Protein AF-0000000069091932 (afdb_homodimer)

Secondary structure (DSSP, 8-state):
--PPP-S-S--S---EEE----TTTS-TT--EEEEEEEEE-SSEEEEEEEEEETTSPPPEEESS-HHHHHHHHHHS--SSSS-SEEEEEE-SS----HHHHHHHHHIIIII--SEEEEEESS---SHHHHHHHHH---EEEEE-PPPSEETTEE--SHHHHHHHHHHHHHHHH-EEEE-TTEEESS--GGGGSSSEEEEEEETTEEEEEEEEE-TT-HHHHHHHHHGGG--GGGHHHHHHHHHHHHHHH-GGG-EEE-HHHHT-S-HHHHHHS----TT-SEEE---TT-HHHHTT-STTGGGT--SHHHHHHHHHHHS--SEEE-/--PPP-S-S--S---EEE----TTTS-TT--EEEEEEEEE-SSEEEEEEEEEETTSPPPEEESS-HHHHHHHHHHS--SSSS-SEEEEEE-SS----HHHHHHHHHIIIII--SEEEEEESS---SHHHHHHHHH---EEEEE-PPPSEETTEE---HHHHHHHHHHHHHHHH-EEEE-TTEEESS--GGGGSSSEEEEEEETTEEEEEEEEE-TT-HHHHHHHHHGGG--GGGHHHHHHHHHHHHHHH-GGG-EEE-HHHHT-S-HHHHHHS----TT-SEEE---TT-HHHHTT--TTGGGT--SHHHHHHHHHHHS--SEEE-

Sequence (652 aa):
ANAVPIGGYDWTFTKTVPCVLNSSLFNFTRRERYQTLISCSNSTISVKKSLVNEKSVDQIFAFPDVCLGEVISSFCGDGKPVPNVIHYIWFGNMTFDFIYFVSIFSAHKYQKPCLIFLYYELLPSGTWWNLLRKIVDNIVLVKMRPPMMISGKRIKFVQHKSDIVRLKILKEYGGIYVDTDQYFLRSEDEFRTTNCTMGMAHDMAMGSALIFAKKDASFINKWIDSYSFYDPTQWGLNSVLMATKLSQMYPAMLRVISHHCVFFPHGLVLFNQNYKWSHSYGLHIFKTGRIQELRHYNFHTIRKINNTIGAMFRYILFDNKELCFNANAVPIGGYDWTFTKTVPCVLNSSLFNFTRRERYQTLISCSNSTISVKKSLVNEKSVDQIFAFPDVCLGEVISSFCGDGKPVPNVIHYIWFGNMTFDFIYFVSIFSAHKYQKPCLIFLYYELLPSGTWWNLLRKIVDNIVLVKMRPPMMISGKRIKFVQHKSDIVRLKILKEYGGIYVDTDQYFLRSEDEFRTTNCTMGMAHDMAMGSALIFAKKDASFINKWIDSYSFYDPTQWGLNSVLMATKLSQMYPAMLRVISHHCVFFPHGLVLFNQNYKWSHSYGLHIFKTGRIQELRHYNFHTIRKINNTIGAMFRYILFDNKELCFN

Nearest PDB structures (foldseek):
  4mix-assembly1_A  TM=7.337E-01  e=1.470E-08  Photorhabdus asymbiotica subsp. asymbiotica ATCC 43949
  1h7q-assembly1_A  TM=5.337E-01  e=5.762E-04  Bacillus subtilis
  1h7l-assembly1_A  TM=5.458E-01  e=1.287E-03  Bacillus subtilis
  1qgs-assembly1_A  TM=5.262E-01  e=1.457E-03  Bacillus subtilis
  2vg8-assembly1_A  TM=4.531E-01  e=1.025E+00  Arabidopsis thaliana

Foldseek 3Di:
DPDFFAQDDDQPLPDAAAFFFPCVQQPLPDQKAWAWDWDDDPVDTDIDIDIDGLPDDHDEAAPPDVNLLVCQVPPQDDPFLFGQEEEEEAEDDDACFPLLLLAVLQCCVAQVGQAYEYEYQDDHDDSSVSSSRRNRHRYYYYYDDQDQDQLRHGQDDPVLSVLLVVLVVCQARFHKYAYSQKGFLHHPVVQRRAQKEWECQDPQWTDPRIIGHGHNQPLSVVLSVVSNVDDSVCSVCSRTVVSRVSCVVCVVRYHYDYNLATADDDQVQQQPAADRNRRHRIYGNPCVPVVVVRRPDDPPVLLARRGHNSLSSSCSRRVHSHRYDD/DPDFFAQDDDQPLPDAAAFFFPCVQQPLPDQKAWAWDWDDDPVDTDIDIDIDGLPDDHDEAAPPDVNLLVCQVPPQDDPFLFGQEEEEEAEDDDACFPLLLLAVLQCCVAQVGQAYEYEYQDDHDDSSVSSSRRNRHRYYYYYDDQDQDQLRHGADDPVLSVLLVVLVVCQARFHKYAYSQKGFLHHPVVQRRAQKEWECQDPQWTDPRIIGHGHNQPLSVVLNVCSNVDDSVCSVVCRGVVSRVSCVVCVVRYHYDYNLATADDDQVQQQPAADRNRRHRIHGNPCVPPVVVRNPDDPPVLLARRGHNSLSSSCSRRVHSHRYDD

pLDDT: mean 90.08, std 9.66, range [45.0, 98.81]

InterPro domains:
  IPR007577 Glycosyltransferase, DXD sugar-binding motif [PF04488] (140-192)
  IPR029044 Nucleotide-diphospho-sugar transferases [SSF53448] (79-293)

Organism: Magallana gigas (NCBI:txid29159)

Solvent-accessible surface area (backbone atoms only — not comparable to full-atom values): 34763 Å² total; per-residue (Å²): 129,93,56,77,72,42,84,72,86,74,82,79,79,76,58,70,43,75,60,54,70,58,55,83,66,68,45,82,77,61,60,52,22,42,41,48,45,75,49,62,58,100,46,35,42,36,45,32,42,31,61,39,54,65,82,55,82,76,76,73,45,47,70,86,47,70,54,59,44,49,46,44,68,72,68,30,57,64,82,43,59,19,34,46,31,38,39,34,72,43,73,66,94,65,80,47,42,46,61,43,38,50,17,56,48,21,38,48,70,37,49,32,46,63,36,36,38,40,34,21,63,50,81,76,48,58,71,41,43,55,49,41,44,50,62,47,42,41,57,42,44,27,43,41,77,74,58,55,55,54,82,88,36,71,52,86,50,68,71,58,34,50,55,55,48,53,47,51,49,28,41,71,58,20,13,31,42,39,37,58,56,33,35,41,71,34,60,60,66,80,50,23,69,42,52,22,27,36,31,23,54,45,99,84,31,39,30,80,48,41,37,30,22,12,55,60,26,67,51,56,51,52,55,58,57,48,52,66,73,53,63,74,91,46,44,79,54,39,59,28,48,45,52,34,53,47,43,69,76,39,52,89,50,41,45,77,42,59,28,65,32,45,29,42,59,57,58,68,44,35,73,69,29,74,65,90,58,36,62,31,38,19,33,37,57,65,55,79,92,42,52,76,67,48,65,66,47,44,88,70,53,37,29,70,42,86,20,27,52,24,22,49,50,28,31,69,67,39,73,37,42,54,35,31,44,133,130,93,55,77,71,42,84,71,86,75,82,79,79,76,56,72,44,76,60,54,70,58,54,83,66,69,45,82,76,62,60,52,22,43,40,49,45,76,51,63,58,99,46,36,41,34,44,31,43,32,62,38,53,64,82,54,82,76,74,72,45,49,72,85,46,70,54,60,43,49,47,44,68,71,67,29,57,63,83,44,58,18,34,46,30,37,38,34,73,42,71,66,96,67,80,46,42,48,61,43,40,50,16,56,48,21,37,50,70,37,51,32,46,64,36,34,35,39,35,22,64,49,81,75,48,57,71,37,43,54,47,44,44,48,62,48,41,40,56,43,44,28,44,40,76,76,58,56,54,54,82,86,39,72,54,86,50,71,72,55,34,50,56,55,47,54,48,51,47,28,39,69,60,19,11,31,40,40,37,59,56,31,34,42,70,35,60,60,64,81,49,23,68,43,51,22,26,35,31,22,54,44,100,84,31,40,30,81,49,41,37,30,23,12,55,60,25,66,49,55,52,52,54,59,57,50,50,68,72,54,61,72,92,44,44,76,60,38,56,32,47,46,53,34,52,49,43,68,76,39,53,88,49,41,48,76,41,60,29,65,31,47,28,44,59,57,59,70,44,33,73,70,27,73,65,91,60,35,65,31,38,19,33,35,57,67,55,80,91,42,52,76,68,47,65,65,45,45,88,69,52,36,29,68,41,84,19,28,52,24,21,50,52,27,30,69,67,39,74,37,42,54,35,31,45,133

Radius of gyration: 26.56 Å; Cα contacts (8 Å, |Δi|>4): 1292; chains: 2; bounding box: 56×74×62 Å

Structure (mmCIF, N/CA/C/O backbone):
data_AF-0000000069091932-model_v1
#
loop_
_entity.id
_entity.type
_entity.pdbx_description
1 polymer Alpha-1,4-N-acetylglucosaminyltransferase
#
loop_
_atom_site.group_PDB
_atom_site.id
_atom_site.type_symbol
_atom_site.label_atom_id
_atom_site.label_alt_id
_atom_site.label_comp_id
_atom_site.label_asym_id
_atom_site.label_entity_id
_atom_site.label_seq_id
_atom_site.pdbx_PDB_ins_code
_atom_site.Cartn_x
_atom_site.Cartn_y
_atom_site.Cartn_z
_atom_site.occupancy
_atom_site.B_iso_or_equiv
_atom_site.auth_seq_id
_atom_site.auth_comp_id
_atom_site.auth_asym_id
_atom_site.auth_atom_id
_atom_site.pdbx_PDB_model_num
ATOM 1 N N . ALA A 1 1 ? -6.652 -0.383 -21.75 1 45.34 1 ALA A N 1
ATOM 2 C CA . ALA A 1 1 ? -5.84 0.253 -20.719 1 45.34 1 ALA A CA 1
ATOM 3 C C . ALA A 1 1 ? -4.598 0.904 -21.312 1 45.34 1 ALA A C 1
ATOM 5 O O . ALA A 1 1 ? -4.027 0.39 -22.281 1 45.34 1 ALA A O 1
ATOM 6 N N . ASN A 1 2 ? -4.402 2.16 -21.422 1 60.78 2 ASN A N 1
ATOM 7 C CA . ASN A 1 2 ? -3.26 2.908 -21.938 1 60.78 2 ASN A CA 1
ATOM 8 C C . ASN A 1 2 ? -2.014 2.68 -21.078 1 60.78 2 ASN A C 1
ATOM 10 O O . ASN A 1 2 ? -1.536 3.6 -20.422 1 60.78 2 ASN A O 1
ATOM 14 N N . ALA A 1 3 ? -1.701 1.383 -21.062 1 73.44 3 ALA A N 1
ATOM 15 C CA . ALA A 1 3 ? -0.531 1.067 -20.25 1 73.44 3 ALA A CA 1
ATOM 16 C C . ALA A 1 3 ? 0.754 1.513 -20.938 1 73.44 3 ALA A C 1
ATOM 18 O O . ALA A 1 3 ? 0.878 1.405 -22.156 1 73.44 3 ALA A O 1
ATOM 19 N N . VAL A 1 4 ? 1.629 2.096 -20.203 1 79.5 4 VAL A N 1
ATOM 20 C CA . VAL A 1 4 ? 2.961 2.436 -20.703 1 79.5 4 VAL A CA 1
ATOM 21 C C . VAL A 1 4 ? 3.67 1.174 -21.188 1 79.5 4 VAL A C 1
ATOM 23 O O . VAL A 1 4 ? 3.699 0.16 -20.484 1 79.5 4 VAL A O 1
ATOM 26 N N . PRO A 1 5 ? 4.125 1.195 -22.422 1 89.75 5 PRO A N 1
ATOM 27 C CA . PRO A 1 5 ? 4.773 -0.007 -22.953 1 89.75 5 PRO A CA 1
ATOM 28 C C . PRO A 1 5 ? 5.996 -0.422 -22.141 1 89.75 5 PRO A C 1
ATOM 30 O O . PRO A 1 5 ? 6.738 0.435 -21.656 1 89.75 5 PRO A O 1
ATOM 33 N N . ILE A 1 6 ? 6.207 -1.707 -22.031 1 92.75 6 ILE A N 1
ATOM 34 C CA . ILE A 1 6 ? 7.359 -2.266 -21.344 1 92.75 6 ILE A CA 1
ATOM 35 C C . ILE A 1 6 ? 8.195 -3.098 -22.297 1 92.75 6 ILE A C 1
ATOM 37 O O . ILE A 1 6 ? 7.777 -3.357 -23.438 1 92.75 6 ILE A O 1
ATOM 41 N N . GLY A 1 7 ? 9.375 -3.469 -21.875 1 91.5 7 GLY A N 1
ATOM 42 C CA . GLY A 1 7 ? 10.211 -4.402 -22.625 1 91.5 7 GLY A CA 1
ATOM 43 C C . GLY A 1 7 ? 11.039 -3.732 -23.703 1 91.5 7 GLY A C 1
ATOM 44 O O . GLY A 1 7 ? 11.68 -4.41 -24.516 1 91.5 7 GLY A O 1
ATOM 45 N N . GLY A 1 8 ? 10.961 -2.412 -23.828 1 90 8 GLY A N 1
ATOM 46 C CA . GLY A 1 8 ? 11.781 -1.701 -24.797 1 90 8 GLY A CA 1
ATOM 47 C C . GLY A 1 8 ? 11.086 -1.511 -26.141 1 90 8 GLY A C 1
ATOM 48 O O . GLY A 1 8 ? 9.891 -1.772 -26.266 1 90 8 GLY A O 1
ATOM 49 N N . TYR A 1 9 ? 11.828 -1.106 -27.094 1 90.19 9 TYR A N 1
ATOM 50 C CA . TYR A 1 9 ? 11.227 -0.69 -28.359 1 90.19 9 TYR A CA 1
ATOM 51 C C . TYR A 1 9 ? 11.445 -1.744 -29.438 1 90.19 9 TYR A C 1
ATOM 53 O O . TYR A 1 9 ? 10.688 -1.812 -30.406 1 90.19 9 TYR A O 1
ATOM 61 N N . ASP A 1 10 ? 12.43 -2.582 -29.328 1 91.56 10 ASP A N 1
ATOM 62 C CA . ASP A 1 10 ? 12.742 -3.592 -30.328 1 91.56 10 ASP A CA 1
ATOM 63 C C . ASP A 1 10 ? 12.047 -4.914 -30.016 1 91.56 10 ASP A C 1
ATOM 65 O O . ASP A 1 10 ? 12.359 -5.57 -29.031 1 91.56 10 ASP A O 1
ATOM 69 N N . TRP A 1 11 ? 11.211 -5.371 -30.875 1 94.62 11 TRP A N 1
ATOM 70 C CA . TRP A 1 11 ? 10.453 -6.602 -30.656 1 94.62 11 TRP A CA 1
ATOM 71 C C . TRP A 1 11 ? 10.711 -7.605 -31.781 1 94.62 11 TRP A C 1
ATOM 73 O O . TRP A 1 11 ? 9.836 -8.398 -32.125 1 94.62 11 TRP A O 1
ATOM 83 N N . THR A 1 12 ? 11.922 -7.562 -32.344 1 93.25 12 THR A N 1
ATOM 84 C CA . THR A 1 12 ? 12.305 -8.492 -33.406 1 93.25 12 THR A CA 1
ATOM 85 C C . THR A 1 12 ? 12.844 -9.789 -32.812 1 93.25 12 THR A C 1
ATOM 87 O O . THR A 1 12 ? 12.883 -10.82 -33.469 1 93.25 12 THR A O 1
ATOM 90 N N . PHE A 1 13 ? 13.336 -9.727 -31.484 1 91.44 13 PHE A N 1
ATOM 91 C CA . PHE A 1 13 ? 13.844 -10.867 -30.719 1 91.44 13 PHE A CA 1
ATOM 92 C C . PHE A 1 13 ? 15.07 -11.469 -31.406 1 91.44 13 PHE A C 1
ATOM 94 O O . PHE A 1 13 ? 15.234 -12.688 -31.422 1 91.44 13 PHE A O 1
ATOM 101 N N . THR A 1 14 ? 15.914 -10.672 -32 1 91.62 14 THR A N 1
ATOM 102 C CA . THR A 1 14 ? 17.078 -11.133 -32.75 1 91.62 14 THR A CA 1
ATOM 103 C C . THR A 1 14 ? 18.375 -10.703 -32.031 1 91.62 14 THR A C 1
ATOM 105 O O . THR A 1 14 ? 19.453 -11.156 -32.406 1 91.62 14 THR A O 1
ATOM 108 N N . LYS A 1 15 ? 18.234 -9.906 -31.141 1 92.44 15 LYS A N 1
ATOM 109 C CA . LYS A 1 15 ? 19.422 -9.391 -30.453 1 92.44 15 LYS A CA 1
ATOM 110 C C . LYS A 1 15 ? 19.828 -10.305 -29.297 1 92.44 15 LYS A C 1
ATOM 112 O O . LYS A 1 15 ? 18.984 -10.961 -28.688 1 92.44 15 LYS A O 1
ATOM 117 N N . THR A 1 16 ? 21.125 -10.352 -29.141 1 94.62 16 THR A N 1
ATOM 118 C CA . THR A 1 16 ? 21.703 -11.031 -27.984 1 94.62 16 THR A CA 1
ATOM 119 C C . THR A 1 16 ? 22.562 -10.07 -27.172 1 94.62 16 THR A C 1
ATOM 121 O O . THR A 1 16 ? 23.391 -9.352 -27.719 1 94.62 16 THR A O 1
ATOM 124 N N . VAL A 1 17 ? 22.312 -10.008 -25.906 1 94.44 17 VAL A N 1
ATOM 125 C CA . VAL A 1 17 ? 23 -9.078 -25.016 1 94.44 17 VAL A CA 1
ATOM 126 C C . VAL A 1 17 ? 23.625 -9.844 -23.859 1 94.44 17 VAL A C 1
ATOM 128 O O . VAL A 1 17 ? 23.375 -11.039 -23.688 1 94.44 17 VAL A O 1
ATOM 131 N N . PRO A 1 18 ? 24.547 -9.281 -23.062 1 92.38 18 PRO A N 1
ATOM 132 C CA . PRO A 1 18 ? 25 -9.953 -21.844 1 92.38 18 PRO A CA 1
ATOM 133 C C . PRO A 1 18 ? 23.891 -10.133 -20.812 1 92.38 18 PRO A C 1
ATOM 135 O O . PRO A 1 18 ? 23.062 -9.242 -20.641 1 92.38 18 PRO A O 1
ATOM 138 N N . CYS A 1 19 ? 23.875 -11.297 -20.266 1 90.44 19 CYS A N 1
ATOM 139 C CA . CYS A 1 19 ? 22.906 -11.508 -19.203 1 90.44 19 CYS A CA 1
ATOM 140 C C . CYS A 1 19 ? 23.281 -10.734 -17.938 1 90.44 19 CYS A C 1
ATOM 142 O O . CYS A 1 19 ? 24.438 -10.766 -17.516 1 90.44 19 CYS A O 1
ATOM 144 N N . VAL A 1 20 ? 22.406 -10.023 -17.406 1 88.56 20 VAL A N 1
ATOM 145 C CA . VAL A 1 20 ? 22.625 -9.336 -16.125 1 88.56 20 VAL A CA 1
ATOM 146 C C . VAL A 1 20 ? 21.781 -9.992 -15.039 1 88.56 20 VAL A C 1
ATOM 148 O O . VAL A 1 20 ? 20.562 -9.82 -15 1 88.56 20 VAL A O 1
ATOM 151 N N . LEU A 1 21 ? 22.422 -10.805 -14.273 1 88.62 21 LEU A N 1
ATOM 152 C CA . LEU A 1 21 ? 21.75 -11.461 -13.156 1 88.62 21 LEU A CA 1
ATOM 153 C C . LEU A 1 21 ? 22.094 -10.789 -11.836 1 88.62 21 LEU A C 1
ATOM 155 O O . LEU A 1 21 ? 23.266 -10.523 -11.562 1 88.62 21 LEU A O 1
ATOM 159 N N . ASN A 1 22 ? 21.094 -10.383 -11.109 1 90.44 22 ASN A N 1
ATOM 160 C CA . ASN A 1 22 ? 21.328 -9.875 -9.766 1 90.44 22 ASN A CA 1
ATOM 161 C C . ASN A 1 22 ? 21.766 -10.984 -8.812 1 90.44 22 ASN A C 1
ATOM 163 O O . ASN A 1 22 ? 20.938 -11.57 -8.117 1 90.44 22 ASN A O 1
ATOM 167 N N . SER A 1 23 ? 22.969 -11.148 -8.656 1 87.44 23 SER A N 1
ATOM 168 C CA . SER A 1 23 ? 23.516 -12.266 -7.895 1 87.44 23 SER A CA 1
ATOM 169 C C . SER A 1 23 ? 23.281 -12.086 -6.398 1 87.44 23 SER A C 1
ATOM 171 O O . SER A 1 23 ? 23.25 -13.062 -5.648 1 87.44 23 SER A O 1
ATOM 173 N N . SER A 1 24 ? 23.188 -10.883 -6.035 1 88.56 24 SER A N 1
ATOM 174 C CA . SER A 1 24 ? 22.906 -10.641 -4.629 1 88.56 24 SER A CA 1
ATOM 175 C C . SER A 1 24 ? 21.5 -11.086 -4.266 1 88.56 24 SER A C 1
ATOM 177 O O . SER A 1 24 ? 21.266 -11.594 -3.166 1 88.56 24 SER A O 1
ATOM 179 N N . LEU A 1 25 ? 20.703 -10.945 -5.227 1 92.19 25 LEU A N 1
ATOM 180 C CA . LEU A 1 25 ? 19.312 -11.336 -5.016 1 92.19 25 LEU A CA 1
ATOM 181 C C . LEU A 1 25 ? 19.141 -12.844 -5.152 1 92.19 25 LEU A C 1
ATOM 183 O O . LEU A 1 25 ? 18.562 -13.492 -4.277 1 92.19 25 LEU A O 1
ATOM 187 N N . PHE A 1 26 ? 19.703 -13.344 -6.242 1 94.38 26 PHE A N 1
ATOM 188 C CA . PHE A 1 26 ? 19.578 -14.773 -6.5 1 94.38 26 PHE A CA 1
ATOM 189 C C . PHE A 1 26 ? 20.766 -15.531 -5.945 1 94.38 26 PHE A C 1
ATOM 191 O O . PHE A 1 26 ? 21.484 -16.203 -6.695 1 94.38 26 PHE A O 1
ATOM 198 N N . ASN A 1 27 ? 20.922 -15.508 -4.641 1 92.62 27 ASN A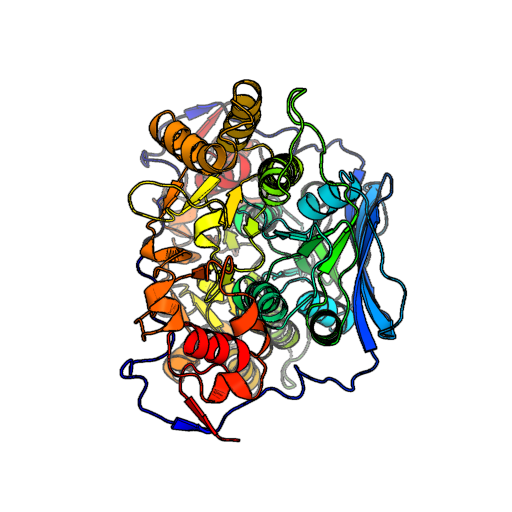 N 1
ATOM 199 C CA . ASN A 1 27 ? 22.031 -16.141 -3.943 1 92.62 27 ASN A CA 1
ATOM 200 C C . ASN A 1 27 ? 21.625 -17.516 -3.402 1 92.62 27 ASN A C 1
ATOM 202 O O . ASN A 1 27 ? 21 -17.609 -2.352 1 92.62 27 ASN A O 1
ATOM 206 N N . PHE A 1 28 ? 22.125 -18.516 -4.016 1 90.31 28 PHE A N 1
ATOM 207 C CA . PHE A 1 28 ? 21.781 -19.875 -3.66 1 90.31 28 PHE A CA 1
ATOM 208 C C . PHE A 1 28 ? 22.531 -20.328 -2.41 1 90.31 28 PHE A C 1
ATOM 210 O O . PHE A 1 28 ? 22.141 -21.297 -1.764 1 90.31 28 PHE A O 1
ATOM 217 N N . THR A 1 29 ? 23.516 -19.609 -2.039 1 91.69 29 THR A N 1
ATOM 218 C CA . THR A 1 29 ? 24.391 -20.094 -0.971 1 91.69 29 THR A CA 1
ATOM 219 C C . THR A 1 29 ? 24.031 -19.438 0.357 1 91.69 29 THR A C 1
ATOM 221 O O . THR A 1 29 ? 24.5 -19.859 1.415 1 91.69 29 THR A O 1
ATOM 224 N N . ARG A 1 30 ? 23.266 -18.438 0.264 1 92.44 30 ARG A N 1
ATOM 225 C CA . ARG A 1 30 ? 22.828 -17.766 1.492 1 92.44 30 ARG A CA 1
ATOM 226 C C . ARG A 1 30 ? 22.141 -18.766 2.434 1 92.44 30 ARG A C 1
ATOM 228 O O . ARG A 1 30 ? 21.359 -19.594 1.997 1 92.44 30 ARG A O 1
ATOM 235 N N . ARG A 1 31 ? 22.469 -18.688 3.746 1 94.88 31 ARG A N 1
ATOM 236 C CA . ARG A 1 31 ? 21.953 -19.656 4.711 1 94.88 31 ARG A CA 1
ATOM 237 C C . ARG A 1 31 ? 20.906 -19.016 5.617 1 94.88 31 ARG A C 1
ATOM 239 O O . ARG A 1 31 ? 20.453 -19.641 6.574 1 94.88 31 ARG A O 1
ATOM 246 N N . GLU A 1 32 ? 20.609 -17.766 5.277 1 95.81 32 GLU A N 1
ATOM 247 C CA . GLU A 1 32 ? 19.594 -17.047 6.027 1 95.81 32 GLU A CA 1
ATOM 248 C C . GLU A 1 32 ? 18.484 -16.547 5.109 1 95.81 32 GLU A C 1
ATOM 250 O O . GLU A 1 32 ? 18.672 -16.422 3.896 1 95.81 32 GLU A O 1
ATOM 255 N N . ARG A 1 33 ? 17.391 -16.359 5.695 1 95.56 33 ARG A N 1
ATOM 256 C CA . ARG A 1 33 ? 16.25 -15.781 4.996 1 95.56 33 ARG A CA 1
ATOM 257 C C . ARG A 1 33 ? 15.398 -14.945 5.945 1 95.56 33 ARG A C 1
ATOM 259 O O . ARG A 1 33 ? 15.438 -15.141 7.16 1 95.56 33 ARG A O 1
ATOM 266 N N . TYR A 1 34 ? 14.695 -14.039 5.379 1 94.25 34 TYR A N 1
ATOM 267 C CA . TYR A 1 34 ? 13.695 -13.32 6.16 1 94.25 34 TYR A CA 1
ATOM 268 C C . TYR A 1 34 ? 12.359 -14.055 6.152 1 94.25 34 TYR A C 1
ATOM 270 O O . TYR A 1 34 ? 11.953 -14.609 5.125 1 94.25 34 TYR A O 1
ATOM 278 N N . GLN A 1 35 ? 11.75 -14.031 7.301 1 94.75 35 GLN A N 1
ATOM 279 C CA . GLN A 1 35 ? 10.422 -14.625 7.434 1 94.75 35 GLN A CA 1
ATOM 280 C C . GLN A 1 35 ? 9.438 -13.633 8.047 1 94.75 35 GLN A C 1
ATOM 282 O O . GLN A 1 35 ? 9.789 -12.891 8.961 1 94.75 35 GLN A O 1
ATOM 287 N N . THR A 1 36 ? 8.289 -13.586 7.508 1 95.62 36 THR A N 1
ATOM 288 C CA . THR A 1 36 ? 7.188 -12.828 8.094 1 95.62 36 THR A CA 1
ATOM 289 C C . THR A 1 36 ? 6.422 -13.68 9.102 1 95.62 36 THR A C 1
ATOM 291 O O . THR A 1 36 ? 5.969 -14.781 8.773 1 95.62 36 THR A O 1
ATOM 294 N N . LEU A 1 37 ? 6.316 -13.227 10.281 1 96.69 37 LEU A N 1
ATOM 295 C CA . LEU A 1 37 ? 5.594 -13.883 11.367 1 96.69 37 LEU A CA 1
ATOM 296 C C . LEU A 1 37 ? 4.387 -13.047 11.797 1 96.69 37 LEU A C 1
ATOM 298 O O . LEU A 1 37 ? 4.488 -11.828 11.945 1 96.69 37 LEU A O 1
ATOM 302 N N . ILE A 1 38 ? 3.297 -13.719 11.961 1 97.31 38 ILE A N 1
ATOM 303 C CA . ILE A 1 38 ? 2.029 -13.062 12.281 1 97.31 38 ILE A CA 1
ATOM 304 C C . ILE A 1 38 ? 1.479 -13.625 13.586 1 97.31 38 ILE A C 1
ATOM 306 O O . ILE A 1 38 ? 1.527 -14.836 13.828 1 97.31 38 ILE A O 1
ATOM 310 N N . SER A 1 39 ? 1.013 -12.789 14.398 1 96.69 39 SER A N 1
ATOM 311 C CA . SER A 1 39 ? 0.363 -13.219 15.633 1 96.69 39 SER A CA 1
ATOM 312 C C . SER A 1 39 ? -0.799 -12.297 15.992 1 96.69 39 SER A C 1
ATOM 314 O O . SER A 1 39 ? -0.75 -11.094 15.727 1 96.69 39 SER A O 1
ATOM 316 N N . CYS A 1 40 ? -1.831 -12.891 16.516 1 94.94 40 CYS A N 1
ATOM 317 C CA . CYS A 1 40 ? -3.008 -12.156 16.953 1 94.94 40 CYS A CA 1
ATOM 318 C C . CYS A 1 40 ? -3.418 -12.57 18.375 1 94.94 40 CYS A C 1
ATOM 320 O O . CYS A 1 40 ? -3.285 -13.734 18.734 1 94.94 40 CYS A O 1
ATOM 322 N N . SER A 1 41 ? -3.75 -11.641 19.188 1 92.12 41 SER A N 1
ATOM 323 C CA . SER A 1 41 ? -4.43 -11.828 20.469 1 92.12 41 SER A CA 1
ATOM 324 C C . SER A 1 41 ? -5.75 -11.062 20.516 1 92.12 41 SER A C 1
ATOM 326 O O . SER A 1 41 ? -6.191 -10.523 19.484 1 92.12 41 SER A O 1
ATOM 328 N N . ASN A 1 42 ? -6.414 -11.047 21.609 1 87.69 42 ASN A N 1
ATOM 329 C CA . ASN A 1 42 ? -7.691 -10.352 21.719 1 87.69 42 ASN A CA 1
ATOM 330 C C . ASN A 1 42 ? -7.535 -8.852 21.516 1 87.69 42 ASN A C 1
ATOM 332 O O . ASN A 1 42 ? -8.453 -8.188 21.031 1 87.69 42 ASN A O 1
ATOM 336 N N . SER A 1 43 ? -6.281 -8.398 21.734 1 91.19 43 SER A N 1
ATOM 337 C CA . SER A 1 43 ? -6.18 -6.945 21.703 1 91.19 43 SER A CA 1
ATOM 338 C C . SER A 1 43 ? -5.043 -6.488 20.797 1 91.19 43 SER A C 1
ATOM 340 O O . SER A 1 43 ? -4.816 -5.285 20.641 1 91.19 43 SER A O 1
ATOM 342 N N . THR A 1 44 ? -4.348 -7.488 20.25 1 94.38 44 THR A N 1
ATOM 343 C CA . THR A 1 44 ? -3.16 -7.074 19.5 1 94.38 44 THR A CA 1
ATOM 344 C C . THR A 1 44 ? -3 -7.902 18.234 1 94.38 44 THR A C 1
ATOM 346 O O . THR A 1 44 ? -3.203 -9.117 18.25 1 94.38 44 THR A O 1
ATOM 349 N N . ILE A 1 45 ? -2.713 -7.32 17.188 1 95.81 45 ILE A N 1
ATOM 350 C CA . ILE A 1 45 ? -2.309 -7.938 15.93 1 95.81 45 ILE A CA 1
ATOM 351 C C . ILE A 1 45 ? -0.875 -7.531 15.594 1 95.81 45 ILE A C 1
ATOM 353 O O . ILE A 1 45 ? -0.535 -6.348 15.625 1 95.81 45 ILE A O 1
ATOM 357 N N . SER A 1 46 ? -0.023 -8.516 15.281 1 95.88 46 SER A N 1
ATOM 358 C CA . SER A 1 46 ? 1.396 -8.234 15.086 1 95.88 46 SER A CA 1
ATOM 359 C C . SER A 1 46 ? 1.921 -8.891 13.812 1 95.88 46 SER A C 1
ATOM 361 O O . SER A 1 46 ? 1.565 -10.023 13.5 1 95.88 46 SER A O 1
ATOM 363 N N . VAL A 1 47 ? 2.67 -8.18 13.125 1 96 47 VAL A N 1
ATOM 364 C CA . VAL A 1 47 ? 3.455 -8.68 12.008 1 96 47 VAL A CA 1
ATOM 365 C C . VAL A 1 47 ? 4.938 -8.414 12.25 1 96 47 VAL A C 1
ATOM 367 O O . VAL A 1 47 ? 5.328 -7.289 12.578 1 96 47 VAL A O 1
ATOM 370 N N . LYS A 1 48 ? 5.746 -9.43 12.102 1 96.12 48 LYS A N 1
ATOM 371 C CA . LYS A 1 48 ? 7.184 -9.336 12.32 1 96.12 48 LYS A CA 1
ATOM 372 C C . LYS A 1 48 ? 7.957 -9.867 11.117 1 96.12 48 LYS A C 1
ATOM 374 O O . LYS A 1 48 ? 7.555 -10.859 10.508 1 96.12 48 LYS A O 1
ATOM 379 N N . LYS A 1 49 ? 8.969 -9.219 10.766 1 95.19 49 LYS A N 1
ATOM 380 C CA . LYS A 1 49 ? 9.953 -9.734 9.82 1 95.19 49 LYS A CA 1
ATOM 381 C C . LYS A 1 49 ? 11.258 -10.086 10.531 1 95.19 49 LYS A C 1
ATOM 383 O O . LYS A 1 49 ? 11.898 -9.219 11.133 1 95.19 49 LYS A O 1
ATOM 388 N N . SER A 1 50 ? 11.625 -11.32 10.461 1 96 50 SER A N 1
ATOM 389 C CA . SER A 1 50 ? 12.781 -11.805 11.211 1 96 50 SER A CA 1
ATOM 390 C C . SER A 1 50 ? 13.781 -12.508 10.297 1 96 50 SER A C 1
ATOM 392 O O . SER A 1 50 ? 13.391 -13.305 9.445 1 96 50 SER A O 1
ATOM 394 N N . LEU A 1 51 ? 14.984 -12.148 10.469 1 95.25 51 LEU A N 1
ATOM 395 C CA . LEU A 1 51 ? 16.062 -12.898 9.828 1 95.25 51 LEU A CA 1
ATOM 396 C C . LEU A 1 51 ? 16.312 -14.219 10.547 1 95.25 51 LEU A C 1
ATOM 398 O O . LEU A 1 51 ? 16.609 -14.234 11.742 1 95.25 51 LEU A O 1
ATOM 402 N N . VAL A 1 52 ? 16.203 -15.336 9.891 1 95.81 52 VAL A N 1
ATOM 403 C CA . VAL A 1 52 ? 16.344 -16.656 10.5 1 95.81 52 VAL A CA 1
ATOM 404 C C . VAL A 1 52 ? 17.234 -17.547 9.633 1 95.81 52 VAL A C 1
ATOM 406 O O . VAL A 1 52 ? 17.547 -17.188 8.492 1 95.81 52 VAL A O 1
ATOM 409 N N . ASN A 1 53 ? 17.594 -18.625 10.25 1 95.81 53 ASN A N 1
ATOM 410 C CA . ASN A 1 53 ? 18.266 -19.641 9.461 1 95.81 53 ASN A CA 1
ATOM 411 C C . ASN A 1 53 ? 17.359 -20.219 8.383 1 95.81 53 ASN A C 1
ATOM 413 O O . ASN A 1 53 ? 16.156 -20.391 8.602 1 95.81 53 ASN A O 1
ATOM 417 N N . GLU A 1 54 ? 17.906 -20.578 7.223 1 93.5 54 GLU A N 1
ATOM 418 C CA . GLU A 1 54 ? 17.109 -21.078 6.098 1 93.5 54 GLU A CA 1
ATOM 419 C C . GLU A 1 54 ? 16.344 -22.328 6.473 1 93.5 54 GLU A C 1
ATOM 421 O O . GLU A 1 54 ? 15.305 -22.641 5.871 1 93.5 54 GLU A O 1
ATOM 426 N N . LYS A 1 55 ? 16.766 -23.062 7.516 1 92.31 55 LYS A N 1
ATOM 427 C CA . LYS A 1 55 ? 16.141 -24.312 7.91 1 92.31 55 LYS A CA 1
ATOM 428 C C . LYS A 1 55 ? 15.172 -24.094 9.07 1 92.31 55 LYS A C 1
ATOM 430 O O . LYS A 1 55 ? 14.562 -25.047 9.562 1 92.31 55 LYS A O 1
ATOM 435 N N . SER A 1 56 ? 15.023 -22.828 9.477 1 93.25 56 SER A N 1
ATOM 436 C CA . SER A 1 56 ? 14.109 -22.531 10.57 1 93.25 56 SER A CA 1
ATOM 437 C C . SER A 1 56 ? 12.688 -22.969 10.234 1 93.25 56 SER A C 1
ATOM 439 O O . SER A 1 56 ? 12.258 -22.875 9.086 1 93.25 56 SER A O 1
ATOM 441 N N . VAL A 1 57 ? 11.977 -23.375 11.234 1 92.75 57 VAL A N 1
ATOM 442 C CA . VAL A 1 57 ? 10.609 -23.859 11.078 1 92.75 57 VAL A CA 1
ATOM 443 C C . VAL A 1 57 ? 9.703 -22.703 10.633 1 92.75 57 VAL A C 1
ATOM 445 O O . VAL A 1 57 ? 9.828 -21.578 11.125 1 92.75 57 VAL A O 1
ATOM 448 N N . ASP A 1 58 ? 8.859 -23.016 9.734 1 93.38 58 ASP A N 1
ATOM 449 C CA . ASP A 1 58 ? 7.918 -22.031 9.227 1 93.38 58 ASP A CA 1
ATOM 450 C C . ASP A 1 58 ? 6.711 -21.891 10.148 1 93.38 58 ASP A C 1
ATOM 452 O O . ASP A 1 58 ? 6.316 -22.859 10.812 1 93.38 58 ASP A O 1
ATOM 456 N N . GLN A 1 59 ? 6.195 -20.703 10.273 1 96.12 59 GLN A N 1
ATOM 457 C CA . GLN A 1 59 ? 4.863 -20.531 10.844 1 96.12 59 GLN A CA 1
ATOM 458 C C . GLN A 1 59 ? 3.781 -21.016 9.883 1 96.12 59 GLN A C 1
ATOM 460 O O . GLN A 1 59 ? 3.791 -20.656 8.703 1 96.12 59 GLN A O 1
ATOM 465 N N . ILE A 1 60 ? 2.891 -21.828 10.383 1 96.88 60 ILE A N 1
ATOM 466 C CA . ILE A 1 60 ? 1.857 -22.422 9.539 1 96.88 60 ILE A CA 1
ATOM 467 C C . ILE A 1 60 ? 0.478 -22.078 10.102 1 96.88 60 ILE A C 1
ATOM 469 O O . ILE A 1 60 ? 0.248 -22.203 11.305 1 96.88 60 ILE A O 1
ATOM 473 N N . PHE A 1 61 ? -0.387 -21.656 9.266 1 97.75 61 PHE A N 1
ATOM 474 C CA . PHE A 1 61 ? -1.784 -21.406 9.602 1 97.75 61 PHE A CA 1
ATOM 475 C C . PHE A 1 61 ? -2.686 -22.469 8.984 1 97.75 61 PHE A C 1
ATOM 477 O O . PHE A 1 61 ? -2.242 -23.266 8.141 1 97.75 61 PHE A O 1
ATOM 484 N N . ALA A 1 62 ? -3.9 -22.531 9.43 1 96.44 62 ALA A N 1
ATOM 485 C CA . ALA A 1 62 ? -4.93 -23.375 8.836 1 96.44 62 ALA A CA 1
ATOM 486 C C . ALA A 1 62 ? -6.09 -22.547 8.297 1 96.44 62 ALA A C 1
ATOM 488 O O . ALA A 1 62 ? -6.523 -21.594 8.953 1 96.44 62 ALA A O 1
ATOM 489 N N . PHE A 1 63 ? -6.586 -22.875 7.211 1 95.12 63 PHE A N 1
ATOM 490 C CA . PHE A 1 63 ? -7.715 -22.156 6.633 1 95.12 63 PHE A CA 1
ATOM 491 C C . PHE A 1 63 ? -9.031 -22.688 7.184 1 95.12 63 PHE A C 1
ATOM 493 O O . PHE A 1 63 ? -9.234 -23.891 7.258 1 95.12 63 PHE A O 1
ATOM 500 N N . PRO A 1 64 ? -9.961 -21.875 7.488 1 94.81 64 PRO A N 1
ATOM 501 C CA . PRO A 1 64 ? -9.797 -20.422 7.59 1 94.81 64 PRO A CA 1
ATOM 502 C C . PRO A 1 64 ? -9.156 -19.984 8.914 1 94.81 64 PRO A C 1
ATOM 504 O O . PRO A 1 64 ? -9.18 -20.75 9.883 1 94.81 64 PRO A O 1
ATOM 507 N N . ASP A 1 65 ? -8.461 -18.953 8.906 1 96.69 65 ASP A N 1
ATOM 508 C CA . ASP A 1 65 ? -7.801 -18.438 10.102 1 96.69 65 ASP A CA 1
ATOM 509 C C . ASP A 1 65 ? -8.227 -17 10.391 1 96.69 65 ASP A C 1
ATOM 511 O O . ASP A 1 65 ? -8.055 -16.109 9.547 1 96.69 65 ASP A O 1
ATOM 515 N N . VAL A 1 66 ? -8.742 -16.656 11.516 1 95.75 66 VAL A N 1
ATOM 516 C CA . VAL A 1 66 ? -9.273 -15.344 11.898 1 95.75 66 VAL A CA 1
ATOM 517 C C . VAL A 1 66 ? -8.141 -14.328 11.961 1 95.75 66 VAL A C 1
ATOM 519 O O . VAL A 1 66 ? -8.312 -13.172 11.562 1 95.75 66 VAL A O 1
ATOM 522 N N . CYS A 1 67 ? -7.035 -14.773 12.477 1 96.94 67 CYS A N 1
ATOM 523 C CA . CYS A 1 67 ? -5.887 -13.883 12.594 1 96.94 67 CYS A CA 1
ATOM 524 C C . CYS A 1 67 ? -5.445 -13.375 11.227 1 96.94 67 CYS A C 1
ATOM 526 O O . CYS A 1 67 ? -5.125 -12.195 11.07 1 96.94 67 CYS A O 1
ATOM 528 N N . LEU A 1 68 ? -5.434 -14.203 10.203 1 97.56 68 LEU A N 1
ATOM 529 C CA . LEU A 1 68 ? -5.039 -13.789 8.867 1 97.56 68 LEU A CA 1
ATOM 530 C C . LEU A 1 68 ? -5.996 -12.734 8.32 1 97.56 68 LEU A C 1
ATOM 532 O O . LEU A 1 68 ? -5.566 -11.766 7.691 1 97.56 68 LEU A O 1
ATOM 536 N N . GLY A 1 69 ? -7.27 -12.953 8.547 1 96.81 69 GLY A N 1
ATOM 537 C CA . GLY A 1 69 ? -8.234 -11.938 8.172 1 96.81 69 GLY A CA 1
ATOM 538 C C . GLY A 1 69 ? -7.984 -10.594 8.844 1 96.81 69 GLY A C 1
ATOM 539 O O . GLY A 1 69 ? -8.07 -9.547 8.195 1 96.81 69 GLY A O 1
ATOM 540 N N . GLU A 1 70 ? -7.637 -10.633 10.109 1 95.81 70 GLU A N 1
ATOM 541 C CA . GLU A 1 70 ? -7.367 -9.422 10.875 1 95.81 70 GLU A CA 1
ATOM 542 C C . GLU A 1 70 ? -6.117 -8.711 10.367 1 95.81 70 GLU A C 1
ATOM 544 O O . GLU A 1 70 ? -6.09 -7.484 10.273 1 95.81 70 GLU A O 1
ATOM 549 N N . VAL A 1 71 ? -5.145 -9.484 10.078 1 96.75 71 VAL A N 1
ATOM 550 C CA . VAL A 1 71 ? -3.896 -8.906 9.594 1 96.75 71 VAL A CA 1
ATOM 551 C C . VAL A 1 71 ? -4.133 -8.219 8.25 1 96.75 71 VAL A C 1
ATOM 553 O O . VAL A 1 71 ? -3.619 -7.121 8.008 1 96.75 71 VAL A O 1
ATOM 556 N N . ILE A 1 72 ? -4.887 -8.828 7.352 1 96.88 72 ILE A N 1
ATOM 557 C CA . ILE A 1 72 ? -5.172 -8.242 6.047 1 96.88 72 ILE A CA 1
ATOM 558 C C . ILE A 1 72 ? -5.918 -6.922 6.223 1 96.88 72 ILE A C 1
ATOM 560 O O . ILE A 1 72 ? -5.535 -5.902 5.641 1 96.88 72 ILE A O 1
ATOM 564 N N . SER A 1 73 ? -6.898 -6.906 7.078 1 93.38 73 SER A N 1
ATOM 565 C CA . SER A 1 73 ? -7.719 -5.715 7.277 1 93.38 73 SER A CA 1
ATOM 566 C C . SER A 1 73 ? -6.922 -4.605 7.961 1 93.38 73 SER A C 1
ATOM 568 O O . SER A 1 73 ? -7.121 -3.426 7.676 1 93.38 73 SER A O 1
ATOM 570 N N . SER A 1 74 ? -5.984 -4.984 8.773 1 92.06 74 SER A N 1
ATOM 571 C CA . SER A 1 74 ? -5.297 -4.004 9.602 1 92.06 74 SER A CA 1
ATOM 572 C C . SER A 1 74 ? -4.039 -3.48 8.914 1 92.06 74 SER A C 1
ATOM 574 O O . SER A 1 74 ? -3.643 -2.332 9.133 1 92.06 74 SER A O 1
ATOM 576 N N . PHE A 1 75 ? -3.449 -4.344 8.109 1 93.12 75 PHE A N 1
ATOM 577 C CA . PHE A 1 75 ? -2.113 -3.975 7.656 1 93.12 75 PHE A CA 1
ATOM 578 C C . PHE A 1 75 ? -2.057 -3.896 6.137 1 93.12 75 PHE A C 1
ATOM 580 O O . PHE A 1 75 ? -1.138 -3.299 5.574 1 93.12 75 PHE A O 1
ATOM 587 N N . CYS A 1 76 ? -2.99 -4.508 5.43 1 93 76 CYS A N 1
ATOM 588 C CA . CYS A 1 76 ? -2.777 -4.676 3.996 1 93 76 CYS A CA 1
ATOM 589 C C . CYS A 1 76 ? -3.736 -3.805 3.195 1 93 76 CYS A C 1
ATOM 591 O O . CYS A 1 76 ? -3.854 -3.959 1.979 1 93 76 CYS A O 1
ATOM 593 N N . GLY A 1 77 ? -4.438 -2.961 3.902 1 87 77 GLY A N 1
ATOM 594 C CA . GLY A 1 77 ? -5.309 -2.025 3.211 1 87 77 GLY A CA 1
ATOM 595 C C . GLY A 1 77 ? -4.566 -0.837 2.629 1 87 77 GLY A C 1
ATOM 596 O O . GLY A 1 77 ? -3.629 -0.323 3.244 1 87 77 GLY A O 1
ATOM 597 N N . ASP A 1 78 ? -4.957 -0.435 1.375 1 86.88 78 ASP A N 1
ATOM 598 C CA . ASP A 1 78 ? -4.316 0.718 0.753 1 86.88 78 ASP A CA 1
ATOM 599 C C . ASP A 1 78 ? -5.344 1.614 0.065 1 86.88 78 ASP A C 1
ATOM 601 O O . ASP A 1 78 ? -5.027 2.289 -0.917 1 86.88 78 ASP A O 1
ATOM 605 N N . GLY A 1 79 ? -6.57 1.526 0.543 1 84.12 79 GLY A N 1
ATOM 606 C CA . GLY A 1 79 ? -7.613 2.408 0.045 1 84.12 79 GLY A CA 1
ATOM 607 C C . GLY A 1 79 ? -8.391 1.816 -1.116 1 84.12 79 GLY A C 1
ATOM 608 O O . GLY A 1 79 ? -9.453 2.32 -1.478 1 84.12 79 GLY A O 1
ATOM 609 N N . LYS A 1 80 ? -7.918 0.753 -1.757 1 92.94 80 LYS A N 1
ATOM 610 C CA . LYS A 1 80 ? -8.641 0.068 -2.824 1 92.94 80 LYS A CA 1
ATOM 611 C C . LYS A 1 80 ? -9.562 -1.01 -2.262 1 92.94 80 LYS A C 1
ATOM 613 O O . LYS A 1 80 ? -9.281 -1.585 -1.208 1 92.94 80 LYS A O 1
ATOM 618 N N . PRO A 1 81 ? -10.617 -1.27 -2.975 1 95.5 81 PRO A N 1
ATOM 619 C CA . PRO A 1 81 ? -11.562 -2.273 -2.477 1 95.5 81 PRO A CA 1
ATOM 620 C C . PRO A 1 81 ? -10.93 -3.65 -2.311 1 95.5 81 PRO A C 1
ATOM 622 O O . PRO A 1 81 ? -11.219 -4.355 -1.343 1 95.5 81 PRO A O 1
ATOM 625 N N . VAL A 1 82 ? -10.094 -4.012 -3.271 1 98.06 82 VAL A N 1
ATOM 626 C CA . VAL A 1 82 ? -9.422 -5.309 -3.229 1 98.06 82 VAL A CA 1
ATOM 627 C C . VAL A 1 82 ? -8.094 -5.18 -2.496 1 98.06 82 VAL A C 1
ATOM 629 O O . VAL A 1 82 ? -7.199 -4.453 -2.939 1 98.06 82 VAL A O 1
ATOM 632 N N . PRO A 1 83 ? -7.953 -5.855 -1.353 1 97.56 83 PRO A N 1
ATOM 633 C CA . PRO A 1 83 ? -6.664 -5.766 -0.662 1 97.56 83 PRO A CA 1
ATOM 634 C C . PRO A 1 83 ? -5.508 -6.309 -1.497 1 97.56 83 PRO A C 1
ATOM 636 O O . PRO A 1 83 ? -5.699 -7.223 -2.301 1 97.56 83 PRO A O 1
ATOM 639 N N . ASN A 1 84 ? -4.332 -5.754 -1.332 1 96.44 84 ASN A N 1
ATOM 640 C CA . ASN A 1 84 ? -3.164 -6.16 -2.105 1 96.44 84 ASN A CA 1
ATOM 641 C C . ASN A 1 84 ? -2.492 -7.391 -1.505 1 96.44 84 ASN A C 1
ATOM 643 O O . ASN A 1 84 ? -1.339 -7.328 -1.078 1 96.44 84 ASN A O 1
ATOM 647 N N . VAL A 1 85 ? -3.178 -8.445 -1.463 1 98.44 85 VAL A N 1
ATOM 648 C CA . VAL A 1 85 ? -2.648 -9.742 -1.05 1 98.44 85 VAL A CA 1
ATOM 649 C C . VAL A 1 85 ? -2.852 -10.758 -2.168 1 98.44 85 VAL A C 1
ATOM 651 O O . VAL A 1 85 ? -3.814 -10.672 -2.932 1 98.44 85 VAL A O 1
ATOM 654 N N . ILE A 1 86 ? -1.976 -11.664 -2.256 1 98.75 86 ILE A N 1
ATOM 655 C CA . ILE A 1 86 ? -2.025 -12.664 -3.314 1 98.75 86 ILE A CA 1
ATOM 656 C C . ILE A 1 86 ? -2.258 -14.047 -2.707 1 98.75 86 ILE A C 1
ATOM 658 O O . ILE A 1 86 ? -1.701 -14.375 -1.655 1 98.75 86 ILE A O 1
ATOM 662 N N . HIS A 1 87 ? -3.068 -14.828 -3.381 1 98.75 87 HIS A N 1
ATOM 663 C CA . HIS A 1 87 ? -3.375 -16.203 -2.971 1 98.75 87 HIS A CA 1
ATOM 664 C C . HIS A 1 87 ? -2.961 -17.203 -4.043 1 98.75 87 HIS A C 1
ATOM 666 O O . HIS A 1 87 ? -3.404 -17.109 -5.191 1 98.75 87 HIS A O 1
ATOM 672 N N . TYR A 1 88 ? -2.164 -18.125 -3.688 1 98.06 88 TYR A N 1
ATOM 673 C CA . TYR A 1 88 ? -1.835 -19.281 -4.5 1 98.06 88 TYR A CA 1
ATOM 674 C C . TYR A 1 88 ? -2.355 -20.562 -3.857 1 98.06 88 TYR A C 1
ATOM 676 O O . TYR A 1 88 ? -2.35 -20.703 -2.633 1 98.06 88 TYR A O 1
ATOM 684 N N . ILE A 1 89 ? -2.76 -21.469 -4.652 1 96.25 89 ILE A N 1
ATOM 685 C CA . ILE A 1 89 ? -3.117 -22.812 -4.195 1 96.25 89 ILE A CA 1
ATOM 686 C C . ILE A 1 89 ? -2.104 -23.828 -4.719 1 96.25 89 ILE A C 1
ATOM 688 O O . ILE A 1 89 ? -1.783 -23.828 -5.91 1 96.25 89 ILE A O 1
ATOM 692 N N . TRP A 1 90 ? -1.545 -24.578 -3.822 1 94.81 90 TRP A N 1
ATOM 693 C CA . TRP A 1 90 ? -0.573 -25.625 -4.137 1 94.81 90 TRP A CA 1
ATOM 694 C C . TRP A 1 90 ? -1.063 -26.984 -3.664 1 94.81 90 TRP A C 1
ATOM 696 O O . TRP A 1 90 ? -0.644 -27.469 -2.611 1 94.81 90 TRP A O 1
ATOM 706 N N . PHE A 1 91 ? -1.915 -27.609 -4.445 1 90.12 91 PHE A N 1
ATOM 707 C CA . PHE A 1 91 ? -2.477 -28.922 -4.137 1 90.12 91 PHE A CA 1
ATOM 708 C C . PHE A 1 91 ? -1.816 -30.016 -4.977 1 90.12 91 PHE A C 1
ATOM 710 O O . PHE A 1 91 ? -1.401 -29.75 -6.109 1 90.12 91 PHE A O 1
ATOM 717 N N . GLY A 1 92 ? -1.743 -31.219 -4.441 1 80.19 92 GLY A N 1
ATOM 718 C CA . GLY A 1 92 ? -1.219 -32.375 -5.152 1 80.19 92 GLY A CA 1
ATOM 719 C C . GLY A 1 92 ? 0.256 -32.594 -4.895 1 80.19 92 GLY A C 1
ATOM 720 O O . GLY A 1 92 ? 0.902 -31.828 -4.184 1 80.19 92 GLY A O 1
ATOM 721 N N . ASN A 1 93 ? 0.704 -33.656 -5.336 1 75.06 93 ASN A N 1
ATOM 722 C CA . ASN A 1 93 ? 2.098 -34.062 -5.172 1 75.06 93 ASN A CA 1
ATOM 723 C C . ASN A 1 93 ? 2.947 -33.656 -6.363 1 75.06 93 ASN A C 1
ATOM 725 O O . ASN A 1 93 ? 3.428 -34.5 -7.121 1 75.06 93 ASN A O 1
ATOM 729 N N . MET A 1 94 ? 3.109 -32.406 -6.418 1 79.5 94 MET A N 1
ATOM 730 C CA . MET A 1 94 ? 3.875 -31.875 -7.543 1 79.5 94 MET A CA 1
ATOM 731 C C . MET A 1 94 ? 5.258 -31.422 -7.094 1 79.5 94 MET A C 1
ATOM 733 O O . MET A 1 94 ? 5.469 -31.141 -5.91 1 79.5 94 MET A O 1
ATOM 737 N N . THR A 1 95 ? 6.164 -31.5 -8.094 1 89.12 95 THR A N 1
ATOM 738 C CA . THR A 1 95 ? 7.484 -30.906 -7.887 1 89.12 95 THR A CA 1
ATOM 739 C C . THR A 1 95 ? 7.434 -29.406 -8.094 1 89.12 95 THR A C 1
ATOM 741 O O . THR A 1 95 ? 6.82 -28.922 -9.047 1 89.12 95 THR A O 1
ATOM 744 N N . PHE A 1 96 ? 7.98 -28.672 -7.172 1 95 96 PHE A N 1
ATOM 745 C CA . PHE A 1 96 ? 8.039 -27.219 -7.312 1 95 96 PHE A CA 1
ATOM 746 C C . PHE A 1 96 ? 9.117 -26.812 -8.305 1 95 96 PHE A C 1
ATOM 748 O O . PHE A 1 96 ? 10.266 -26.562 -7.922 1 95 96 PHE A O 1
ATOM 755 N N . ASP A 1 97 ? 8.75 -26.672 -9.508 1 94.94 97 ASP A N 1
ATOM 756 C CA . ASP A 1 97 ? 9.672 -26.438 -10.617 1 94.94 97 ASP A CA 1
ATOM 757 C C . ASP A 1 97 ? 9.945 -24.938 -10.789 1 94.94 97 ASP A C 1
ATOM 759 O O . ASP A 1 97 ? 9.328 -24.109 -10.117 1 94.94 97 ASP A O 1
ATOM 763 N N . PHE A 1 98 ? 10.844 -24.672 -11.766 1 96.81 98 PHE A N 1
ATOM 764 C CA . PHE A 1 98 ? 11.312 -23.328 -12.078 1 96.81 98 PHE A CA 1
ATOM 765 C C . PHE A 1 98 ? 10.156 -22.422 -12.469 1 96.81 98 PHE A C 1
ATOM 767 O O . PHE A 1 98 ? 10.109 -21.25 -12.078 1 96.81 98 PHE A O 1
ATOM 774 N N . ILE A 1 99 ? 9.195 -22.906 -13.133 1 95.69 99 ILE A N 1
ATOM 775 C CA . ILE A 1 99 ? 8.102 -22.094 -13.656 1 95.69 99 ILE A CA 1
ATOM 776 C C . ILE A 1 99 ? 7.27 -21.562 -12.492 1 95.69 99 ILE A C 1
ATOM 778 O O . ILE A 1 99 ? 6.77 -20.438 -12.555 1 95.69 99 ILE A O 1
ATOM 782 N N . TYR A 1 100 ? 7.137 -22.344 -11.43 1 96.69 100 TYR A N 1
ATOM 783 C CA . TYR A 1 100 ? 6.379 -21.891 -10.266 1 96.69 100 TYR A CA 1
ATOM 784 C C . TYR A 1 100 ? 7.148 -20.844 -9.477 1 96.69 100 TYR A C 1
ATOM 786 O O . TYR A 1 100 ? 6.566 -19.891 -8.969 1 96.69 100 TYR A O 1
ATOM 794 N N . PHE A 1 101 ? 8.477 -21.047 -9.383 1 98 101 PHE A N 1
ATOM 795 C CA . PHE A 1 101 ? 9.359 -20.031 -8.797 1 98 101 PHE A CA 1
ATOM 796 C C . PHE A 1 101 ? 9.18 -18.688 -9.5 1 98 101 PHE A C 1
ATOM 798 O O . PHE A 1 101 ? 8.969 -17.672 -8.844 1 98 101 PHE A O 1
ATOM 805 N N . VAL A 1 102 ? 9.156 -18.719 -10.805 1 98.25 102 VAL A N 1
ATOM 806 C CA . VAL A 1 102 ? 9.086 -17.484 -11.594 1 98.25 102 VAL A CA 1
ATOM 807 C C . VAL A 1 102 ? 7.719 -16.828 -11.398 1 98.25 102 VAL A C 1
ATOM 809 O O . VAL A 1 102 ? 7.621 -15.602 -11.344 1 98.25 102 VAL A O 1
ATOM 812 N N . SER A 1 103 ? 6.691 -17.625 -11.297 1 97.94 103 SER A N 1
ATOM 813 C CA . SER A 1 103 ? 5.348 -17.094 -11.102 1 97.94 103 SER A CA 1
ATOM 814 C C . SER A 1 103 ? 5.254 -16.281 -9.812 1 97.94 103 SER A C 1
ATOM 816 O O . SER A 1 103 ? 4.914 -15.094 -9.844 1 97.94 103 SER A O 1
ATOM 818 N N . ILE A 1 104 ? 5.668 -16.891 -8.703 1 98.62 104 ILE A N 1
ATOM 819 C CA . ILE A 1 104 ? 5.551 -16.234 -7.402 1 98.62 104 ILE A CA 1
ATOM 820 C C . ILE A 1 104 ? 6.523 -15.055 -7.328 1 98.62 104 ILE A C 1
ATOM 822 O O . ILE A 1 104 ? 6.188 -13.992 -6.809 1 98.62 104 ILE A O 1
ATOM 826 N N . PHE A 1 105 ? 7.711 -15.227 -7.898 1 98.62 105 PHE A N 1
ATOM 827 C CA . PHE A 1 105 ? 8.688 -14.148 -7.914 1 98.62 105 PHE A CA 1
ATOM 828 C C . PHE A 1 105 ? 8.156 -12.953 -8.711 1 98.62 105 PHE A C 1
ATOM 830 O O . PHE A 1 105 ? 8.336 -11.805 -8.305 1 98.62 105 PHE A O 1
ATOM 837 N N . SER A 1 106 ? 7.512 -13.227 -9.867 1 98.5 106 SER A N 1
ATOM 838 C CA . SER A 1 106 ? 6.965 -12.148 -10.688 1 98.5 106 SER A CA 1
ATOM 839 C C . SER A 1 106 ? 5.902 -11.367 -9.922 1 98.5 106 SER A C 1
ATOM 841 O O . SER A 1 106 ? 5.824 -10.141 -10.039 1 98.5 106 SER A O 1
ATOM 843 N N . ALA A 1 107 ? 5.059 -12.078 -9.133 1 98.19 107 ALA A N 1
ATOM 844 C CA . ALA A 1 107 ? 4.059 -11.414 -8.305 1 98.19 107 ALA A CA 1
ATOM 845 C C . ALA A 1 107 ? 4.723 -10.516 -7.262 1 98.19 107 ALA A C 1
ATOM 847 O O . ALA A 1 107 ? 4.309 -9.375 -7.066 1 98.19 107 ALA A O 1
ATOM 848 N N . HIS A 1 108 ? 5.734 -11.07 -6.625 1 97.56 108 HIS A N 1
ATOM 849 C CA . HIS A 1 108 ? 6.492 -10.312 -5.637 1 97.56 108 HIS A CA 1
ATOM 850 C C . HIS A 1 108 ? 7.129 -9.078 -6.262 1 97.56 108 HIS A C 1
ATOM 852 O O . HIS A 1 108 ? 7.02 -7.973 -5.723 1 97.56 108 HIS A O 1
ATOM 858 N N . LYS A 1 109 ? 7.719 -9.258 -7.363 1 96.56 109 LYS A N 1
ATOM 859 C CA . LYS A 1 109 ? 8.508 -8.219 -8.016 1 96.56 109 LYS A CA 1
ATOM 860 C C . LYS A 1 109 ? 7.613 -7.105 -8.547 1 96.56 109 LYS A C 1
ATOM 862 O O . LYS A 1 109 ? 7.91 -5.922 -8.367 1 96.56 109 LYS A O 1
ATOM 867 N N . TYR A 1 110 ? 6.551 -7.445 -9.188 1 96.44 110 TYR A N 1
ATOM 868 C CA . TYR A 1 110 ? 5.824 -6.438 -9.961 1 96.44 110 TYR A CA 1
ATOM 869 C C . TYR A 1 110 ? 4.57 -5.988 -9.219 1 96.44 110 TYR A C 1
ATOM 871 O O . TYR A 1 110 ? 4.227 -4.805 -9.234 1 96.44 110 TYR A O 1
ATOM 879 N N . GLN A 1 111 ? 3.844 -6.922 -8.57 1 96.19 111 GLN A N 1
ATOM 880 C CA . GLN A 1 111 ? 2.635 -6.539 -7.848 1 96.19 111 GLN A CA 1
ATOM 881 C C . GLN A 1 111 ? 2.975 -5.949 -6.484 1 96.19 111 GLN A C 1
ATOM 883 O O . GLN A 1 111 ? 2.248 -5.094 -5.973 1 96.19 111 GLN A O 1
ATOM 888 N N . LYS A 1 112 ? 4.125 -6.531 -5.863 1 95.25 112 LYS A N 1
ATOM 889 C CA . LYS A 1 112 ? 4.594 -6.094 -4.555 1 95.25 112 LYS A CA 1
ATOM 890 C C . LYS A 1 112 ? 3.473 -6.148 -3.52 1 95.25 112 LYS A C 1
ATOM 892 O O . LYS A 1 112 ? 3.189 -5.152 -2.852 1 95.25 112 LYS A O 1
ATOM 897 N N . PRO A 1 113 ? 2.896 -7.289 -3.328 1 96.88 113 PRO A N 1
ATOM 898 C CA . PRO A 1 113 ? 1.784 -7.449 -2.389 1 96.88 113 PRO A CA 1
ATOM 899 C C . PRO A 1 113 ? 2.223 -7.336 -0.931 1 96.88 113 PRO A C 1
ATOM 901 O O . PRO A 1 113 ? 3.402 -7.523 -0.621 1 96.88 113 PRO A O 1
ATOM 904 N N . CYS A 1 114 ? 1.257 -6.996 -0.115 1 96 114 CYS A N 1
ATOM 905 C CA . CYS A 1 114 ? 1.443 -6.992 1.332 1 96 114 CYS A CA 1
ATOM 906 C C . CYS A 1 114 ? 1.845 -8.375 1.834 1 96 114 CYS A C 1
ATOM 908 O O . CYS A 1 114 ? 2.812 -8.508 2.586 1 96 114 CYS A O 1
ATOM 910 N N . LEU A 1 115 ? 1.165 -9.344 1.417 1 97.81 115 LEU A N 1
ATOM 911 C CA . LEU A 1 115 ? 1.419 -10.742 1.763 1 97.81 115 LEU A CA 1
ATOM 912 C C . LEU A 1 115 ? 1.124 -11.656 0.581 1 97.81 115 LEU A C 1
ATOM 914 O O . LEU A 1 115 ? 0.271 -11.344 -0.254 1 97.81 115 LEU A O 1
ATOM 918 N N . ILE A 1 116 ? 1.8 -12.711 0.519 1 98.62 116 ILE A N 1
ATOM 919 C CA . ILE A 1 116 ? 1.535 -13.805 -0.41 1 98.62 116 ILE A CA 1
ATOM 920 C C . ILE A 1 116 ? 1.174 -15.062 0.369 1 98.62 116 ILE A C 1
ATOM 922 O O . ILE A 1 116 ? 2.004 -15.609 1.102 1 98.62 116 ILE A O 1
ATOM 926 N N . PHE A 1 117 ? -0.027 -15.531 0.16 1 98.75 117 PHE A N 1
ATOM 927 C CA . PHE A 1 117 ? -0.492 -16.734 0.823 1 98.75 117 PHE A CA 1
ATOM 928 C C . PHE A 1 117 ? -0.324 -17.953 -0.086 1 98.75 117 PHE A C 1
ATOM 930 O O . PHE A 1 117 ? -0.691 -17.906 -1.263 1 98.75 117 PHE A O 1
ATOM 937 N N . LEU A 1 118 ? 0.224 -18.938 0.429 1 98.19 118 LEU A N 1
ATOM 938 C CA . LEU A 1 118 ? 0.287 -20.234 -0.25 1 98.19 118 LEU A CA 1
ATOM 939 C C . LEU A 1 118 ? -0.524 -21.281 0.501 1 98.19 118 LEU A C 1
ATOM 941 O O . LEU A 1 118 ? -0.156 -21.688 1.607 1 98.19 118 LEU A O 1
ATOM 945 N N . TYR A 1 119 ? -1.622 -21.672 -0.053 1 97.75 119 TYR A N 1
ATOM 946 C CA . TYR A 1 119 ? -2.447 -22.734 0.484 1 97.75 119 TYR A CA 1
ATOM 947 C C . TYR A 1 119 ? -1.969 -24.094 -0.019 1 97.75 119 TYR A C 1
ATOM 949 O O . TYR A 1 119 ? -1.983 -24.359 -1.225 1 97.75 119 TYR A O 1
ATOM 957 N N . TYR A 1 120 ? -1.615 -24.922 0.929 1 95.31 120 TYR A N 1
ATOM 958 C CA . TYR A 1 120 ? -0.946 -26.141 0.485 1 95.31 120 TYR A CA 1
ATOM 959 C C . TYR A 1 120 ? -1.488 -27.359 1.221 1 95.31 120 TYR A C 1
ATOM 961 O O . TYR A 1 120 ? -1.977 -27.25 2.348 1 95.31 120 TYR A O 1
ATOM 969 N N . GLU A 1 121 ? -1.456 -28.5 0.505 1 92.81 121 GLU A N 1
ATOM 970 C CA . GLU A 1 121 ? -1.686 -29.797 1.127 1 92.81 121 GLU A CA 1
ATOM 971 C C . GLU A 1 121 ? -0.378 -30.406 1.614 1 92.81 121 GLU A C 1
ATOM 973 O O . GLU A 1 121 ? -0.263 -30.797 2.781 1 92.81 121 GLU A O 1
ATOM 978 N N . LEU A 1 122 ? 0.565 -30.391 0.735 1 92.12 122 LEU A N 1
ATOM 979 C CA . LEU A 1 122 ? 1.945 -30.766 1.029 1 92.12 122 LEU A CA 1
ATOM 980 C C . LEU A 1 122 ? 2.893 -29.609 0.741 1 92.12 122 LEU A C 1
ATOM 982 O O . LEU A 1 122 ? 2.783 -28.953 -0.302 1 92.12 122 LEU A O 1
ATOM 986 N N . LEU A 1 123 ? 3.725 -29.344 1.692 1 93.44 123 LEU A N 1
ATOM 987 C CA . LEU A 1 123 ? 4.637 -28.219 1.527 1 93.44 123 LEU A CA 1
ATOM 988 C C . LEU A 1 123 ? 5.535 -28.406 0.312 1 93.44 123 LEU A C 1
ATOM 990 O O . LEU A 1 123 ? 6.066 -29.5 0.1 1 93.44 123 LEU A O 1
ATOM 994 N N . PRO A 1 124 ? 5.684 -27.375 -0.49 1 94.88 124 PRO A N 1
ATOM 995 C CA . PRO A 1 124 ? 6.66 -27.5 -1.573 1 94.88 124 PRO A CA 1
ATOM 996 C C . PRO A 1 124 ? 8.086 -27.688 -1.062 1 94.88 124 PRO A C 1
ATOM 998 O O . PRO A 1 124 ? 8.383 -27.359 0.087 1 94.88 124 PRO A O 1
ATOM 1001 N N . SER A 1 125 ? 8.891 -28.25 -1.897 1 93.75 125 SER A N 1
ATOM 1002 C CA . SER A 1 125 ? 10.289 -28.469 -1.576 1 93.75 125 SER A CA 1
ATOM 1003 C C . SER A 1 125 ? 11.164 -28.391 -2.822 1 93.75 125 SER A C 1
ATOM 1005 O O . SER A 1 125 ? 10.656 -28.203 -3.932 1 93.75 125 SER A O 1
ATOM 1007 N N . GLY A 1 126 ? 12.5 -28.391 -2.541 1 93.94 126 GLY A N 1
ATOM 1008 C CA . GLY A 1 126 ? 13.438 -28.359 -3.648 1 93.94 126 GLY A CA 1
ATOM 1009 C C . GLY A 1 126 ? 14.18 -27.047 -3.775 1 93.94 126 GLY A C 1
ATOM 1010 O O . GLY A 1 126 ? 13.953 -26.125 -2.988 1 93.94 126 GLY A O 1
ATOM 1011 N N . THR A 1 127 ? 15.008 -27.016 -4.77 1 94.75 127 THR A N 1
ATOM 1012 C CA . THR A 1 127 ? 15.961 -25.922 -4.922 1 94.75 127 THR A CA 1
ATOM 1013 C C . THR A 1 127 ? 15.227 -24.609 -5.215 1 94.75 127 THR A C 1
ATOM 1015 O O . THR A 1 127 ? 15.57 -23.562 -4.656 1 94.75 127 THR A O 1
ATOM 1018 N N . TRP A 1 128 ? 14.25 -24.688 -6.043 1 96.88 128 TRP A N 1
ATOM 1019 C CA . TRP A 1 128 ? 13.562 -23.453 -6.449 1 96.88 128 TRP A CA 1
ATOM 1020 C C . TRP A 1 128 ? 12.703 -22.906 -5.316 1 96.88 128 TRP A C 1
ATOM 1022 O O . TRP A 1 128 ? 12.602 -21.688 -5.141 1 96.88 128 TRP A O 1
ATOM 1032 N N . TRP A 1 129 ? 12.117 -23.781 -4.531 1 96.56 129 TRP A N 1
ATOM 1033 C CA . TRP A 1 129 ? 11.367 -23.359 -3.354 1 96.56 129 TRP A CA 1
ATOM 1034 C C . TRP A 1 129 ? 12.281 -22.688 -2.33 1 96.56 129 TRP A C 1
ATOM 1036 O O . TRP A 1 129 ? 11.969 -21.625 -1.803 1 96.56 129 TRP A O 1
ATOM 1046 N N . ASN A 1 130 ? 13.391 -23.344 -2.129 1 95.81 130 ASN A N 1
ATOM 1047 C CA . ASN A 1 130 ? 14.359 -22.812 -1.181 1 95.81 130 ASN A CA 1
ATOM 1048 C C . ASN A 1 130 ? 14.844 -21.422 -1.603 1 95.81 130 ASN A C 1
ATOM 1050 O O . ASN A 1 130 ? 14.945 -20.516 -0.773 1 95.81 130 ASN A O 1
ATOM 1054 N N . LEU A 1 131 ? 15.125 -21.281 -2.877 1 97.19 131 LEU A N 1
ATOM 1055 C CA . LEU A 1 131 ? 15.562 -19.984 -3.379 1 97.19 131 LEU A CA 1
ATOM 1056 C C . LEU A 1 131 ? 14.461 -18.938 -3.219 1 97.19 131 LEU A C 1
ATOM 1058 O O . LEU A 1 131 ? 14.727 -17.812 -2.809 1 97.19 131 LEU A O 1
ATOM 1062 N N . LEU A 1 132 ? 13.266 -19.312 -3.531 1 97.75 132 LEU A N 1
ATOM 1063 C CA . LEU A 1 132 ? 12.125 -18.406 -3.428 1 97.75 132 LEU A CA 1
ATOM 1064 C C . LEU A 1 132 ? 12 -17.859 -2.012 1 97.75 132 LEU A C 1
ATOM 1066 O O . LEU A 1 132 ? 11.82 -16.656 -1.824 1 97.75 132 LEU A O 1
ATOM 1070 N N . ARG A 1 133 ? 12.102 -18.703 -1.034 1 96.56 133 ARG A N 1
ATOM 1071 C CA . ARG A 1 133 ? 11.93 -18.328 0.365 1 96.56 133 ARG A CA 1
ATOM 1072 C C . ARG A 1 133 ? 13.031 -17.375 0.813 1 96.56 133 ARG A C 1
ATOM 1074 O O . ARG A 1 133 ? 12.852 -16.609 1.765 1 96.56 133 ARG A O 1
ATOM 1081 N N . LYS A 1 134 ? 14.125 -17.422 0.142 1 96.56 134 LYS A N 1
ATOM 1082 C CA . LYS A 1 134 ? 15.242 -16.531 0.484 1 96.56 134 LYS A CA 1
ATOM 1083 C C . LYS A 1 134 ? 15.031 -15.141 -0.096 1 96.56 134 LYS A C 1
ATOM 1085 O O . LYS A 1 134 ? 15.609 -14.172 0.393 1 96.56 134 LYS A O 1
ATOM 1090 N N . ILE A 1 135 ? 14.219 -15.062 -1.118 1 96.44 135 ILE A N 1
ATOM 1091 C CA . ILE A 1 135 ? 14.07 -13.812 -1.851 1 96.44 135 ILE A CA 1
ATOM 1092 C C . ILE A 1 135 ? 12.758 -13.141 -1.451 1 96.44 135 ILE A C 1
ATOM 1094 O O . ILE A 1 135 ? 12.695 -11.914 -1.325 1 96.44 135 ILE A O 1
ATOM 1098 N N . VAL A 1 136 ? 11.766 -13.906 -1.276 1 96.75 136 VAL A N 1
ATOM 1099 C CA . VAL A 1 136 ? 10.43 -13.406 -0.981 1 96.75 136 VAL A CA 1
ATOM 1100 C C . VAL A 1 136 ? 10.133 -13.562 0.509 1 96.75 136 VAL A C 1
ATOM 1102 O O . VAL A 1 136 ? 9.938 -14.68 0.995 1 96.75 136 VAL A O 1
ATOM 1105 N N . ASP A 1 137 ? 9.969 -12.516 1.221 1 94.62 137 ASP A N 1
ATOM 1106 C CA . ASP A 1 137 ? 9.945 -12.57 2.678 1 94.62 137 ASP A CA 1
ATOM 1107 C C . ASP A 1 137 ? 8.531 -12.414 3.215 1 94.62 137 ASP A C 1
ATOM 1109 O O . ASP A 1 137 ? 8.32 -12.391 4.43 1 94.62 137 ASP A O 1
ATOM 1113 N N . ASN A 1 138 ? 7.594 -12.297 2.342 1 96.44 138 ASN A N 1
ATOM 1114 C CA . ASN A 1 138 ? 6.23 -12.062 2.809 1 96.44 138 ASN A CA 1
ATOM 1115 C C . ASN A 1 138 ? 5.312 -13.227 2.457 1 96.44 138 ASN A C 1
ATOM 1117 O O . ASN A 1 138 ? 4.117 -13.031 2.215 1 96.44 138 ASN A O 1
ATOM 1121 N N . ILE A 1 139 ? 5.809 -14.422 2.312 1 97.94 139 ILE A N 1
ATOM 1122 C CA . ILE A 1 139 ? 5.016 -15.625 2.07 1 97.94 139 ILE A CA 1
ATOM 1123 C C . ILE A 1 139 ? 4.422 -16.125 3.387 1 97.94 139 ILE A C 1
ATOM 1125 O O . ILE A 1 139 ? 5.133 -16.25 4.387 1 97.94 139 ILE A O 1
ATOM 1129 N N . VAL A 1 140 ? 3.193 -16.375 3.439 1 98.38 140 VAL A N 1
ATOM 1130 C CA . VAL A 1 140 ? 2.469 -16.969 4.559 1 98.38 140 VAL A CA 1
ATOM 1131 C C . VAL A 1 140 ? 1.938 -18.344 4.156 1 98.38 140 VAL A C 1
ATOM 1133 O O . VAL A 1 140 ? 1.222 -18.469 3.162 1 98.38 140 VAL A O 1
ATOM 1136 N N . LEU A 1 141 ? 2.303 -19.344 4.891 1 98.06 141 LEU A N 1
ATOM 1137 C CA . LEU A 1 141 ? 1.907 -20.719 4.586 1 98.06 141 LEU A CA 1
ATOM 1138 C C . LEU A 1 141 ? 0.608 -21.078 5.301 1 98.06 141 LEU A C 1
ATOM 1140 O O . LEU A 1 141 ? 0.49 -20.891 6.516 1 98.06 141 LEU A O 1
ATOM 1144 N N . VAL A 1 142 ? -0.342 -21.562 4.566 1 98.31 142 VAL A N 1
ATOM 1145 C CA . VAL A 1 142 ? -1.65 -21.922 5.105 1 98.31 142 VAL A CA 1
ATOM 1146 C C . VAL A 1 142 ? -1.991 -23.359 4.73 1 98.31 142 VAL A C 1
ATOM 1148 O O . VAL A 1 142 ? -2.238 -23.656 3.559 1 98.31 142 VAL A O 1
ATOM 1151 N N . LYS A 1 143 ? -2.014 -24.25 5.668 1 96.25 143 LYS A N 1
ATOM 1152 C CA . LYS A 1 143 ? -2.383 -25.641 5.422 1 96.25 143 LYS A CA 1
ATOM 1153 C C . LYS A 1 143 ? -3.877 -25.766 5.148 1 96.25 143 LYS A C 1
ATOM 1155 O O . LYS A 1 143 ? -4.699 -25.172 5.852 1 96.25 143 LYS A O 1
ATOM 1160 N N . MET A 1 144 ? -4.145 -26.516 4.141 1 94 144 MET A N 1
ATOM 1161 C CA . MET A 1 144 ? -5.535 -26.734 3.754 1 94 144 MET A CA 1
ATOM 1162 C C . MET A 1 144 ? -5.699 -28.078 3.043 1 94 144 MET A C 1
ATOM 1164 O O . MET A 1 144 ? -4.895 -28.422 2.176 1 94 144 MET A O 1
ATOM 1168 N N . ARG A 1 145 ? -6.715 -28.781 3.459 1 87.44 145 ARG A N 1
ATOM 1169 C CA . ARG A 1 145 ? -7.047 -30 2.75 1 87.44 145 ARG A CA 1
ATOM 1170 C C . ARG A 1 145 ? -7.996 -29.734 1.59 1 87.44 145 ARG A C 1
ATOM 1172 O O . ARG A 1 145 ? -9 -29.031 1.753 1 87.44 145 ARG A O 1
ATOM 1179 N N . PRO A 1 146 ? -7.625 -30.266 0.478 1 87.19 146 PRO A N 1
ATOM 1180 C CA . PRO A 1 146 ? -8.562 -30.078 -0.635 1 87.19 146 PRO A CA 1
ATOM 1181 C C . PRO A 1 146 ? -9.945 -30.656 -0.35 1 87.19 146 PRO A C 1
ATOM 1183 O O . PRO A 1 146 ? -10.047 -31.719 0.274 1 87.19 146 PRO A O 1
ATOM 1186 N N . PRO A 1 147 ? -10.875 -29.891 -0.715 1 82.38 147 PRO A N 1
ATOM 1187 C CA . PRO A 1 147 ? -12.211 -30.469 -0.532 1 82.38 147 PRO A CA 1
ATOM 1188 C C . PRO A 1 147 ? -12.43 -31.719 -1.37 1 82.38 147 PRO A C 1
ATOM 1190 O O . PRO A 1 147 ? -11.938 -31.812 -2.5 1 82.38 147 PRO A O 1
ATOM 1193 N N . MET A 1 148 ? -13.102 -32.656 -0.722 1 78.69 148 MET A N 1
ATOM 1194 C CA . MET A 1 148 ? -13.383 -33.906 -1.438 1 78.69 148 MET A CA 1
ATOM 1195 C C . MET A 1 148 ? -14.781 -33.875 -2.047 1 78.69 148 MET A C 1
ATOM 1197 O O . MET A 1 148 ? -15.078 -34.656 -2.961 1 78.69 148 MET A O 1
ATOM 1201 N N . MET A 1 149 ? -15.594 -33.062 -1.501 1 75.62 149 MET A N 1
ATOM 1202 C CA . MET A 1 149 ? -16.984 -32.969 -1.962 1 75.62 149 MET A CA 1
ATOM 1203 C C . MET A 1 149 ? -17.406 -31.5 -2.109 1 75.62 149 MET A C 1
ATOM 1205 O O . MET A 1 149 ? -16.922 -30.625 -1.38 1 75.62 149 MET A O 1
ATOM 1209 N N . ILE A 1 150 ? -18.141 -31.25 -3.1 1 70.88 150 ILE A N 1
ATOM 1210 C CA . ILE A 1 150 ? -18.828 -29.984 -3.256 1 70.88 150 ILE A CA 1
ATOM 1211 C C . ILE A 1 150 ? -20.328 -30.234 -3.414 1 70.88 150 ILE A C 1
ATOM 1213 O O . ILE A 1 150 ? -20.766 -30.922 -4.348 1 70.88 150 ILE A O 1
ATOM 1217 N N . SER A 1 151 ? -21.062 -29.562 -2.434 1 70.81 151 SER A N 1
ATOM 1218 C CA . SER A 1 151 ? -22.516 -29.734 -2.439 1 70.81 151 SER A CA 1
ATOM 1219 C C . SER A 1 151 ? -22.906 -31.203 -2.492 1 70.81 151 SER A C 1
ATOM 1221 O O . SER A 1 151 ? -23.75 -31.609 -3.297 1 70.81 151 SER A O 1
ATOM 1223 N N . GLY A 1 152 ? -22.172 -31.984 -1.792 1 70.25 152 GLY A N 1
ATOM 1224 C CA . GLY A 1 152 ? -22.516 -33.406 -1.647 1 70.25 152 GLY A CA 1
ATOM 1225 C C . GLY A 1 152 ? -21.969 -34.25 -2.777 1 70.25 152 GLY A C 1
ATOM 1226 O O . GLY A 1 152 ? -22.219 -35.469 -2.809 1 70.25 152 GLY A O 1
ATOM 1227 N N . LYS A 1 153 ? -21.344 -33.719 -3.77 1 73.5 153 LYS A N 1
ATOM 1228 C CA . LYS A 1 153 ? -20.812 -34.469 -4.914 1 73.5 153 LYS A CA 1
ATOM 1229 C C . LYS A 1 153 ? -19.297 -34.594 -4.84 1 73.5 153 LYS A C 1
ATOM 1231 O O . LYS A 1 153 ? -18.609 -33.625 -4.523 1 73.5 153 LYS A O 1
ATOM 1236 N N . ARG A 1 154 ? -18.828 -35.719 -5.105 1 74.81 154 ARG A N 1
ATOM 1237 C CA . ARG A 1 154 ? -17.391 -35.969 -5.023 1 74.81 154 ARG A CA 1
ATOM 1238 C C . ARG A 1 154 ? -16.641 -35.219 -6.125 1 74.81 154 ARG A C 1
ATOM 1240 O O . ARG A 1 154 ? -17.094 -35.188 -7.277 1 74.81 154 ARG A O 1
ATOM 1247 N N . ILE A 1 155 ? -15.547 -34.594 -5.75 1 71.88 155 ILE A N 1
ATOM 1248 C CA . ILE A 1 155 ? -14.672 -33.906 -6.707 1 71.88 155 ILE A CA 1
ATOM 1249 C C . ILE A 1 155 ? -13.508 -34.844 -7.07 1 71.88 155 ILE A C 1
ATOM 1251 O O . ILE A 1 155 ? -12.703 -35.188 -6.211 1 71.88 155 ILE A O 1
ATOM 1255 N N . LYS A 1 156 ? -13.43 -35.188 -8.344 1 66.81 156 LYS A N 1
ATOM 1256 C CA . LYS A 1 156 ? -12.43 -36.156 -8.742 1 66.81 156 LYS A CA 1
ATOM 1257 C C . LYS A 1 156 ? -11.102 -35.5 -9.086 1 66.81 156 LYS A C 1
ATOM 1259 O O . LYS A 1 156 ? -10.039 -36 -8.719 1 66.81 156 LYS A O 1
ATOM 1264 N N . PHE A 1 157 ? -11.172 -34.344 -9.781 1 67.69 157 PHE A N 1
ATOM 1265 C CA . PHE A 1 157 ? -9.953 -33.75 -10.32 1 67.69 157 PHE A CA 1
ATOM 1266 C C . PHE A 1 157 ? -9.469 -32.625 -9.438 1 67.69 157 PHE A C 1
ATOM 1268 O O . PHE A 1 157 ? -10.266 -31.797 -8.961 1 67.69 157 PHE A O 1
ATOM 1275 N N . VAL A 1 158 ? -8.133 -32.594 -9.211 1 65.75 158 VAL A N 1
ATOM 1276 C CA . VAL A 1 158 ? -7.477 -31.625 -8.352 1 65.75 158 VAL A CA 1
ATOM 1277 C C . VAL A 1 158 ? -7.805 -30.203 -8.836 1 65.75 158 VAL A C 1
ATOM 1279 O O . VAL A 1 158 ? -8.031 -29.297 -8.031 1 65.75 158 VAL A O 1
ATOM 1282 N N . GLN A 1 159 ? -7.84 -30.031 -10.133 1 66.81 159 GLN A N 1
ATOM 1283 C CA . GLN A 1 159 ? -8.109 -28.719 -10.711 1 66.81 159 GLN A CA 1
ATOM 1284 C C . GLN A 1 159 ? -9.492 -28.219 -10.297 1 66.81 159 GLN A C 1
ATOM 1286 O O . GLN A 1 159 ? -9.68 -27 -10.109 1 66.81 159 GLN A O 1
ATOM 1291 N N . HIS A 1 160 ? -10.336 -29.125 -10.102 1 73.75 160 HIS A N 1
ATOM 1292 C CA . HIS A 1 160 ? -11.688 -28.734 -9.727 1 73.75 160 HIS A CA 1
ATOM 1293 C C . HIS A 1 160 ? -11.773 -28.375 -8.25 1 73.75 160 HIS A C 1
ATOM 1295 O O . HIS A 1 160 ? -12.617 -27.578 -7.848 1 73.75 160 HIS A O 1
ATOM 1301 N N . LYS A 1 161 ? -10.844 -29 -7.527 1 78.88 161 LYS A N 1
ATOM 1302 C CA . LYS A 1 161 ? -10.781 -28.672 -6.105 1 78.88 161 LYS A CA 1
ATOM 1303 C C . LYS A 1 161 ? -10.32 -27.234 -5.891 1 78.88 161 LYS A C 1
ATOM 1305 O O . LYS A 1 161 ? -10.875 -26.516 -5.059 1 78.88 161 LYS A O 1
ATOM 1310 N N . SER A 1 162 ? -9.398 -26.859 -6.746 1 85.75 162 SER A N 1
ATOM 1311 C CA . SER A 1 162 ? -8.875 -25.5 -6.637 1 85.75 162 SER A CA 1
ATOM 1312 C C . SER A 1 162 ? -9.922 -24.469 -7.055 1 85.75 162 SER A C 1
ATOM 1314 O O . SER A 1 162 ? -9.922 -23.328 -6.57 1 85.75 162 SER A O 1
ATOM 1316 N N . ASP A 1 163 ? -10.852 -24.891 -7.867 1 83.94 163 ASP A N 1
ATOM 1317 C CA . ASP A 1 163 ? -11.852 -23.984 -8.406 1 83.94 163 ASP A CA 1
ATOM 1318 C C . ASP A 1 163 ? -12.758 -23.438 -7.297 1 83.94 163 ASP A C 1
ATOM 1320 O O . ASP A 1 163 ? -13.031 -22.25 -7.242 1 83.94 163 ASP A O 1
ATOM 1324 N N . ILE A 1 164 ? -13.141 -24.297 -6.453 1 84 164 ILE A N 1
ATOM 1325 C CA . ILE A 1 164 ? -14.047 -23.844 -5.402 1 84 164 ILE A CA 1
ATOM 1326 C C . ILE A 1 164 ? -13.242 -23.188 -4.281 1 84 164 ILE A C 1
ATOM 1328 O O . ILE A 1 164 ? -13.703 -22.219 -3.666 1 84 164 ILE A O 1
ATOM 1332 N N . VAL A 1 165 ? -12.086 -23.75 -4.047 1 91.44 165 VAL A N 1
ATOM 1333 C CA . VAL A 1 165 ? -11.25 -23.266 -2.945 1 91.44 165 VAL A CA 1
ATOM 1334 C C . VAL A 1 165 ? -10.844 -21.828 -3.191 1 91.44 165 VAL A C 1
ATOM 1336 O O . VAL A 1 165 ? -10.883 -21 -2.277 1 91.44 165 VAL A O 1
ATOM 1339 N N . ARG A 1 166 ? -10.539 -21.547 -4.422 1 95.25 166 ARG A N 1
ATOM 1340 C CA . ARG A 1 166 ? -10.094 -20.188 -4.699 1 95.25 166 ARG A CA 1
ATOM 1341 C C . ARG A 1 166 ? -11.211 -19.188 -4.434 1 95.25 166 ARG A C 1
ATOM 1343 O O . ARG A 1 166 ? -10.953 -18.078 -3.953 1 95.25 166 ARG A O 1
ATOM 1350 N N . LEU A 1 167 ? -12.445 -19.594 -4.699 1 94.31 167 LEU A N 1
ATOM 1351 C CA . LEU A 1 167 ? -13.57 -18.703 -4.449 1 94.31 167 LEU A CA 1
ATOM 1352 C C . LEU A 1 167 ? -13.82 -18.547 -2.951 1 94.31 167 LEU A C 1
ATOM 1354 O O . LEU A 1 167 ? -14.117 -17.438 -2.482 1 94.31 167 LEU A O 1
ATOM 1358 N N . LYS A 1 168 ? -13.664 -19.625 -2.246 1 94.56 168 LYS A N 1
ATOM 1359 C CA . LYS A 1 168 ? -13.852 -19.547 -0.799 1 94.56 168 LYS A CA 1
ATOM 1360 C C . LYS A 1 168 ? -12.797 -18.656 -0.152 1 94.56 168 LYS A C 1
ATOM 1362 O O . LYS A 1 168 ? -13.109 -17.891 0.771 1 94.56 168 LYS A O 1
ATOM 1367 N N . ILE A 1 169 ? -11.602 -18.781 -0.612 1 97.94 169 ILE A N 1
ATOM 1368 C CA . ILE A 1 169 ? -10.508 -17.938 -0.122 1 97.94 169 ILE A CA 1
ATOM 1369 C C . ILE A 1 169 ? -10.828 -16.469 -0.386 1 97.94 169 ILE A C 1
ATOM 1371 O O . ILE A 1 169 ? -10.703 -15.633 0.509 1 97.94 169 ILE A O 1
ATOM 1375 N N . LEU A 1 170 ? -11.266 -16.156 -1.58 1 98.5 170 LEU A N 1
ATOM 1376 C CA . LEU A 1 170 ? -11.562 -14.781 -1.966 1 98.5 170 LEU A CA 1
ATOM 1377 C C . LEU A 1 170 ? -12.758 -14.25 -1.18 1 98.5 170 LEU A C 1
ATOM 1379 O O . LEU A 1 170 ? -12.789 -13.062 -0.833 1 98.5 170 LEU A O 1
ATOM 1383 N N . LYS A 1 171 ? -13.703 -15.094 -0.946 1 98.06 171 LYS A N 1
ATOM 1384 C CA . LYS A 1 171 ? -14.836 -14.68 -0.126 1 98.06 171 LYS A CA 1
ATOM 1385 C C . LYS A 1 171 ? -14.391 -14.312 1.287 1 98.06 171 LYS A C 1
ATOM 1387 O O . LYS A 1 171 ? -14.836 -13.312 1.846 1 98.06 171 LYS A O 1
ATOM 1392 N N . GLU A 1 172 ? -13.484 -15.133 1.818 1 97.94 172 GLU A N 1
ATOM 1393 C CA . GLU A 1 172 ? -13.062 -15.023 3.213 1 97.94 172 GLU A CA 1
ATOM 1394 C C . GLU A 1 172 ? -12.141 -13.82 3.414 1 97.94 172 GLU A C 1
ATOM 1396 O O . GLU A 1 172 ? -12.258 -13.102 4.406 1 97.94 172 GLU A O 1
ATOM 1401 N N . TYR A 1 173 ? -11.227 -13.555 2.455 1 98.25 173 TYR A N 1
ATOM 1402 C CA . TYR A 1 173 ? -10.141 -12.609 2.725 1 98.25 173 TYR A CA 1
ATOM 1403 C C . TYR A 1 173 ? -10.109 -11.5 1.681 1 98.25 173 TYR A C 1
ATOM 1405 O O . TYR A 1 173 ? -9.469 -10.469 1.883 1 98.25 173 TYR A O 1
ATOM 1413 N N . GLY A 1 174 ? -10.867 -11.703 0.534 1 98.56 174 GLY A N 1
ATOM 1414 C CA . GLY A 1 174 ? -10.578 -10.844 -0.606 1 98.56 174 GLY A CA 1
ATOM 1415 C C . GLY A 1 174 ? -9.156 -11 -1.121 1 98.56 174 GLY A C 1
ATOM 1416 O O . GLY A 1 174 ? -8.438 -11.914 -0.712 1 98.56 174 GLY A O 1
ATOM 1417 N N . GLY A 1 175 ? -8.797 -10.156 -2.08 1 98.69 175 GLY A N 1
ATOM 1418 C CA . GLY A 1 175 ? -7.445 -10.203 -2.615 1 98.69 175 GLY A CA 1
ATOM 1419 C C . GLY A 1 175 ? -7.391 -10.656 -4.062 1 98.69 175 GLY A C 1
ATOM 1420 O O . GLY A 1 175 ? -8.375 -10.516 -4.797 1 98.69 175 GLY A O 1
ATOM 1421 N N . ILE A 1 176 ? -6.227 -11.078 -4.441 1 98.69 176 ILE A N 1
ATOM 1422 C CA . ILE A 1 176 ? -5.934 -11.5 -5.805 1 98.69 176 ILE A CA 1
ATOM 1423 C C . ILE A 1 176 ? -5.59 -12.992 -5.824 1 98.69 176 ILE A C 1
ATOM 1425 O O . ILE A 1 176 ? -4.598 -13.414 -5.23 1 98.69 176 ILE A O 1
ATOM 1429 N N . TYR A 1 177 ? -6.426 -13.766 -6.473 1 98.44 177 TYR A N 1
ATOM 1430 C CA . TYR A 1 177 ? -6.055 -15.156 -6.711 1 98.44 177 TYR A CA 1
ATOM 1431 C C . TYR A 1 177 ? -5.215 -15.289 -7.977 1 98.44 177 TYR A C 1
ATOM 1433 O O . TYR A 1 177 ? -5.52 -14.672 -9 1 98.44 177 TYR A O 1
ATOM 1441 N N . VAL A 1 178 ? -4.234 -16.125 -7.922 1 97.69 178 VAL A N 1
ATOM 1442 C CA . VAL A 1 178 ? -3.326 -16.312 -9.047 1 97.69 178 VAL A CA 1
ATOM 1443 C C . VAL A 1 178 ? -3 -17.797 -9.203 1 97.69 178 VAL A C 1
ATOM 1445 O O . VAL A 1 178 ? -2.555 -18.438 -8.25 1 97.69 178 VAL A O 1
ATOM 1448 N N . ASP A 1 179 ? -3.211 -18.312 -10.414 1 94.5 179 ASP A N 1
ATOM 1449 C CA . ASP A 1 179 ? -2.715 -19.656 -10.695 1 94.5 179 ASP A CA 1
ATOM 1450 C C . ASP A 1 179 ? -1.19 -19.688 -10.656 1 94.5 179 ASP A C 1
ATOM 1452 O O . ASP A 1 179 ? -0.527 -18.688 -10.938 1 94.5 179 ASP A O 1
ATOM 1456 N N . THR A 1 180 ? -0.65 -20.828 -10.406 1 94.56 180 THR A N 1
ATOM 1457 C CA . THR A 1 180 ? 0.795 -20.969 -10.266 1 94.56 180 THR A CA 1
ATOM 1458 C C . THR A 1 180 ? 1.487 -20.859 -11.617 1 94.56 180 THR A C 1
ATOM 1460 O O . THR A 1 180 ? 2.713 -20.734 -11.688 1 94.56 180 THR A O 1
ATOM 1463 N N . ASP A 1 181 ? 0.731 -20.906 -12.703 1 93.12 181 ASP A N 1
ATOM 1464 C CA . ASP A 1 181 ? 1.335 -20.688 -14.008 1 93.12 181 ASP A CA 1
ATOM 1465 C C . ASP A 1 181 ? 0.867 -19.359 -14.625 1 93.12 181 ASP A C 1
ATOM 1467 O O . ASP A 1 181 ? 0.781 -19.234 -15.844 1 93.12 181 ASP A O 1
ATOM 1471 N N . GLN A 1 182 ? 0.407 -18.453 -13.867 1 94.88 182 GLN A N 1
ATOM 1472 C CA . GLN A 1 182 ? 0.117 -17.062 -14.195 1 94.88 182 GLN A CA 1
ATOM 1473 C C . GLN A 1 182 ? 1.266 -16.141 -13.781 1 94.88 182 GLN A C 1
ATOM 1475 O O . GLN A 1 182 ? 1.816 -16.297 -12.688 1 94.88 182 GLN A O 1
ATOM 1480 N N . TYR A 1 183 ? 1.652 -15.188 -14.648 1 96.69 183 TYR A N 1
ATOM 1481 C CA . TYR A 1 183 ? 2.809 -14.336 -14.391 1 96.69 183 TYR A CA 1
ATOM 1482 C C . TYR A 1 183 ? 2.434 -12.859 -14.492 1 96.69 183 TYR A C 1
ATOM 1484 O O . TYR A 1 183 ? 1.594 -12.484 -15.312 1 96.69 183 TYR A O 1
ATOM 1492 N N . PHE A 1 184 ? 3.086 -12.062 -13.695 1 97 184 PHE A N 1
ATOM 1493 C CA . PHE A 1 184 ? 2.949 -10.617 -13.75 1 97 184 PHE A CA 1
ATOM 1494 C C . PHE A 1 184 ? 4.082 -9.992 -14.555 1 97 184 PHE A C 1
ATOM 1496 O O . PHE A 1 184 ? 5.234 -10.422 -14.453 1 97 184 PHE A O 1
ATOM 1503 N N . LEU A 1 185 ? 3.779 -9 -15.328 1 96.12 185 LEU A N 1
ATOM 1504 C CA . LEU A 1 185 ? 4.797 -8.258 -16.062 1 96.12 185 LEU A CA 1
ATOM 1505 C C . LEU A 1 185 ? 4.848 -6.801 -15.609 1 96.12 185 LEU A C 1
ATOM 1507 O O . LEU A 1 185 ? 5.781 -6.07 -15.945 1 96.12 185 LEU A O 1
ATOM 1511 N N . ARG A 1 186 ? 3.877 -6.41 -14.867 1 94.56 186 ARG A N 1
ATOM 1512 C CA . ARG A 1 186 ? 3.752 -5.105 -14.227 1 94.56 186 ARG A CA 1
ATOM 1513 C C . ARG A 1 186 ? 2.705 -5.137 -13.117 1 94.56 186 ARG A C 1
ATOM 1515 O O . ARG A 1 186 ? 2.041 -6.152 -12.914 1 94.56 186 ARG A O 1
ATOM 1522 N N . SER A 1 187 ? 2.623 -4.031 -12.438 1 93.69 187 SER A N 1
ATOM 1523 C CA . SER A 1 187 ? 1.604 -3.943 -11.398 1 93.69 187 SER A CA 1
ATOM 1524 C C . SER A 1 187 ? 0.2 -3.982 -11.992 1 93.69 187 SER A C 1
ATOM 1526 O O . SER A 1 187 ? -0.059 -3.363 -13.023 1 93.69 187 SER A O 1
ATOM 1528 N N . GLU A 1 188 ? -0.661 -4.645 -11.289 1 94.81 188 GLU A N 1
ATOM 1529 C CA . GLU A 1 188 ? -2.049 -4.734 -11.734 1 94.81 188 GLU A CA 1
ATOM 1530 C C . GLU A 1 188 ? -2.99 -4.043 -10.75 1 94.81 188 GLU A C 1
ATOM 1532 O O . GLU A 1 188 ? -4.129 -4.477 -10.57 1 94.81 188 GLU A O 1
ATOM 1537 N N . ASP A 1 189 ? -2.537 -3.008 -10.148 1 92.31 189 ASP A N 1
ATOM 1538 C CA . ASP A 1 189 ? -3.283 -2.256 -9.148 1 92.31 189 ASP A CA 1
ATOM 1539 C C . ASP A 1 189 ? -4.578 -1.695 -9.734 1 92.31 189 ASP A C 1
ATOM 1541 O O . ASP A 1 189 ? -5.574 -1.549 -9.023 1 92.31 189 ASP A O 1
ATOM 1545 N N . GLU A 1 190 ? -4.516 -1.381 -11 1 90.31 190 GLU A N 1
ATOM 1546 C CA . GLU A 1 190 ? -5.695 -0.791 -11.617 1 90.31 190 GLU A CA 1
ATOM 1547 C C . GLU A 1 190 ? -6.887 -1.744 -11.562 1 90.31 190 GLU A C 1
ATOM 1549 O O . GLU A 1 190 ? -8.039 -1.307 -11.539 1 90.31 190 GLU A O 1
ATOM 1554 N N . PHE A 1 191 ? -6.609 -3 -11.391 1 95 191 PHE A N 1
ATOM 1555 C CA . PHE A 1 191 ? -7.684 -3.986 -11.406 1 95 191 PHE A CA 1
ATOM 1556 C C . PHE A 1 191 ? -8.219 -4.23 -10 1 95 191 PHE A C 1
ATOM 1558 O O . PHE A 1 191 ? -9.164 -5 -9.812 1 95 191 PHE A O 1
ATOM 1565 N N . ARG A 1 192 ? -7.695 -3.547 -9.047 1 96.06 192 ARG A N 1
ATOM 1566 C CA . ARG A 1 192 ? -8.133 -3.67 -7.66 1 96.06 192 ARG A CA 1
ATOM 1567 C C . ARG A 1 192 ? -9.117 -2.564 -7.293 1 96.06 192 ARG A C 1
ATOM 1569 O O . ARG A 1 192 ? -9.531 -2.451 -6.141 1 96.06 192 ARG A O 1
ATOM 1576 N N . THR A 1 193 ? -9.516 -1.741 -8.266 1 93.5 193 THR A N 1
ATOM 1577 C CA . THR A 1 193 ? -10.266 -0.521 -7.988 1 93.5 193 THR A CA 1
ATOM 1578 C C . THR A 1 193 ? -11.766 -0.791 -8.008 1 93.5 193 THR A C 1
ATOM 1580 O O . THR A 1 193 ? -12.562 0.103 -7.727 1 93.5 193 THR A O 1
ATOM 1583 N N . THR A 1 194 ? -12.18 -1.975 -8.398 1 95.88 194 THR A N 1
ATOM 1584 C CA . THR A 1 194 ? -13.578 -2.396 -8.336 1 95.88 194 THR A CA 1
ATOM 1585 C C . THR A 1 194 ? -13.742 -3.596 -7.406 1 95.88 194 THR A C 1
ATOM 1587 O O . THR A 1 194 ? -12.75 -4.168 -6.941 1 95.88 194 THR A O 1
ATOM 1590 N N . ASN A 1 195 ? -14.969 -3.963 -7.18 1 97.5 195 ASN A N 1
ATOM 1591 C CA . ASN A 1 195 ? -15.242 -5.016 -6.207 1 97.5 195 ASN A CA 1
ATOM 1592 C C . ASN A 1 195 ? -14.781 -6.379 -6.715 1 97.5 195 ASN A C 1
ATOM 1594 O O . ASN A 1 195 ? -14.445 -7.262 -5.922 1 97.5 195 ASN A O 1
ATOM 1598 N N . CYS A 1 196 ? -14.844 -6.539 -7.996 1 98.12 196 CYS A N 1
ATOM 1599 C CA . CYS A 1 196 ? -14.414 -7.785 -8.617 1 98.12 196 CYS A CA 1
ATOM 1600 C C . CYS A 1 196 ? -13.977 -7.555 -10.055 1 98.12 196 CYS A C 1
ATOM 1602 O O . CYS A 1 196 ? -14.641 -6.824 -10.805 1 98.12 196 CYS A O 1
ATOM 1604 N N . THR A 1 197 ? -12.867 -8.055 -10.422 1 97.19 197 THR A N 1
ATOM 1605 C CA . THR A 1 197 ? -12.328 -7.938 -11.773 1 97.19 197 THR A CA 1
ATOM 1606 C C . THR A 1 197 ? -11.797 -9.281 -12.258 1 97.19 197 THR A C 1
ATOM 1608 O O . THR A 1 197 ? -11.133 -10 -11.508 1 97.19 197 THR A O 1
ATOM 1611 N N . MET A 1 198 ? -12.102 -9.641 -13.484 1 94.94 198 MET A N 1
ATOM 1612 C CA . MET A 1 198 ? -11.555 -10.812 -14.156 1 94.94 198 MET A CA 1
ATOM 1613 C C . MET A 1 198 ? -11.203 -10.492 -15.609 1 94.94 198 MET A C 1
ATOM 1615 O O . MET A 1 198 ? -11.68 -9.492 -16.156 1 94.94 198 MET A O 1
ATOM 1619 N N . GLY A 1 199 ? -10.367 -11.312 -16.062 1 90.62 199 GLY A N 1
ATOM 1620 C CA . GLY A 1 199 ? -10.039 -11.211 -17.469 1 90.62 199 GLY A CA 1
ATOM 1621 C C . GLY A 1 199 ? -10.609 -12.352 -18.297 1 90.62 199 GLY A C 1
ATOM 1622 O O . GLY A 1 199 ? -10.812 -13.453 -17.797 1 90.62 199 GLY A O 1
ATOM 1623 N N . MET A 1 200 ? -10.773 -12.062 -19.547 1 84.56 200 MET A N 1
ATOM 1624 C CA . MET A 1 200 ? -11.172 -13.117 -20.469 1 84.56 200 MET A CA 1
ATOM 1625 C C . MET A 1 200 ? -9.977 -13.977 -20.859 1 84.56 200 MET A C 1
ATOM 1627 O O . MET A 1 200 ? -8.914 -13.453 -21.188 1 84.56 200 MET A O 1
ATOM 1631 N N . ALA A 1 201 ? -10.148 -15.273 -20.766 1 79.12 201 ALA A N 1
ATOM 1632 C CA . ALA A 1 201 ? -9.109 -16.188 -21.234 1 79.12 201 ALA A CA 1
ATOM 1633 C C . ALA A 1 201 ? -9.117 -16.297 -22.75 1 79.12 201 ALA A C 1
ATOM 1635 O O . ALA A 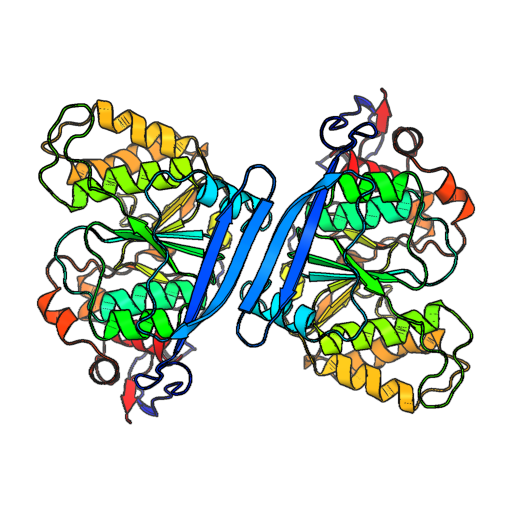1 201 ? -8.062 -16.438 -23.375 1 79.12 201 ALA A O 1
ATOM 1636 N N . HIS A 1 202 ? -10.172 -16.328 -23.312 1 77.25 202 HIS A N 1
ATOM 1637 C CA . HIS A 1 202 ? -10.414 -16.266 -24.75 1 77.25 202 HIS A CA 1
ATOM 1638 C C . HIS A 1 202 ? -11.766 -15.625 -25.047 1 77.25 202 HIS A C 1
ATOM 1640 O O . HIS A 1 202 ? -12.461 -15.172 -24.141 1 77.25 202 HIS A O 1
ATOM 1646 N N . ASP A 1 203 ? -12.008 -15.445 -26.234 1 71.06 203 ASP A N 1
ATOM 1647 C CA . ASP A 1 203 ? -13.125 -14.617 -26.688 1 71.06 203 ASP A CA 1
ATOM 1648 C C . ASP A 1 203 ? -14.438 -15.062 -26.031 1 71.06 203 ASP A C 1
ATOM 1650 O O . ASP A 1 203 ? -15.352 -14.25 -25.859 1 71.06 203 ASP A O 1
ATOM 1654 N N . MET A 1 204 ? -14.484 -16.234 -25.531 1 73.12 204 MET A N 1
ATOM 1655 C CA . MET A 1 204 ? -15.812 -16.672 -25.109 1 73.12 204 MET A CA 1
ATOM 1656 C C . MET A 1 204 ? -15.766 -17.203 -23.688 1 73.12 204 MET A C 1
ATOM 1658 O O . MET A 1 204 ? -16.719 -17.828 -23.219 1 73.12 204 MET A O 1
ATOM 1662 N N . ALA A 1 205 ? -14.703 -16.969 -23 1 83.25 205 ALA A N 1
ATOM 1663 C CA . ALA A 1 205 ? -14.664 -17.547 -21.656 1 83.25 205 ALA A CA 1
ATOM 1664 C C . ALA A 1 205 ? -13.789 -16.719 -20.719 1 83.25 205 ALA A C 1
ATOM 1666 O O . ALA A 1 205 ? -12.719 -16.25 -21.109 1 83.25 205 ALA A O 1
ATOM 1667 N N . MET A 1 206 ? -14.312 -16.547 -19.547 1 87.69 206 MET A N 1
ATOM 1668 C CA . MET A 1 206 ? -13.539 -15.891 -18.5 1 87.69 206 MET A CA 1
ATOM 1669 C C . MET A 1 206 ? -12.359 -16.766 -18.062 1 87.69 206 MET A C 1
ATOM 1671 O O . MET A 1 206 ? -12.422 -17.984 -18.156 1 87.69 206 MET A O 1
ATOM 1675 N N . GLY A 1 207 ? -11.289 -16.156 -17.703 1 88.44 207 GLY A N 1
ATOM 1676 C CA . GLY A 1 207 ? -10.164 -16.859 -17.109 1 88.44 207 GLY A CA 1
ATOM 1677 C C . GLY A 1 207 ? -10.18 -16.828 -15.594 1 88.44 207 GLY A C 1
ATOM 1678 O O . GLY A 1 207 ? -10.367 -15.773 -14.984 1 88.44 207 GLY A O 1
ATOM 1679 N N . SER A 1 208 ? -10.039 -17.984 -15.016 1 90 208 SER A N 1
ATOM 1680 C CA . SER A 1 208 ? -10.109 -18.062 -13.555 1 90 208 SER A CA 1
ATOM 1681 C C . SER A 1 208 ? -8.711 -18.125 -12.945 1 90 208 SER A C 1
ATOM 1683 O O . SER A 1 208 ? -8.57 -18.281 -11.727 1 90 208 SER A O 1
ATOM 1685 N N . ALA A 1 209 ? -7.684 -17.984 -13.812 1 91.94 209 ALA A N 1
ATOM 1686 C CA . ALA A 1 209 ? -6.309 -18.062 -13.328 1 91.94 209 ALA A CA 1
ATOM 1687 C C . ALA A 1 209 ? -5.918 -16.797 -12.586 1 91.94 209 ALA A C 1
ATOM 1689 O O . ALA A 1 209 ? -4.906 -16.766 -11.875 1 91.94 209 ALA A O 1
ATOM 1690 N N . LEU A 1 210 ? -6.684 -15.805 -12.742 1 95.31 210 LEU A N 1
ATOM 1691 C CA . LEU A 1 210 ? -6.449 -14.508 -12.125 1 95.31 210 LEU A CA 1
ATOM 1692 C C . LEU A 1 210 ? -7.766 -13.828 -11.773 1 95.31 210 LEU A C 1
ATOM 1694 O O . LEU A 1 210 ? -8.578 -13.539 -12.648 1 95.31 210 LEU A O 1
ATOM 1698 N N . ILE A 1 211 ? -7.992 -13.625 -10.5 1 97.06 211 ILE A N 1
ATOM 1699 C CA . ILE A 1 211 ? -9.242 -13.031 -10.031 1 97.06 211 ILE A CA 1
ATOM 1700 C C . ILE A 1 211 ? -8.945 -11.984 -8.969 1 97.06 211 ILE A C 1
ATOM 1702 O O . ILE A 1 211 ? -8.195 -12.242 -8.023 1 97.06 211 ILE A O 1
ATOM 1706 N N . PHE A 1 212 ? -9.477 -10.836 -9.141 1 98.38 212 PHE A N 1
ATOM 1707 C CA . PHE A 1 212 ? -9.453 -9.781 -8.133 1 98.38 212 PHE A CA 1
ATOM 1708 C C . PHE A 1 212 ? -10.812 -9.648 -7.449 1 98.38 212 PHE A C 1
ATOM 1710 O O . PHE A 1 212 ? -11.828 -9.484 -8.117 1 98.38 212 PHE A O 1
ATOM 1717 N N . ALA A 1 213 ? -10.828 -9.695 -6.121 1 98.75 213 ALA A N 1
ATOM 1718 C CA . ALA A 1 213 ? -12.125 -9.594 -5.457 1 98.75 213 ALA A CA 1
ATOM 1719 C C . ALA A 1 213 ? -11.992 -8.945 -4.082 1 98.75 213 ALA A C 1
ATOM 1721 O O . ALA A 1 213 ? -11.047 -9.242 -3.34 1 98.75 213 ALA A O 1
ATOM 1722 N N . LYS A 1 214 ? -12.867 -8.039 -3.84 1 98.44 214 LYS A N 1
ATOM 1723 C CA . LYS A 1 214 ? -13.008 -7.578 -2.459 1 98.44 214 LYS A CA 1
ATOM 1724 C C . LYS A 1 214 ? -13.57 -8.688 -1.57 1 98.44 214 LYS A C 1
ATOM 1726 O O . LYS A 1 214 ? -14.18 -9.641 -2.062 1 98.44 214 LYS A O 1
ATOM 1731 N N . LYS A 1 215 ? -13.281 -8.609 -0.293 1 97.94 215 LYS A N 1
ATOM 1732 C CA . LYS A 1 215 ? -13.867 -9.555 0.65 1 97.94 215 LYS A CA 1
ATOM 1733 C C . LYS A 1 215 ? -15.391 -9.602 0.506 1 97.94 215 LYS A C 1
ATOM 1735 O O . LYS A 1 215 ? -16.047 -8.555 0.45 1 97.94 215 LYS A O 1
ATOM 1740 N N . ASP A 1 216 ? -15.945 -10.758 0.302 1 98.06 216 ASP A N 1
ATOM 1741 C CA . ASP A 1 216 ? -17.391 -11.008 0.233 1 98.06 216 ASP A CA 1
ATOM 1742 C C . ASP A 1 216 ? -18 -10.312 -0.979 1 98.06 216 ASP A C 1
ATOM 1744 O O . ASP A 1 216 ? -19.125 -9.805 -0.904 1 98.06 216 ASP A O 1
ATOM 1748 N N . ALA A 1 217 ? -17.312 -10.203 -2.039 1 98.38 217 ALA A N 1
ATOM 1749 C CA . ALA A 1 217 ? -17.844 -9.625 -3.27 1 98.38 217 ALA A CA 1
ATOM 1750 C C . ALA A 1 217 ? -19.078 -10.383 -3.748 1 98.38 217 ALA A C 1
ATOM 1752 O O . ALA A 1 217 ? -19.094 -11.617 -3.727 1 98.38 217 ALA A O 1
ATOM 1753 N N . SER A 1 218 ? -20.047 -9.672 -4.234 1 98.06 218 SER A N 1
ATOM 1754 C CA . SER A 1 218 ? -21.328 -10.258 -4.645 1 98.06 218 SER A CA 1
ATOM 1755 C C . SER A 1 218 ? -21.125 -11.266 -5.777 1 98.06 218 SER A C 1
ATOM 1757 O O . SER A 1 218 ? -21.75 -12.328 -5.781 1 98.06 218 SER A O 1
ATOM 1759 N N . PHE A 1 219 ? -20.375 -10.969 -6.707 1 97.56 219 PHE A N 1
ATOM 1760 C CA . PHE A 1 219 ? -20.125 -11.859 -7.836 1 97.56 219 PHE A CA 1
ATOM 1761 C C . PHE A 1 219 ? -19.578 -13.203 -7.359 1 97.56 219 PHE A C 1
ATOM 1763 O O . PHE A 1 219 ? -20.047 -14.258 -7.805 1 97.56 219 PHE A O 1
ATOM 1770 N N . ILE A 1 220 ? -18.578 -13.148 -6.445 1 96.88 220 ILE A N 1
ATOM 1771 C CA . ILE A 1 220 ? -17.969 -14.352 -5.898 1 96.88 220 ILE A CA 1
ATOM 1772 C C . ILE A 1 220 ? -19.016 -15.195 -5.176 1 96.88 220 ILE A C 1
ATOM 1774 O O . ILE A 1 220 ? -19.062 -16.406 -5.344 1 96.88 220 ILE A O 1
ATOM 1778 N N . ASN A 1 221 ? -19.844 -14.539 -4.445 1 96.06 221 ASN A N 1
ATOM 1779 C CA . ASN A 1 221 ? -20.891 -15.242 -3.713 1 96.06 221 ASN A CA 1
ATOM 1780 C C . ASN A 1 221 ? -21.875 -15.938 -4.66 1 96.06 221 ASN A C 1
ATOM 1782 O O . ASN A 1 221 ? -22.234 -17.094 -4.434 1 96.06 221 ASN A O 1
ATOM 1786 N N . LYS A 1 222 ? -22.234 -15.258 -5.684 1 93.75 222 LYS A N 1
ATOM 1787 C CA . LYS A 1 222 ? -23.125 -15.867 -6.668 1 93.75 222 LYS A CA 1
ATOM 1788 C C . LYS A 1 222 ? -22.453 -17.047 -7.363 1 93.75 222 LYS A C 1
ATOM 1790 O O . LYS A 1 222 ? -23.109 -18.062 -7.648 1 93.75 222 LYS A O 1
ATOM 1795 N N . TRP A 1 223 ? -21.172 -16.891 -7.66 1 92.06 223 TRP A N 1
ATOM 1796 C CA . TRP A 1 223 ? -20.406 -17.953 -8.281 1 92.06 223 TRP A CA 1
ATOM 1797 C C . TRP A 1 223 ? -20.344 -19.188 -7.371 1 92.06 223 TRP A C 1
ATOM 1799 O O . TRP A 1 223 ? -20.594 -20.312 -7.82 1 92.06 223 TRP A O 1
ATOM 1809 N N . ILE A 1 224 ? -20.109 -19.016 -6.125 1 90.06 224 ILE A N 1
ATOM 1810 C CA . ILE A 1 224 ? -20.094 -20.109 -5.152 1 90.06 224 ILE A CA 1
ATOM 1811 C C . ILE A 1 224 ? -21.469 -20.766 -5.094 1 90.06 224 ILE A C 1
ATOM 1813 O O . ILE A 1 224 ? -21.562 -22 -5.109 1 90.06 224 ILE A O 1
ATOM 1817 N N . ASP A 1 225 ? -22.484 -19.969 -5.062 1 87.69 225 ASP A N 1
ATOM 1818 C CA . ASP A 1 225 ? -23.844 -20.469 -4.98 1 87.69 225 ASP A CA 1
ATOM 1819 C C . ASP A 1 225 ? -24.188 -21.328 -6.199 1 87.69 225 ASP A C 1
ATOM 1821 O O . ASP A 1 225 ? -24.969 -22.281 -6.094 1 87.69 225 ASP A O 1
ATOM 1825 N N . SER A 1 226 ? -23.641 -20.984 -7.258 1 84.06 226 SER A N 1
ATOM 1826 C CA . SER A 1 226 ? -23.969 -21.688 -8.5 1 84.06 226 SER A CA 1
ATOM 1827 C C . SER A 1 226 ? -23.453 -23.125 -8.461 1 84.06 226 SER A C 1
ATOM 1829 O O . SER A 1 226 ? -23.938 -23.984 -9.219 1 84.06 226 SER A O 1
ATOM 1831 N N . TYR A 1 227 ? -22.422 -23.422 -7.672 1 78.94 227 TYR A N 1
ATOM 1832 C CA . TYR A 1 227 ? -21.875 -24.766 -7.586 1 78.94 227 TYR A CA 1
ATOM 1833 C C . TYR A 1 227 ? -22.906 -25.734 -6.984 1 78.94 227 TYR A C 1
ATOM 1835 O O . TYR A 1 227 ? -22.812 -26.938 -7.188 1 78.94 227 TYR A O 1
ATOM 1843 N N . SER A 1 228 ? -23.797 -25.203 -6.195 1 74.38 228 SER A N 1
ATOM 1844 C CA . SER A 1 228 ? -24.812 -26.047 -5.586 1 74.38 228 SER A CA 1
ATOM 1845 C C . SER A 1 228 ? -25.734 -26.656 -6.641 1 74.38 228 SER A C 1
ATOM 1847 O O . SER A 1 228 ? -26.328 -27.719 -6.418 1 74.38 228 SER A O 1
ATOM 1849 N N . PHE A 1 229 ? -25.766 -26.062 -7.773 1 71.62 229 PHE A N 1
ATOM 1850 C CA . PHE A 1 229 ? -26.719 -26.5 -8.781 1 71.62 229 PHE A CA 1
ATOM 1851 C C . PHE A 1 229 ? -26.016 -27.234 -9.914 1 71.62 229 PHE A C 1
ATOM 1853 O O . PHE A 1 229 ? -26.656 -27.734 -10.836 1 71.62 229 PHE A O 1
ATOM 1860 N N . TYR A 1 230 ? -24.719 -27.266 -9.805 1 64.25 230 TYR A N 1
ATOM 1861 C CA . TYR A 1 230 ? -24.016 -27.719 -10.992 1 64.25 230 TYR A CA 1
ATOM 1862 C C . TYR A 1 230 ? -23.812 -29.234 -10.977 1 64.25 230 TYR A C 1
ATOM 1864 O O . TYR A 1 230 ? -23.719 -29.844 -9.906 1 64.25 230 TYR A O 1
ATOM 1872 N N . ASP A 1 231 ? -23.891 -29.719 -12.266 1 63.03 231 ASP A N 1
ATOM 1873 C CA . ASP A 1 231 ? -23.609 -31.125 -12.555 1 63.03 231 ASP A CA 1
ATOM 1874 C C . ASP A 1 231 ? -22.125 -31.438 -12.406 1 63.03 231 ASP A C 1
ATOM 1876 O O . ASP A 1 231 ? -21.297 -30.844 -13.094 1 63.03 231 ASP A O 1
ATOM 1880 N N . PRO A 1 232 ? -21.719 -32.281 -11.453 1 62.69 232 PRO A N 1
ATOM 1881 C CA . PRO A 1 232 ? -20.328 -32.594 -11.156 1 62.69 232 PRO A CA 1
ATOM 1882 C C . PRO A 1 232 ? -19.562 -33.125 -12.375 1 62.69 232 PRO A C 1
ATOM 1884 O O . PRO A 1 232 ? -18.328 -33.031 -12.414 1 62.69 232 PRO A O 1
ATOM 1887 N N . THR A 1 233 ? -20.25 -33.688 -13.352 1 61.81 233 THR A N 1
ATOM 1888 C CA . THR A 1 233 ? -19.578 -34.281 -14.508 1 61.81 233 THR A CA 1
ATOM 1889 C C . THR A 1 233 ? -19.062 -33.188 -15.445 1 61.81 233 THR A C 1
ATOM 1891 O O . THR A 1 233 ? -18.25 -33.469 -16.328 1 61.81 233 THR A O 1
ATOM 1894 N N . GLN A 1 234 ? -19.406 -31.984 -15.25 1 62.88 234 GLN A N 1
ATOM 1895 C CA . GLN A 1 234 ? -19 -30.891 -16.125 1 62.88 234 GLN A CA 1
ATOM 1896 C C . GLN A 1 234 ? -18.266 -29.797 -15.367 1 62.88 234 GLN A C 1
ATOM 1898 O O . GLN A 1 234 ? -18.422 -28.609 -15.641 1 62.88 234 GLN A O 1
ATOM 1903 N N . TRP A 1 235 ? -17.5 -30.266 -14.422 1 57.06 235 TRP A N 1
ATOM 1904 C CA . TRP A 1 235 ? -16.891 -29.297 -13.508 1 57.06 235 TRP A CA 1
ATOM 1905 C C . TRP A 1 235 ? -15.984 -28.344 -14.25 1 57.06 235 TRP A C 1
ATOM 1907 O O . TRP A 1 235 ? -15.969 -27.141 -13.969 1 57.06 235 TRP A O 1
ATOM 1917 N N . GLY A 1 236 ? -15.156 -28.906 -15.078 1 57.53 236 GLY A N 1
ATOM 1918 C CA . GLY A 1 236 ? -14.211 -28.078 -15.812 1 57.53 236 GLY A CA 1
ATOM 1919 C C . GLY A 1 236 ? -14.875 -26.969 -16.609 1 57.53 236 GLY A C 1
ATOM 1920 O O . GLY A 1 236 ? -14.398 -25.828 -16.625 1 57.53 236 GLY A O 1
ATOM 1921 N N . LEU A 1 237 ? -15.914 -27.344 -17.156 1 57.72 237 LEU A N 1
ATOM 1922 C CA . LEU A 1 237 ? -16.719 -26.391 -17.922 1 57.72 237 LEU A CA 1
ATOM 1923 C C . LEU A 1 237 ? -17.359 -25.359 -17.016 1 57.72 237 LEU A C 1
ATOM 1925 O O . LEU A 1 237 ? -17.5 -24.188 -17.375 1 57.72 237 LEU A O 1
ATOM 1929 N N . ASN A 1 238 ? -17.594 -25.844 -15.852 1 59.03 238 ASN A N 1
ATOM 1930 C CA . ASN A 1 238 ? -18.375 -25.016 -14.945 1 59.03 238 ASN A CA 1
ATOM 1931 C C . ASN A 1 238 ? -17.578 -23.828 -14.422 1 59.03 238 ASN A C 1
ATOM 1933 O O . ASN A 1 238 ? -18.109 -22.719 -14.289 1 59.03 238 ASN A O 1
ATOM 1937 N N . SER A 1 239 ? -16.312 -24.078 -14.18 1 70.31 239 SER A N 1
ATOM 1938 C CA . SER A 1 239 ? -15.609 -22.984 -13.516 1 70.31 239 SER A CA 1
ATOM 1939 C C . SER A 1 239 ? -15.555 -21.75 -14.398 1 70.31 239 SER A C 1
ATOM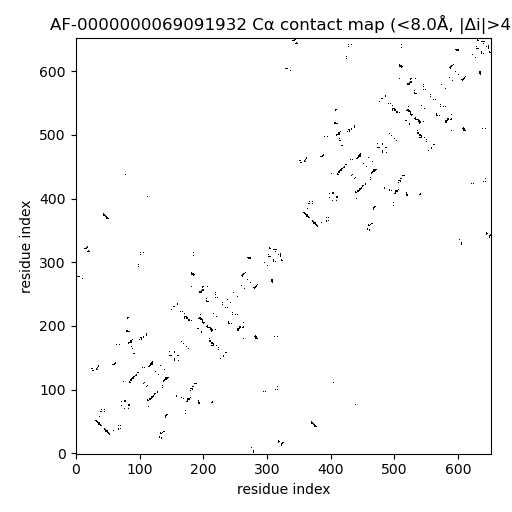 1941 O O . SER A 1 239 ? -16.031 -20.672 -14.008 1 70.31 239 SER A O 1
ATOM 1943 N N . VAL A 1 240 ? -15.211 -21.953 -15.578 1 78.31 240 VAL A N 1
ATOM 1944 C CA . VAL A 1 240 ? -15.023 -20.766 -16.406 1 78.31 240 VAL A CA 1
ATOM 1945 C C . VAL A 1 240 ? -16.312 -20.453 -17.156 1 78.31 240 VAL A C 1
ATOM 1947 O O . VAL A 1 240 ? -16.625 -19.281 -17.391 1 78.31 240 VAL A O 1
ATOM 1950 N N . LEU A 1 241 ? -17.078 -21.484 -17.406 1 82.06 241 LEU A N 1
ATOM 1951 C CA . LEU A 1 241 ? -18.344 -21.281 -18.109 1 82.06 241 LEU A CA 1
ATOM 1952 C C . LEU A 1 241 ? -19.344 -20.578 -17.203 1 82.06 241 LEU A C 1
ATOM 1954 O O . LEU A 1 241 ? -20.078 -19.688 -17.656 1 82.06 241 LEU A O 1
ATOM 1958 N N . MET A 1 242 ? -19.391 -21 -16.016 1 84.56 242 MET A N 1
ATOM 1959 C CA . MET A 1 242 ? -20.328 -20.375 -15.086 1 84.56 242 MET A CA 1
ATOM 1960 C C . MET A 1 242 ? -19.953 -18.922 -14.836 1 84.56 242 MET A C 1
ATOM 1962 O O . MET A 1 242 ? -20.812 -18.047 -14.789 1 84.56 242 MET A O 1
ATOM 1966 N N . ALA A 1 243 ? -18.688 -18.703 -14.609 1 89.44 243 ALA A N 1
ATOM 1967 C CA . ALA A 1 243 ? -18.234 -17.328 -14.438 1 89.44 243 ALA A CA 1
ATOM 1968 C C . ALA A 1 243 ? -18.656 -16.469 -15.617 1 89.44 243 ALA A C 1
ATOM 1970 O O . ALA A 1 243 ? -19.078 -15.32 -15.445 1 89.44 243 ALA A O 1
ATOM 1971 N N . THR A 1 244 ? -18.562 -17.031 -16.766 1 89.81 244 THR A N 1
ATOM 1972 C CA . THR A 1 244 ? -18.922 -16.312 -17.984 1 89.81 244 THR A CA 1
ATOM 1973 C C . THR A 1 244 ? -20.422 -16.016 -18.016 1 89.81 244 THR A C 1
ATOM 1975 O O . THR A 1 244 ? -20.828 -14.875 -18.266 1 89.81 244 THR A O 1
ATOM 1978 N N . LYS A 1 245 ? -21.172 -17 -17.75 1 88.38 245 LYS A N 1
ATOM 1979 C CA . LYS A 1 245 ? -22.609 -16.828 -17.719 1 88.38 245 LYS A CA 1
ATOM 1980 C C . LYS A 1 245 ? -23.016 -15.766 -16.703 1 88.38 245 LYS A C 1
ATOM 1982 O O . LY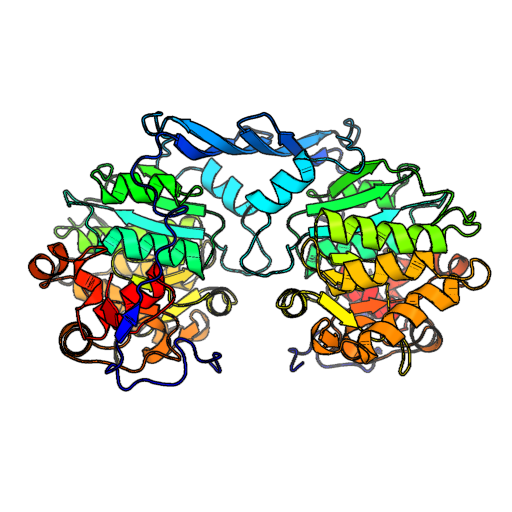S A 1 245 ? -23.828 -14.891 -17 1 88.38 245 LYS A O 1
ATOM 1987 N N . LEU A 1 246 ? -22.484 -15.844 -15.539 1 91.44 246 LEU A N 1
ATOM 1988 C CA . LEU A 1 246 ? -22.797 -14.914 -14.461 1 91.44 246 LEU A CA 1
ATOM 1989 C C . LEU A 1 246 ? -22.406 -13.492 -14.844 1 91.44 246 LEU A C 1
ATOM 1991 O O . LEU A 1 246 ? -23.094 -12.531 -14.492 1 91.44 246 LEU A O 1
ATOM 1995 N N . SER A 1 247 ? -21.266 -13.359 -15.508 1 92.69 247 SER A N 1
ATOM 1996 C CA . SER A 1 247 ? -20.797 -12.039 -15.93 1 92.69 247 SER A CA 1
ATOM 1997 C C . SER A 1 247 ? -21.797 -11.383 -16.875 1 92.69 247 SER A C 1
ATOM 1999 O O . SER A 1 247 ? -21.938 -10.156 -16.891 1 92.69 247 SER A O 1
ATOM 2001 N N . GLN A 1 248 ? -22.453 -12.172 -17.672 1 92.06 248 GLN A N 1
ATOM 2002 C CA . GLN A 1 248 ? -23.469 -11.672 -18.594 1 92.06 248 GLN A CA 1
ATOM 2003 C C . GLN A 1 248 ? -24.75 -11.328 -17.859 1 92.06 248 GLN A C 1
ATOM 2005 O O . GLN A 1 248 ? -25.406 -10.336 -18.172 1 92.06 248 GLN A O 1
ATOM 2010 N N . MET A 1 249 ? -25.094 -12.102 -16.906 1 93.69 249 MET A N 1
ATOM 2011 C CA . MET A 1 249 ? -26.312 -11.914 -16.141 1 93.69 249 MET A CA 1
ATOM 2012 C C . MET A 1 249 ? -26.203 -10.703 -15.227 1 93.69 249 MET A C 1
ATOM 2014 O O . MET A 1 249 ? -27.172 -9.992 -15 1 93.69 249 MET A O 1
ATOM 2018 N N . TYR A 1 250 ? -24.969 -10.523 -14.664 1 95.44 250 TYR A N 1
ATOM 2019 C CA . TYR A 1 250 ? -24.75 -9.461 -13.695 1 95.44 250 TYR A CA 1
ATOM 2020 C C . TYR A 1 250 ? -23.578 -8.586 -14.109 1 95.44 250 TYR A C 1
ATOM 2022 O O . TYR A 1 250 ? -22.578 -8.492 -13.375 1 95.44 250 TYR A O 1
ATOM 2030 N N . PRO A 1 251 ? -23.641 -7.852 -15.125 1 94.12 251 PRO A N 1
ATOM 2031 C CA . PRO A 1 251 ? -22.516 -7.082 -15.672 1 94.12 251 PRO A CA 1
ATOM 2032 C C . PRO A 1 251 ? -22.047 -5.984 -14.719 1 94.12 251 PRO A C 1
ATOM 2034 O O . PRO A 1 251 ? -20.891 -5.559 -14.789 1 94.12 251 PRO A O 1
ATOM 2037 N N . ALA A 1 252 ? -22.828 -5.555 -13.781 1 95.5 252 ALA A N 1
ATOM 2038 C CA . ALA A 1 252 ? -22.469 -4.48 -12.859 1 95.5 252 ALA A CA 1
ATOM 2039 C C . ALA A 1 252 ? -21.594 -5 -11.727 1 95.5 252 ALA A C 1
ATOM 2041 O O . ALA A 1 252 ? -20.938 -4.223 -11.031 1 95.5 252 ALA A O 1
ATOM 2042 N N . MET A 1 253 ? -21.516 -6.328 -11.57 1 96.5 253 MET A N 1
ATOM 2043 C CA . MET A 1 253 ? -20.844 -6.914 -10.422 1 96.5 253 MET A CA 1
ATOM 2044 C C . MET A 1 253 ? -19.406 -7.285 -10.773 1 96.5 253 MET A C 1
ATOM 2046 O O . MET A 1 253 ? -18.609 -7.633 -9.891 1 96.5 253 MET A O 1
ATOM 2050 N N . LEU A 1 254 ? -19.109 -7.164 -12.031 1 96.31 254 LEU A N 1
ATOM 2051 C CA . LEU A 1 254 ? -17.797 -7.629 -12.477 1 96.31 254 LEU A CA 1
ATOM 2052 C C . LEU A 1 254 ? -17.234 -6.707 -13.547 1 96.31 254 LEU A C 1
ATOM 2054 O O . LEU A 1 254 ? -17.891 -6.438 -14.555 1 96.31 254 LEU A O 1
ATOM 2058 N N . ARG A 1 255 ? -16.062 -6.238 -13.242 1 95.5 255 ARG A N 1
ATOM 2059 C CA . ARG A 1 255 ? -15.297 -5.598 -14.312 1 95.5 255 ARG A CA 1
ATOM 2060 C C . ARG A 1 255 ? -14.57 -6.633 -15.164 1 95.5 255 ARG A C 1
ATOM 2062 O O . ARG A 1 255 ? -13.812 -7.449 -14.641 1 95.5 255 ARG A O 1
ATOM 2069 N N . VAL A 1 256 ? -14.789 -6.625 -16.422 1 92.75 256 VAL A N 1
ATOM 2070 C CA . VAL A 1 256 ? -14.164 -7.57 -17.344 1 92.75 256 VAL A CA 1
ATOM 2071 C C . VAL A 1 256 ? -13.062 -6.871 -18.141 1 92.75 256 VAL A C 1
ATOM 2073 O O . VAL A 1 256 ? -13.289 -5.812 -18.719 1 92.75 256 VAL A O 1
ATOM 2076 N N . ILE A 1 257 ? -11.938 -7.43 -18.078 1 89.56 257 ILE A N 1
ATOM 2077 C CA . ILE A 1 257 ? -10.844 -6.855 -18.859 1 89.56 257 ILE A CA 1
ATOM 2078 C C . ILE A 1 257 ? -10.523 -7.762 -20.047 1 89.56 257 ILE A C 1
ATOM 2080 O O . ILE A 1 257 ? -10.812 -8.961 -20.016 1 89.56 257 ILE A O 1
ATOM 2084 N N . SER A 1 258 ? -9.953 -7.16 -20.984 1 82.19 258 SER A N 1
ATOM 2085 C CA . SER A 1 258 ? -9.688 -7.871 -22.234 1 82.19 258 SER A CA 1
ATOM 2086 C C . SER A 1 258 ? -8.609 -8.938 -22.031 1 82.19 258 SER A C 1
ATOM 2088 O O . SER A 1 258 ? -7.73 -8.789 -21.188 1 82.19 258 SER A O 1
ATOM 2090 N N . HIS A 1 259 ? -8.711 -9.898 -22.906 1 70.75 259 HIS A N 1
ATOM 2091 C CA . HIS A 1 259 ? -7.793 -11.039 -22.859 1 70.75 259 HIS A CA 1
ATOM 2092 C C . HIS A 1 259 ? -6.363 -10.609 -23.172 1 70.75 259 HIS A C 1
ATOM 2094 O O . HIS A 1 259 ? -5.406 -11.234 -22.719 1 70.75 259 HIS A O 1
ATOM 2100 N N . HIS A 1 260 ? -6.238 -9.656 -23.875 1 71.19 260 HIS A N 1
ATOM 2101 C CA . HIS A 1 260 ? -4.906 -9.227 -24.281 1 71.19 260 HIS A CA 1
ATOM 2102 C C . HIS A 1 260 ? -4.145 -8.609 -23.109 1 71.19 260 HIS A C 1
ATOM 2104 O O . HIS A 1 260 ? -2.922 -8.445 -23.172 1 71.19 260 HIS A O 1
ATOM 2110 N N . CYS A 1 261 ? -4.848 -8.562 -22.094 1 75.19 261 CYS A N 1
ATOM 2111 C CA . CYS A 1 261 ? -4.25 -7.832 -20.984 1 75.19 261 CYS A CA 1
ATOM 2112 C C . CYS A 1 261 ? -3.549 -8.781 -20.016 1 75.19 261 CYS A C 1
ATOM 2114 O O . CYS A 1 261 ? -2.422 -8.523 -19.594 1 75.19 261 CYS A O 1
ATOM 2116 N N . VAL A 1 262 ? -4.199 -10 -19.828 1 81.31 262 VAL A N 1
ATOM 2117 C CA . VAL A 1 262 ? -3.67 -10.711 -18.672 1 81.31 262 VAL A CA 1
ATOM 2118 C C . VAL A 1 262 ? -3.457 -12.18 -19.016 1 81.31 262 VAL A C 1
ATOM 2120 O O . VAL A 1 262 ? -2.754 -12.898 -18.312 1 81.31 262 VAL A O 1
ATOM 2123 N N . PHE A 1 263 ? -3.955 -12.672 -20.172 1 80.31 263 PHE A N 1
ATOM 2124 C CA . PHE A 1 263 ? -3.871 -14.102 -20.422 1 80.31 263 PHE A CA 1
ATOM 2125 C C . PHE A 1 263 ? -3.195 -14.391 -21.75 1 80.31 263 PHE A C 1
ATOM 2127 O O . PHE A 1 263 ? -2.662 -15.484 -21.953 1 80.31 263 PHE A O 1
ATOM 2134 N N . PHE A 1 264 ? -3.201 -13.445 -22.594 1 78.12 264 PHE A N 1
ATOM 2135 C CA . PHE A 1 264 ? -2.752 -13.648 -23.969 1 78.12 264 PHE A CA 1
ATOM 2136 C C . PHE A 1 264 ? -1.23 -13.609 -24.047 1 78.12 264 PHE A C 1
ATOM 2138 O O . PHE A 1 264 ? -0.577 -12.93 -23.25 1 78.12 264 PHE A O 1
ATOM 2145 N N . PRO A 1 265 ? -0.74 -14.492 -24.984 1 75.44 265 PRO A N 1
ATOM 2146 C CA . PRO A 1 265 ? -1.31 -15.258 -26.094 1 75.44 265 PRO A CA 1
ATOM 2147 C C . PRO A 1 265 ? -1.586 -16.719 -25.734 1 75.44 265 PRO A C 1
ATOM 2149 O O . PRO A 1 265 ? -1.271 -17.141 -24.625 1 75.44 265 PRO A O 1
ATOM 2152 N N . HIS A 1 266 ? -2.176 -17.391 -26.766 1 75.19 266 HIS A N 1
ATOM 2153 C CA . HIS A 1 266 ? -2.5 -18.797 -26.594 1 75.19 266 HIS A CA 1
ATOM 2154 C C . HIS A 1 266 ? -1.235 -19.656 -26.5 1 75.19 266 HIS A C 1
ATOM 2156 O O . HIS A 1 266 ? -0.16 -19.219 -26.922 1 75.19 266 HIS A O 1
ATOM 2162 N N . GLY A 1 267 ? -1.425 -20.859 -25.984 1 73.94 267 GLY A N 1
ATOM 2163 C CA . GLY A 1 267 ? -0.336 -21.781 -25.703 1 73.94 267 GLY A CA 1
ATOM 2164 C C . GLY A 1 267 ? 0.56 -22.031 -26.891 1 73.94 267 GLY A C 1
ATOM 2165 O O . GLY A 1 267 ? 1.784 -22.094 -26.766 1 73.94 267 GLY A O 1
ATOM 2166 N N . LEU A 1 268 ? 0.031 -22.094 -28.047 1 75.19 268 LEU A N 1
ATOM 2167 C CA . LEU A 1 268 ? 0.822 -22.375 -29.25 1 75.19 268 LEU A CA 1
ATOM 2168 C C . LEU A 1 268 ? 1.778 -21.234 -29.547 1 75.19 268 LEU A C 1
ATOM 2170 O O . LEU A 1 268 ? 2.918 -21.453 -29.953 1 75.19 268 LEU A O 1
ATOM 2174 N N . VAL A 1 269 ? 1.344 -20.156 -29.281 1 82.94 269 VAL A N 1
ATOM 2175 C CA . VAL A 1 269 ? 2.166 -18.984 -29.531 1 82.94 269 VAL A CA 1
ATOM 2176 C C . VAL A 1 269 ? 3.209 -18.828 -28.438 1 82.94 269 VAL A C 1
ATOM 2178 O O . VAL A 1 269 ? 4.371 -18.531 -28.703 1 82.94 269 VAL A O 1
ATOM 2181 N N . LEU A 1 270 ? 2.918 -19.156 -27.312 1 87.69 270 LEU A N 1
ATOM 2182 C CA . LEU A 1 270 ? 3.789 -18.984 -26.156 1 87.69 270 LEU A CA 1
ATOM 2183 C C . LEU A 1 270 ? 5.074 -19.781 -26.312 1 87.69 270 LEU A C 1
ATOM 2185 O O . LEU A 1 270 ? 6.164 -19.281 -26.031 1 87.69 270 LEU A O 1
ATOM 2189 N N . PHE A 1 271 ? 4.957 -20.953 -26.875 1 88 271 PHE A N 1
ATOM 2190 C CA . PHE A 1 271 ? 6.082 -21.875 -26.844 1 88 271 PHE A CA 1
ATOM 2191 C C . PHE A 1 271 ? 6.77 -21.938 -28.203 1 88 271 PHE A C 1
ATOM 2193 O O . PHE A 1 271 ? 7.879 -22.469 -28.328 1 88 271 PHE A O 1
ATOM 2200 N N . ASN A 1 272 ? 6.113 -21.359 -29.219 1 88.38 272 ASN A N 1
ATOM 2201 C CA . ASN A 1 272 ? 6.656 -21.609 -30.547 1 88.38 272 ASN A CA 1
ATOM 2202 C C . ASN A 1 272 ? 6.961 -20.312 -31.281 1 88.38 272 ASN A C 1
ATOM 2204 O O . ASN A 1 272 ? 7.602 -20.312 -32.344 1 88.38 272 ASN A O 1
ATOM 2208 N N . GLN A 1 273 ? 6.496 -19.25 -30.75 1 92.5 273 GLN A N 1
ATOM 2209 C CA . GLN A 1 273 ? 6.656 -17.969 -31.438 1 92.5 273 GLN A CA 1
ATOM 2210 C C . GLN A 1 273 ? 6.926 -16.844 -30.438 1 92.5 273 GLN A C 1
ATOM 2212 O O . GLN A 1 273 ? 6.855 -17.047 -29.219 1 92.5 273 GLN A O 1
ATOM 2217 N N . ASN A 1 274 ? 7.348 -15.781 -31.062 1 93.19 274 ASN A N 1
ATOM 2218 C CA . ASN A 1 274 ? 7.477 -14.555 -30.297 1 93.19 274 ASN A CA 1
ATOM 2219 C C . ASN A 1 274 ? 6.25 -13.656 -30.453 1 93.19 274 ASN A C 1
ATOM 2221 O O . ASN A 1 274 ? 5.707 -13.531 -31.547 1 93.19 274 ASN A O 1
ATOM 2225 N N . TYR A 1 275 ? 5.836 -13.211 -29.422 1 92.06 275 TYR A N 1
ATOM 2226 C CA . TYR A 1 275 ? 4.672 -12.336 -29.375 1 92.06 275 TYR A CA 1
ATOM 2227 C C . TYR A 1 275 ? 5.004 -11.023 -28.672 1 92.06 275 TYR A C 1
ATOM 2229 O O . TYR A 1 275 ? 5.711 -11.008 -27.672 1 92.06 275 TYR A O 1
ATOM 2237 N N . LYS A 1 276 ? 4.57 -9.875 -29.297 1 93 276 LYS A N 1
ATOM 2238 C CA . LYS A 1 276 ? 4.77 -8.57 -28.672 1 93 276 LYS A CA 1
ATOM 2239 C C . LYS A 1 276 ? 3.807 -8.359 -27.516 1 93 276 LYS A C 1
ATOM 2241 O O . LYS A 1 276 ? 2.619 -8.102 -27.719 1 93 276 LYS A O 1
ATOM 2246 N N . TRP A 1 277 ? 4.383 -8.406 -26.297 1 92.94 277 TRP A N 1
ATOM 2247 C CA . TRP A 1 277 ? 3.557 -8.273 -25.094 1 92.94 277 TRP A CA 1
ATOM 2248 C C . TRP A 1 277 ? 3.848 -6.969 -24.375 1 92.94 277 TRP A C 1
ATOM 2250 O O . TRP A 1 277 ? 3.764 -6.898 -23.141 1 92.94 277 TRP A O 1
ATOM 2260 N N . SER A 1 278 ? 4.145 -5.891 -25.094 1 93 278 SER A N 1
ATOM 2261 C CA . SER A 1 278 ? 4.582 -4.625 -24.516 1 93 278 SER A CA 1
ATOM 2262 C C . SER A 1 278 ? 3.461 -3.959 -23.734 1 93 278 SER A C 1
ATOM 2264 O O . SER A 1 278 ? 3.717 -3.109 -22.875 1 93 278 SER A O 1
ATOM 2266 N N . HIS A 1 279 ? 2.264 -4.387 -24 1 91 279 HIS A N 1
ATOM 2267 C CA . HIS A 1 279 ? 1.146 -3.75 -23.312 1 91 279 HIS A CA 1
ATOM 2268 C C . HIS A 1 279 ? 0.451 -4.727 -22.375 1 91 279 HIS A C 1
ATOM 2270 O O . HIS A 1 279 ? -0.558 -4.387 -21.75 1 91 279 HIS A O 1
ATOM 2276 N N . SER A 1 280 ? 0.999 -5.922 -22.266 1 91.69 280 SER A N 1
ATOM 2277 C CA . SER A 1 280 ? 0.397 -6.938 -21.406 1 91.69 280 SER A CA 1
ATOM 2278 C C . SER A 1 280 ? 0.697 -6.664 -19.938 1 91.69 280 SER A C 1
ATOM 2280 O O . SER A 1 280 ? 1.78 -6.184 -19.594 1 91.69 280 SER A O 1
ATOM 2282 N N . TYR A 1 281 ? -0.267 -6.957 -19.125 1 93.94 281 TYR A N 1
ATOM 2283 C CA . TYR A 1 281 ? -0.069 -6.887 -17.672 1 93.94 281 TYR A CA 1
ATOM 2284 C C . TYR A 1 281 ? 0.465 -8.211 -17.141 1 93.94 281 TYR A C 1
ATOM 2286 O O . TYR A 1 281 ? 1.154 -8.234 -16.109 1 93.94 281 TYR A O 1
ATOM 2294 N N . GLY A 1 282 ? 0.121 -9.258 -17.766 1 92.62 282 GLY A N 1
ATOM 2295 C CA . GLY A 1 282 ? 0.533 -10.602 -17.391 1 92.62 282 GLY A CA 1
ATOM 2296 C C . GLY A 1 282 ? 0.271 -11.633 -18.469 1 92.62 282 GLY A C 1
ATOM 2297 O O . GLY A 1 282 ? -0.268 -11.305 -19.531 1 92.62 282 GLY A O 1
ATOM 2298 N N . LEU A 1 283 ? 0.752 -12.852 -18.234 1 91.06 283 LEU A N 1
ATOM 2299 C CA . LEU A 1 283 ? 0.551 -13.969 -19.156 1 91.06 283 LEU A CA 1
ATOM 2300 C C . LEU A 1 283 ? 0.28 -15.258 -18.391 1 91.06 283 LEU A C 1
ATOM 2302 O O . LEU A 1 283 ? 0.759 -15.438 -17.266 1 91.06 283 LEU A O 1
ATOM 2306 N N . HIS A 1 284 ? -0.506 -16.109 -19.062 1 90.94 284 HIS A N 1
ATOM 2307 C CA . HIS A 1 284 ? -0.799 -17.438 -18.547 1 90.94 284 HIS A CA 1
ATOM 2308 C C . HIS A 1 284 ? -0.211 -18.516 -19.453 1 90.94 284 HIS A C 1
ATOM 2310 O O . HIS A 1 284 ? -0.408 -18.484 -20.672 1 90.94 284 HIS A O 1
ATOM 2316 N N . ILE A 1 285 ? 0.59 -19.453 -19.047 1 87 285 ILE A N 1
ATOM 2317 C CA . ILE A 1 285 ? 1.294 -20.344 -19.953 1 87 285 ILE A CA 1
ATOM 2318 C C . ILE A 1 285 ? 0.5 -21.641 -20.125 1 87 285 ILE A C 1
ATOM 2320 O O . ILE A 1 285 ? 0.798 -22.453 -21 1 87 285 ILE A O 1
ATOM 2324 N N . PHE A 1 286 ? -0.608 -21.828 -19.484 1 80 286 PHE A N 1
ATOM 2325 C CA . PHE A 1 286 ? -1.393 -23.047 -19.609 1 80 286 PHE A CA 1
ATOM 2326 C C . PHE A 1 286 ? -0.491 -24.281 -19.547 1 80 286 PHE A C 1
ATOM 2328 O O . PHE A 1 286 ? -0.387 -25.016 -20.531 1 80 286 PHE A O 1
ATOM 2335 N N . LYS A 1 287 ? -0.017 -24.641 -18.5 1 76.06 287 LYS A N 1
ATOM 2336 C CA . LYS A 1 287 ? 1.075 -25.594 -18.312 1 76.06 287 LYS A CA 1
ATOM 2337 C C . LYS A 1 287 ? 0.612 -27.016 -18.594 1 76.06 287 LYS A C 1
ATOM 2339 O O . LYS A 1 287 ? 1.434 -27.906 -18.812 1 76.06 287 LYS A O 1
ATOM 2344 N N . THR A 1 288 ? -0.703 -27.125 -18.609 1 69.88 288 THR A N 1
ATOM 2345 C CA . THR A 1 288 ? -1.186 -28.484 -18.781 1 69.88 288 THR A CA 1
ATOM 2346 C C . THR A 1 288 ? -0.727 -29.062 -20.109 1 69.88 288 THR A C 1
ATOM 2348 O O . THR A 1 288 ? -0.909 -28.438 -21.156 1 69.88 288 THR A O 1
ATOM 2351 N N . GLY A 1 289 ? 0.004 -30.094 -20.141 1 68.62 289 GLY A N 1
ATOM 2352 C CA . GLY A 1 289 ? 0.473 -30.781 -21.328 1 68.62 289 GLY A CA 1
ATOM 2353 C C . GLY A 1 289 ? 1.896 -30.422 -21.719 1 68.62 289 GLY A C 1
ATOM 2354 O O . GLY A 1 289 ? 2.465 -31 -22.641 1 68.62 289 GLY A O 1
ATOM 2355 N N . ARG A 1 290 ? 2.438 -29.438 -21.078 1 76.69 290 ARG A N 1
ATOM 2356 C CA . ARG A 1 290 ? 3.775 -29 -21.453 1 76.69 290 ARG A CA 1
ATOM 2357 C C . ARG A 1 290 ? 4.742 -29.125 -20.281 1 76.69 290 ARG A C 1
ATOM 2359 O O . ARG A 1 290 ? 5.836 -28.547 -20.297 1 76.69 290 ARG A O 1
ATOM 2366 N N . ILE A 1 291 ? 4.352 -29.781 -19.312 1 76.88 291 ILE A N 1
ATOM 2367 C CA . ILE A 1 291 ? 5.105 -29.828 -18.062 1 76.88 291 ILE A CA 1
ATOM 2368 C C . ILE A 1 291 ? 6.48 -30.438 -18.312 1 76.88 291 ILE A C 1
ATOM 2370 O O . ILE A 1 291 ? 7.477 -30 -17.734 1 76.88 291 ILE A O 1
ATOM 2374 N N . GLN A 1 292 ? 6.551 -31.406 -19.109 1 78.31 292 GLN A N 1
ATOM 2375 C CA . GLN A 1 292 ? 7.82 -32.062 -19.375 1 78.31 292 GLN A CA 1
ATOM 2376 C C . GLN A 1 292 ? 8.82 -31.109 -20.016 1 78.31 292 GLN A C 1
ATOM 2378 O O . GLN A 1 292 ? 10 -31.094 -19.641 1 78.31 292 GLN A O 1
ATOM 2383 N N . GLU A 1 293 ? 8.352 -30.375 -20.875 1 82.19 293 GLU A N 1
ATOM 2384 C CA . GLU A 1 293 ? 9.203 -29.391 -21.531 1 82.19 293 GLU A CA 1
ATOM 2385 C C . GLU A 1 293 ? 9.609 -28.297 -20.547 1 82.19 293 GLU A C 1
ATOM 2387 O O . GLU A 1 293 ? 10.766 -27.859 -20.547 1 82.19 293 GLU A O 1
ATOM 2392 N N . LEU A 1 294 ? 8.789 -27.938 -19.75 1 88.25 294 LEU A N 1
ATOM 2393 C CA . LEU A 1 294 ? 8.977 -26.812 -18.844 1 88.25 294 LEU A CA 1
ATOM 2394 C C . LEU A 1 294 ? 9.945 -27.172 -17.719 1 88.25 294 LEU A C 1
ATOM 2396 O O . LEU A 1 294 ? 10.578 -26.297 -17.125 1 88.25 294 LEU A O 1
ATOM 2400 N N . ARG A 1 295 ? 10.086 -28.406 -17.469 1 88.94 295 ARG A N 1
ATOM 2401 C CA . ARG A 1 295 ? 10.953 -28.875 -16.391 1 88.94 295 ARG A CA 1
ATOM 2402 C C . ARG A 1 295 ? 12.414 -28.562 -16.688 1 88.94 295 ARG A C 1
ATOM 2404 O O . ARG A 1 295 ? 13.25 -28.547 -15.773 1 88.94 295 ARG A O 1
ATOM 2411 N N . HIS A 1 296 ? 12.688 -28.312 -17.922 1 89.88 296 HIS A N 1
ATOM 2412 C CA . HIS A 1 296 ? 14.07 -28.047 -18.312 1 89.88 296 HIS A CA 1
ATOM 2413 C C . HIS A 1 296 ? 14.406 -26.562 -18.188 1 89.88 296 HIS A C 1
ATOM 2415 O O . HIS A 1 296 ? 15.555 -26.172 -18.375 1 89.88 296 HIS A O 1
ATOM 2421 N N . TYR A 1 297 ? 13.5 -25.766 -17.875 1 94.12 297 TYR A N 1
ATOM 2422 C CA . TYR A 1 297 ? 13.734 -24.328 -17.766 1 94.12 297 TYR A CA 1
ATOM 2423 C C . TYR A 1 297 ? 14.492 -24 -16.5 1 94.12 297 TYR A C 1
ATOM 2425 O O . TYR A 1 297 ? 14.227 -24.578 -15.438 1 94.12 297 TYR A O 1
ATOM 2433 N N . ASN A 1 298 ? 15.414 -23.203 -16.531 1 95.69 298 ASN A N 1
ATOM 2434 C CA . ASN A 1 298 ? 16.203 -22.656 -15.438 1 95.69 298 ASN A CA 1
ATOM 2435 C C . ASN A 1 298 ? 16.922 -21.375 -15.844 1 95.69 298 ASN A C 1
ATOM 2437 O O . ASN A 1 298 ? 16.734 -20.891 -16.969 1 95.69 298 ASN A O 1
ATOM 2441 N N . PHE A 1 299 ? 17.781 -20.828 -14.953 1 95.94 299 PHE A N 1
ATOM 2442 C CA . PHE A 1 299 ? 18.438 -19.562 -15.203 1 95.94 299 PHE A CA 1
ATOM 2443 C C . PHE A 1 299 ? 19.328 -19.641 -16.438 1 95.94 299 PHE A C 1
ATOM 2445 O O . PHE A 1 299 ? 19.516 -18.656 -17.156 1 95.94 299 PHE A O 1
ATOM 2452 N N . HIS A 1 300 ? 19.844 -20.828 -16.719 1 95.12 300 HIS A N 1
ATOM 2453 C CA . HIS A 1 300 ? 20.766 -20.984 -17.844 1 95.12 300 HIS A CA 1
ATOM 2454 C C . HIS A 1 300 ? 20.031 -21.203 -19.156 1 95.12 300 HIS A C 1
ATOM 2456 O O . HIS A 1 300 ? 20.297 -20.531 -20.141 1 95.12 300 HIS A O 1
ATOM 2462 N N . THR A 1 301 ? 19.031 -22.062 -19.156 1 95.62 301 THR A N 1
ATOM 2463 C CA . THR A 1 301 ? 18.375 -22.469 -20.391 1 95.62 301 THR A CA 1
ATOM 2464 C C . THR A 1 301 ? 17.531 -21.328 -20.953 1 95.62 301 THR A C 1
ATOM 2466 O O . THR A 1 301 ? 17.422 -21.188 -22.172 1 95.62 301 THR A O 1
ATOM 2469 N N . ILE A 1 302 ? 16.969 -20.516 -20.125 1 95.94 302 ILE A N 1
ATOM 2470 C CA . ILE A 1 302 ? 16.062 -19.5 -20.609 1 95.94 302 ILE A CA 1
ATOM 2471 C C . ILE A 1 302 ? 16.844 -18.438 -21.391 1 95.94 302 ILE A C 1
ATOM 2473 O O . ILE A 1 302 ? 16.25 -17.625 -22.109 1 95.94 302 ILE A O 1
ATOM 2477 N N . ARG A 1 303 ? 18.094 -18.375 -21.266 1 96.12 303 ARG A N 1
ATOM 2478 C CA . ARG A 1 303 ? 18.938 -17.391 -21.938 1 96.12 303 ARG A CA 1
ATOM 2479 C C . ARG A 1 303 ? 18.844 -17.531 -23.453 1 96.12 303 ARG A C 1
ATOM 2481 O O . ARG A 1 303 ? 18.953 -16.547 -24.188 1 96.12 303 ARG A O 1
ATOM 2488 N N . LYS A 1 304 ? 18.531 -18.797 -23.844 1 95 304 LYS A N 1
ATOM 2489 C CA . LYS A 1 304 ? 18.641 -19.047 -25.266 1 95 304 LYS A CA 1
ATOM 2490 C C . LYS A 1 304 ? 17.297 -19.453 -25.859 1 95 304 LYS A C 1
ATOM 2492 O O . LYS A 1 304 ? 17.172 -19.672 -27.062 1 95 304 LYS A O 1
ATOM 2497 N N . ILE A 1 305 ? 16.328 -19.594 -25.078 1 94.25 305 ILE A N 1
ATOM 2498 C CA . ILE A 1 305 ? 15.008 -19.969 -25.562 1 94.25 305 ILE A CA 1
ATOM 2499 C C . ILE A 1 305 ? 14.367 -18.781 -26.297 1 94.25 305 ILE A C 1
ATOM 2501 O O . ILE A 1 305 ? 14.008 -17.781 -25.656 1 94.25 305 ILE A O 1
ATOM 2505 N N . ASN A 1 306 ? 14.211 -18.922 -27.562 1 94.88 306 ASN A N 1
ATOM 2506 C CA . ASN A 1 306 ? 13.758 -17.812 -28.391 1 94.88 306 ASN A CA 1
ATOM 2507 C C . ASN A 1 306 ? 12.266 -17.922 -28.719 1 94.88 306 ASN A C 1
ATOM 2509 O O . ASN A 1 306 ? 11.898 -18.141 -29.875 1 94.88 306 ASN A O 1
ATOM 2513 N N . ASN A 1 307 ? 11.492 -17.766 -27.859 1 93.94 307 ASN A N 1
ATOM 2514 C CA . ASN A 1 307 ? 10.039 -17.672 -27.969 1 93.94 307 ASN A CA 1
ATOM 2515 C C . ASN A 1 307 ? 9.445 -16.781 -26.891 1 93.94 307 ASN A C 1
ATOM 2517 O O . ASN A 1 307 ? 10.188 -16.125 -26.141 1 93.94 307 ASN A O 1
ATOM 2521 N N . THR A 1 308 ? 8.164 -16.656 -26.75 1 94.25 308 THR A N 1
ATOM 2522 C CA . THR A 1 308 ? 7.5 -15.703 -25.875 1 94.25 308 THR A CA 1
ATOM 2523 C C . THR A 1 308 ? 7.797 -16.016 -24.406 1 94.25 308 THR A C 1
ATOM 2525 O O . THR A 1 308 ? 8.125 -15.125 -23.625 1 94.25 308 THR A O 1
ATOM 2528 N N . ILE A 1 309 ? 7.738 -17.266 -24.031 1 93.44 309 ILE A N 1
ATOM 2529 C CA . ILE A 1 309 ? 7.949 -17.656 -22.641 1 93.44 309 ILE A CA 1
ATOM 2530 C C . ILE A 1 309 ? 9.391 -17.359 -22.234 1 93.44 309 ILE A C 1
ATOM 2532 O O . ILE A 1 309 ? 9.641 -16.844 -21.141 1 93.44 309 ILE A O 1
ATOM 2536 N N . GLY A 1 310 ? 10.273 -17.703 -23.125 1 94.69 310 GLY A N 1
ATOM 2537 C CA . GLY A 1 310 ? 11.664 -17.375 -22.844 1 94.69 310 GLY A CA 1
ATOM 2538 C C . GLY A 1 310 ? 11.883 -15.883 -22.641 1 94.69 310 GLY A C 1
ATOM 2539 O O . GLY A 1 310 ? 12.547 -15.477 -21.688 1 94.69 310 GLY A O 1
ATOM 2540 N N . ALA A 1 311 ? 11.352 -15.102 -23.484 1 96 311 ALA A N 1
ATOM 2541 C CA . ALA A 1 311 ? 11.484 -13.648 -23.406 1 96 311 ALA A CA 1
ATOM 2542 C C . ALA A 1 311 ? 10.875 -13.117 -22.109 1 96 311 ALA A C 1
ATOM 2544 O O . ALA A 1 311 ? 11.461 -12.258 -21.453 1 96 311 ALA A O 1
ATOM 2545 N N . MET A 1 312 ? 9.781 -13.625 -21.812 1 95.25 312 MET A N 1
ATOM 2546 C CA . MET A 1 312 ? 9.086 -13.195 -20.609 1 95.25 312 MET A CA 1
ATOM 2547 C C . MET A 1 312 ? 9.906 -13.539 -19.359 1 95.25 312 MET A C 1
ATOM 2549 O O . MET A 1 312 ? 10.055 -12.703 -18.469 1 95.25 312 MET A O 1
ATOM 2553 N N . PHE A 1 313 ? 10.375 -14.766 -19.281 1 97.06 313 PHE A N 1
ATOM 2554 C CA . PHE A 1 313 ? 11.156 -15.188 -18.125 1 97.06 313 PHE A CA 1
ATOM 2555 C C . PHE A 1 313 ? 12.414 -14.336 -17.984 1 97.06 313 PHE A C 1
ATOM 2557 O O . PHE A 1 313 ? 12.773 -13.93 -16.875 1 97.06 313 PHE A O 1
ATOM 2564 N N . ARG A 1 314 ? 13.078 -14.039 -19.078 1 96.75 314 ARG A N 1
ATOM 2565 C CA . ARG A 1 314 ? 14.266 -13.188 -19.031 1 96.75 314 ARG A CA 1
ATOM 2566 C C . ARG A 1 314 ? 13.914 -11.781 -18.578 1 96.75 314 ARG A C 1
ATOM 2568 O O . ARG A 1 314 ? 14.648 -11.172 -17.797 1 96.75 314 ARG A O 1
ATOM 2575 N N . TYR A 1 315 ? 12.805 -11.297 -19.031 1 96.94 315 TYR A N 1
ATOM 2576 C CA . TYR A 1 315 ? 12.344 -9.992 -18.578 1 96.94 315 TYR A CA 1
ATOM 2577 C C . TYR A 1 315 ? 12.117 -9.969 -17.078 1 96.94 315 TYR A C 1
ATOM 2579 O O . TYR A 1 315 ? 12.531 -9.023 -16.391 1 96.94 315 TYR A O 1
ATOM 2587 N N . ILE A 1 316 ? 11.492 -11.008 -16.578 1 97.12 316 ILE A N 1
ATOM 2588 C CA . ILE A 1 316 ? 11.156 -11.094 -15.164 1 97.12 316 ILE A CA 1
ATOM 2589 C C . ILE A 1 316 ? 12.43 -11.266 -14.336 1 97.12 316 ILE A C 1
ATOM 2591 O O . ILE A 1 316 ? 12.609 -10.609 -13.312 1 97.12 316 ILE A O 1
ATOM 2595 N N . LEU A 1 317 ? 13.359 -12.055 -14.82 1 97.31 317 LEU A N 1
ATOM 2596 C CA . LEU A 1 317 ? 14.469 -12.477 -13.984 1 97.31 317 LEU A CA 1
ATOM 2597 C C . LEU A 1 317 ? 15.711 -11.625 -14.25 1 97.31 317 LEU A C 1
ATOM 2599 O O . LEU A 1 317 ? 16.516 -11.383 -13.344 1 97.31 317 LEU A O 1
ATOM 2603 N N . PHE A 1 318 ? 15.836 -11.172 -15.539 1 95.94 318 PHE A N 1
ATOM 2604 C CA . PHE A 1 318 ? 17.062 -10.469 -15.914 1 95.94 318 PHE A CA 1
ATOM 2605 C C . PHE A 1 318 ? 16.766 -9.016 -16.281 1 95.94 318 PHE A C 1
ATOM 2607 O O . PHE A 1 318 ? 17.656 -8.281 -16.703 1 95.94 318 PHE A O 1
ATOM 2614 N N . ASP A 1 319 ? 15.57 -8.617 -16.219 1 94.62 319 ASP A N 1
ATOM 2615 C CA . ASP A 1 319 ? 15.125 -7.266 -16.531 1 94.62 319 ASP A CA 1
ATOM 2616 C C . ASP A 1 319 ? 15.367 -6.941 -18 1 94.62 319 ASP A C 1
ATOM 2618 O O . ASP A 1 319 ? 15.594 -5.781 -18.359 1 94.62 319 ASP A O 1
ATOM 2622 N N . ASN A 1 320 ? 15.438 -7.949 -18.781 1 95.5 320 ASN A N 1
ATOM 2623 C CA . ASN A 1 320 ? 15.656 -7.82 -20.219 1 95.5 320 ASN A CA 1
ATOM 2624 C C . ASN A 1 320 ? 15.078 -9.008 -20.984 1 95.5 320 ASN A C 1
ATOM 2626 O O . ASN A 1 320 ? 15.383 -10.156 -20.672 1 95.5 320 ASN A O 1
ATOM 2630 N N . LYS A 1 321 ? 14.312 -8.773 -21.969 1 96.25 321 LYS A N 1
ATOM 2631 C CA . LYS A 1 321 ? 13.617 -9.836 -22.688 1 96.25 321 LYS A CA 1
ATOM 2632 C C . LYS A 1 321 ? 14.539 -10.492 -23.719 1 96.25 321 LYS A C 1
ATOM 2634 O O . LYS A 1 321 ? 14.219 -11.562 -24.25 1 96.25 321 LYS A O 1
ATOM 2639 N N . GLU A 1 322 ? 15.617 -9.828 -24.062 1 96.38 322 GLU A N 1
ATOM 2640 C CA . GLU A 1 322 ? 16.484 -10.258 -25.156 1 96.38 322 GLU A CA 1
ATOM 2641 C C . GLU A 1 322 ? 17.219 -11.547 -24.797 1 96.38 322 GLU A C 1
ATOM 2643 O O . GLU A 1 322 ? 17.438 -11.828 -23.609 1 96.38 322 GLU A O 1
ATOM 2648 N N . LEU A 1 323 ? 17.578 -12.273 -25.828 1 96.62 323 LEU A N 1
ATOM 2649 C CA . LEU A 1 323 ? 18.5 -13.391 -25.625 1 96.62 323 LEU A CA 1
ATOM 2650 C C . LEU A 1 323 ? 19.797 -12.906 -25 1 96.62 323 LEU A C 1
ATOM 2652 O O . LEU A 1 323 ? 20.156 -11.734 -25.141 1 96.62 323 LEU A O 1
ATOM 2656 N N . CYS A 1 324 ? 20.391 -13.883 -24.266 1 94.5 324 CYS A N 1
ATOM 2657 C CA . CYS A 1 324 ? 21.594 -13.352 -23.625 1 94.5 324 CYS A CA 1
ATOM 2658 C C . CYS A 1 324 ? 22.625 -14.445 -23.438 1 94.5 324 CYS A C 1
ATOM 2660 O O . CYS A 1 324 ? 22.312 -15.633 -23.516 1 94.5 324 CYS A O 1
ATOM 2662 N N . PHE A 1 325 ? 23.859 -14.016 -23.406 1 90.62 325 PHE A N 1
ATOM 2663 C CA . PHE A 1 325 ? 25.016 -14.891 -23.203 1 90.62 325 PHE A CA 1
ATOM 2664 C C . PHE A 1 325 ? 25.703 -14.562 -21.875 1 90.62 325 PHE A C 1
ATOM 2666 O O . PHE A 1 325 ? 25.547 -13.461 -21.344 1 90.62 325 PHE A O 1
ATOM 2673 N N . ASN A 1 326 ? 26.281 -15.547 -21.203 1 79 326 ASN A N 1
ATOM 2674 C CA . ASN A 1 326 ? 26.984 -15.398 -19.922 1 79 326 ASN A CA 1
ATOM 2675 C C . ASN A 1 326 ? 28.203 -14.492 -20.047 1 79 326 ASN A C 1
ATOM 2677 O O . ASN A 1 326 ? 28.891 -14.531 -21.062 1 79 326 ASN A O 1
ATOM 2681 N N . ALA B 1 1 ? -3.963 16.531 -14.961 1 45 1 ALA B N 1
ATOM 2682 C CA . ALA B 1 1 ? -4.289 15.188 -14.484 1 45 1 ALA B CA 1
ATOM 2683 C C . ALA B 1 1 ? -5.773 14.891 -14.664 1 45 1 ALA B C 1
ATOM 2685 O O . ALA B 1 1 ? -6.613 15.781 -14.539 1 45 1 ALA B O 1
ATOM 2686 N N . ASN B 1 2 ? -6.27 14.078 -15.508 1 61.19 2 ASN B N 1
ATOM 2687 C CA . ASN B 1 2 ? -7.637 13.656 -15.773 1 61.19 2 ASN B CA 1
ATOM 2688 C C . ASN B 1 2 ? -8.25 12.945 -14.562 1 61.19 2 ASN B C 1
ATOM 2690 O O . ASN B 1 2 ? -8.547 11.75 -14.625 1 61.19 2 ASN B O 1
ATOM 2694 N N . ALA B 1 3 ? -8.234 13.75 -13.508 1 73.62 3 ALA B N 1
ATOM 2695 C CA . ALA B 1 3 ? -8.789 13.133 -12.305 1 73.62 3 ALA B CA 1
ATOM 2696 C C . ALA B 1 3 ? -10.312 13.039 -12.383 1 73.62 3 ALA B C 1
ATOM 2698 O O . ALA B 1 3 ? -10.969 13.945 -12.906 1 73.62 3 ALA B O 1
ATOM 2699 N N . VAL B 1 4 ? -10.844 11.969 -11.984 1 80.06 4 VAL B N 1
ATOM 2700 C CA . VAL B 1 4 ? -12.289 11.797 -11.867 1 80.06 4 VAL B CA 1
ATOM 2701 C C . VAL B 1 4 ? -12.859 12.844 -10.914 1 80.06 4 VAL B C 1
ATOM 2703 O O . VAL B 1 4 ? -12.344 13.039 -9.812 1 80.06 4 VAL B O 1
ATOM 2706 N N . PRO B 1 5 ? -13.828 13.586 -11.383 1 89.69 5 PRO B N 1
ATOM 2707 C CA . PRO B 1 5 ? -14.383 14.641 -10.523 1 89.69 5 PRO B CA 1
ATOM 2708 C C . PRO B 1 5 ? -14.969 14.094 -9.227 1 89.69 5 PRO B C 1
ATOM 2710 O O . PRO B 1 5 ? -15.562 13.016 -9.211 1 89.69 5 PRO B O 1
ATOM 2713 N N . ILE B 1 6 ? -14.82 14.867 -8.18 1 92.62 6 ILE B N 1
ATOM 2714 C CA . ILE B 1 6 ? -15.359 14.516 -6.875 1 92.62 6 ILE B CA 1
ATOM 2715 C C . ILE B 1 6 ? -16.359 15.578 -6.426 1 92.62 6 ILE B C 1
ATOM 2717 O O . ILE B 1 6 ? -16.469 16.641 -7.055 1 92.62 6 ILE B O 1
ATOM 2721 N N . GLY B 1 7 ? -17.094 15.281 -5.395 1 91.5 7 GLY B N 1
ATOM 2722 C CA . GLY B 1 7 ? -17.953 16.266 -4.758 1 91.5 7 GLY B CA 1
ATOM 2723 C C . GLY B 1 7 ? -19.312 16.391 -5.426 1 91.5 7 GLY B C 1
ATOM 2724 O O . GLY B 1 7 ? -20.109 17.266 -5.078 1 91.5 7 GLY B O 1
ATOM 2725 N N . GLY B 1 8 ? -19.594 15.586 -6.441 1 90.06 8 GLY B N 1
ATOM 2726 C CA . GLY B 1 8 ? 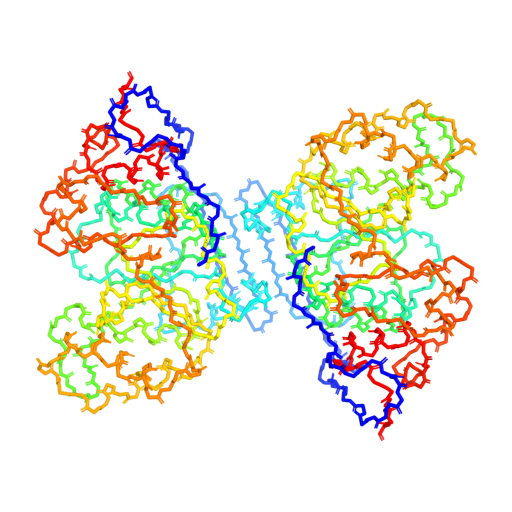-20.891 15.602 -7.082 1 90.06 8 GLY B CA 1
ATOM 2727 C C . GLY B 1 8 ? -20.969 16.562 -8.266 1 90.06 8 GLY B C 1
ATOM 2728 O O . GLY B 1 8 ? -19.938 17.062 -8.719 1 90.06 8 GLY B O 1
ATOM 2729 N N . TYR B 1 9 ? -22.125 16.797 -8.719 1 89.94 9 TYR B N 1
ATOM 2730 C CA . TYR B 1 9 ? -22.281 17.531 -9.969 1 89.94 9 TYR B CA 1
ATOM 2731 C C . TYR B 1 9 ? -22.75 18.953 -9.719 1 89.94 9 TYR B C 1
ATOM 2733 O O . TYR B 1 9 ? -22.547 19.844 -10.555 1 89.94 9 TYR B O 1
ATOM 2741 N N . ASP B 1 10 ? -23.375 19.234 -8.617 1 91.25 10 ASP B N 1
ATOM 2742 C CA . ASP B 1 10 ? -23.906 20.562 -8.312 1 91.25 10 ASP B CA 1
ATOM 2743 C C . ASP B 1 10 ? -22.891 21.391 -7.547 1 91.25 10 ASP B C 1
ATOM 2745 O O . ASP B 1 10 ? -22.547 21.078 -6.402 1 91.25 10 ASP B O 1
ATOM 2749 N N . TRP B 1 11 ? -22.484 22.484 -8.07 1 94.44 11 TRP B N 1
ATOM 2750 C CA . TRP B 1 11 ? -21.484 23.344 -7.441 1 94.44 11 TRP B CA 1
ATOM 2751 C C . TRP B 1 11 ? -22.016 24.75 -7.23 1 94.44 11 TRP B C 1
ATOM 2753 O O . TRP B 1 11 ? -21.25 25.719 -7.266 1 94.44 11 TRP B O 1
ATOM 2763 N N . THR B 1 12 ? -23.312 24.859 -7.004 1 93.06 12 THR B N 1
ATOM 2764 C CA . THR B 1 12 ? -23.953 26.156 -6.742 1 93.06 12 THR B CA 1
ATOM 2765 C C . THR B 1 12 ? -23.859 26.5 -5.262 1 93.06 12 THR B C 1
ATOM 2767 O O . THR B 1 12 ? -24 27.672 -4.887 1 93.06 12 THR B O 1
ATOM 2770 N N . PHE B 1 13 ? -23.688 25.438 -4.371 1 91.31 13 PHE B N 1
ATOM 2771 C CA . PHE B 1 13 ? -23.531 25.562 -2.928 1 91.31 13 PHE B CA 1
ATOM 2772 C C . PHE B 1 13 ? -24.781 26.188 -2.307 1 91.31 13 PHE B C 1
ATOM 2774 O O . PHE B 1 13 ? -24.688 27 -1.38 1 91.31 13 PHE B O 1
ATOM 2781 N N . THR B 1 14 ? -25.938 25.891 -2.812 1 91.69 14 THR B N 1
ATOM 2782 C CA . THR B 1 14 ? -27.188 26.484 -2.35 1 91.69 14 THR B CA 1
ATOM 2783 C C . THR B 1 14 ? -28.062 25.422 -1.68 1 91.69 14 THR B C 1
ATOM 2785 O O . THR B 1 14 ? -29.078 25.75 -1.055 1 91.69 14 THR B O 1
ATOM 2788 N N . LYS B 1 15 ? -27.688 24.266 -1.807 1 92.44 15 LYS B N 1
ATOM 2789 C CA . LYS B 1 15 ? -28.484 23.188 -1.251 1 92.44 15 LYS B CA 1
ATOM 2790 C C . LYS B 1 15 ? -28.125 22.922 0.206 1 92.44 15 LYS B C 1
ATOM 2792 O O . LYS B 1 15 ? -26.969 23.125 0.609 1 92.44 15 LYS B O 1
ATOM 2797 N N . THR B 1 16 ? -29.156 22.562 0.924 1 94.56 16 THR B N 1
ATOM 2798 C CA . THR B 1 16 ? -28.969 22.094 2.293 1 94.56 16 THR B CA 1
ATOM 2799 C C . THR B 1 16 ? -29.531 20.688 2.465 1 94.56 16 THR B C 1
ATOM 2801 O O . THR B 1 16 ? -30.656 20.406 2.037 1 94.56 16 THR B O 1
ATOM 2804 N N . VAL B 1 17 ? -28.75 19.828 3.006 1 94.44 17 VAL B N 1
ATOM 2805 C CA . VAL B 1 17 ? -29.109 18.422 3.156 1 94.44 17 VAL B CA 1
ATOM 2806 C C . VAL B 1 17 ? -28.953 18 4.617 1 94.44 17 VAL B C 1
ATOM 2808 O O . VAL B 1 17 ? -28.406 18.75 5.43 1 94.44 17 VAL B O 1
ATOM 2811 N N . PRO B 1 18 ? -29.484 16.875 5.074 1 92.31 18 PRO B N 1
ATOM 2812 C CA . PRO B 1 18 ? -29.188 16.375 6.418 1 92.31 18 PRO B CA 1
ATOM 2813 C C . PRO B 1 18 ? -27.719 16.016 6.594 1 92.31 18 PRO B C 1
ATOM 2815 O O . PRO B 1 18 ? -27.094 15.453 5.68 1 92.31 18 PRO B O 1
ATOM 2818 N N . CYS B 1 19 ? -27.203 16.438 7.695 1 90.31 19 CYS B N 1
ATOM 2819 C CA . CYS B 1 19 ? -25.812 16.047 7.965 1 90.31 19 CYS B CA 1
ATOM 2820 C C . CYS B 1 19 ? -25.719 14.562 8.289 1 90.31 19 CYS B C 1
ATOM 2822 O O . CYS B 1 19 ? -26.516 14.039 9.078 1 90.31 19 CYS B O 1
ATOM 2824 N N . VAL B 1 20 ? -24.875 13.883 7.676 1 88.5 20 VAL B N 1
ATOM 2825 C CA . VAL B 1 20 ? -24.609 12.484 7.996 1 88.5 20 VAL B CA 1
ATOM 2826 C C . VAL B 1 20 ? -23.234 12.352 8.656 1 88.5 20 VAL B C 1
ATOM 2828 O O . VAL B 1 20 ? -22.203 12.492 7.988 1 88.5 20 VAL B O 1
ATOM 2831 N N . LEU B 1 21 ? -23.266 12.219 9.93 1 88.62 21 LEU B N 1
ATOM 2832 C CA . LEU B 1 21 ? -22.016 12.031 10.68 1 88.62 21 LEU B CA 1
ATOM 2833 C C . LEU B 1 21 ? -21.844 10.57 11.086 1 88.62 21 LEU B C 1
ATOM 2835 O O . LEU B 1 21 ? -22.781 9.953 11.602 1 88.62 21 LEU B O 1
ATOM 2839 N N . ASN B 1 22 ? -20.734 10 10.727 1 90.5 22 ASN B N 1
ATOM 2840 C CA . ASN B 1 22 ? -20.406 8.656 11.203 1 90.5 22 ASN B CA 1
ATOM 2841 C C . ASN B 1 22 ? -20.109 8.656 12.703 1 90.5 22 ASN B C 1
ATOM 2843 O O . ASN B 1 22 ? -18.953 8.742 13.109 1 90.5 22 ASN B O 1
ATOM 2847 N N . SER B 1 23 ? -21.031 8.406 13.469 1 87.31 23 SER B N 1
ATOM 2848 C CA . SER B 1 23 ? -20.906 8.523 14.922 1 87.31 23 SER B CA 1
ATOM 2849 C C . SER B 1 23 ? -20.062 7.402 15.492 1 87.31 23 SER B C 1
ATOM 2851 O O . SER B 1 23 ? -19.469 7.551 16.562 1 87.31 23 SER B O 1
ATOM 2853 N N . SER B 1 24 ? -20.062 6.352 14.797 1 88.62 24 SER B N 1
ATOM 2854 C CA . SER B 1 24 ? -19.203 5.258 15.258 1 88.62 24 SER B CA 1
ATOM 2855 C C . SER B 1 24 ? -17.734 5.613 15.109 1 88.62 24 SER B C 1
ATOM 2857 O O . SER B 1 24 ? -16.922 5.238 15.953 1 88.62 24 SER B O 1
ATOM 2859 N N . LEU B 1 25 ? -17.531 6.355 14.125 1 92.38 25 LEU B N 1
ATOM 2860 C CA . LEU B 1 25 ? -16.156 6.77 13.867 1 92.38 25 LEU B CA 1
ATOM 2861 C C . LEU B 1 25 ? -15.766 7.93 14.773 1 92.38 25 LEU B C 1
ATOM 2863 O O . LEU B 1 25 ? -14.719 7.883 15.422 1 92.38 25 LEU B O 1
ATOM 2867 N N . PHE B 1 26 ? -16.641 8.914 14.789 1 94.38 26 PHE B N 1
ATOM 2868 C CA . PHE B 1 26 ? -16.359 10.102 15.586 1 94.38 26 PHE B CA 1
ATOM 2869 C C . PHE B 1 26 ? -16.969 9.977 16.969 1 94.38 26 PHE B C 1
ATOM 2871 O O . PHE B 1 26 ? -17.797 10.805 17.375 1 94.38 26 PHE B O 1
ATOM 2878 N N . ASN B 1 27 ? -16.484 9.016 17.734 1 92.56 27 ASN B N 1
ATOM 2879 C CA . ASN B 1 27 ? -16.984 8.734 19.062 1 92.56 27 ASN B CA 1
ATOM 2880 C C . ASN B 1 27 ? -16.109 9.375 20.141 1 92.56 27 ASN B C 1
ATOM 2882 O O . ASN B 1 27 ? -15.055 8.836 20.484 1 92.56 27 ASN B O 1
ATOM 2886 N N . PHE B 1 28 ? -16.641 10.367 20.734 1 90.19 28 PHE B N 1
ATOM 2887 C CA . PHE B 1 28 ? -15.875 11.133 21.719 1 90.19 28 PHE B CA 1
ATOM 2888 C C . PHE B 1 28 ? -15.852 10.398 23.047 1 90.19 28 PHE B C 1
ATOM 2890 O O . PHE B 1 28 ? -15.016 10.695 23.906 1 90.19 28 PHE B O 1
ATOM 2897 N N . THR B 1 29 ? -16.688 9.445 23.219 1 91.62 29 THR B N 1
ATOM 2898 C CA . THR B 1 29 ? -16.844 8.836 24.547 1 91.62 29 THR B CA 1
ATOM 2899 C C . THR B 1 29 ? -16.047 7.531 24.625 1 91.62 29 THR B C 1
ATOM 2901 O O . THR B 1 29 ? -15.867 6.984 25.719 1 91.62 29 THR B O 1
ATOM 2904 N N . ARG B 1 30 ? -15.641 7.074 23.516 1 92.5 30 ARG B N 1
ATOM 2905 C CA . ARG B 1 30 ? -14.828 5.859 23.516 1 92.5 30 ARG B CA 1
ATOM 2906 C C . ARG B 1 30 ? -13.602 6.02 24.406 1 92.5 30 ARG B C 1
ATOM 2908 O O . ARG B 1 30 ? -12.945 7.066 24.391 1 92.5 30 ARG B O 1
ATOM 2915 N N . ARG B 1 31 ? -13.289 5 25.203 1 94.94 31 ARG B N 1
ATOM 2916 C CA . ARG B 1 31 ? -12.195 5.098 26.156 1 94.94 31 ARG B CA 1
ATOM 2917 C C . ARG B 1 31 ? -11 4.25 25.719 1 94.94 31 ARG B C 1
ATOM 2919 O O . ARG B 1 31 ? -10.031 4.109 26.469 1 94.94 31 ARG B O 1
ATOM 2926 N N . GLU B 1 32 ? -11.172 3.664 24.547 1 95.81 32 GLU B N 1
ATOM 2927 C CA . GLU B 1 32 ? -10.086 2.865 23.969 1 95.81 32 GLU B CA 1
ATOM 2928 C C . GLU B 1 32 ? -9.664 3.404 22.609 1 95.81 32 GLU B C 1
ATOM 2930 O O . GLU B 1 32 ? -10.422 4.125 21.953 1 95.81 32 GLU B O 1
ATOM 2935 N N . ARG B 1 33 ? -8.492 3.104 22.312 1 95.5 33 ARG B N 1
ATOM 2936 C CA . ARG B 1 33 ? -7.957 3.436 20.984 1 95.5 33 ARG B CA 1
ATOM 2937 C C . ARG B 1 33 ? -6.961 2.383 20.531 1 95.5 33 ARG B C 1
ATOM 2939 O O . ARG B 1 33 ? -6.387 1.656 21.344 1 95.5 33 ARG B O 1
ATOM 2946 N N . TYR B 1 34 ? -6.809 2.305 19.25 1 94.25 34 TYR B N 1
ATOM 2947 C CA . TYR B 1 34 ? -5.734 1.479 18.703 1 94.25 34 TYR B CA 1
ATOM 2948 C C . TYR B 1 34 ? -4.438 2.271 18.609 1 94.25 34 TYR B C 1
ATOM 2950 O O . TYR B 1 34 ? -4.449 3.449 18.25 1 94.25 34 TYR B O 1
ATOM 2958 N N . GLN B 1 35 ? -3.381 1.579 18.922 1 94.81 35 GLN B N 1
ATOM 2959 C CA . GLN B 1 35 ? -2.055 2.174 18.797 1 94.81 35 GLN B CA 1
ATOM 2960 C C . GLN B 1 35 ? -1.127 1.276 17.984 1 94.81 35 GLN B C 1
ATOM 2962 O O . GLN B 1 35 ? -1.163 0.052 18.109 1 94.81 35 GLN B O 1
ATOM 2967 N N . THR B 1 36 ? -0.396 1.858 17.109 1 95.62 36 THR B N 1
ATOM 2968 C CA . THR B 1 36 ? 0.665 1.166 16.375 1 95.62 36 THR B CA 1
ATOM 2969 C C . THR B 1 36 ? 1.97 1.202 17.172 1 95.62 36 THR B C 1
ATOM 2971 O O . THR B 1 36 ? 2.438 2.275 17.562 1 95.62 36 THR B O 1
ATOM 2974 N N . LEU B 1 37 ? 2.518 0.084 17.438 1 96.69 37 LEU B N 1
ATOM 2975 C CA . LEU B 1 37 ? 3.781 -0.076 18.156 1 96.69 37 LEU B CA 1
ATOM 2976 C C . LEU B 1 37 ? 4.844 -0.688 17.25 1 96.69 37 LEU B C 1
ATOM 2978 O O . LEU B 1 37 ? 4.566 -1.643 16.516 1 96.69 37 LEU B O 1
ATOM 2982 N N . ILE B 1 38 ? 5.992 -0.112 17.297 1 97.31 38 ILE B N 1
ATOM 2983 C CA . ILE B 1 38 ? 7.094 -0.512 16.422 1 97.31 38 ILE B CA 1
ATOM 2984 C C . ILE B 1 38 ? 8.289 -0.934 17.281 1 97.31 38 ILE B C 1
ATOM 2986 O O . ILE B 1 38 ? 8.617 -0.285 18.266 1 97.31 38 ILE B O 1
ATOM 2990 N N . SER B 1 39 ? 8.906 -1.963 16.922 1 96.69 39 SER B N 1
ATOM 2991 C CA . SER B 1 39 ? 10.133 -2.398 17.594 1 96.69 39 SER B CA 1
ATOM 2992 C C . SER B 1 39 ? 11.102 -3.033 16.609 1 96.69 39 SER B C 1
ATOM 2994 O O . SER B 1 39 ? 10.688 -3.678 15.641 1 96.69 39 SER B O 1
ATOM 2996 N N . CYS B 1 40 ? 12.352 -2.779 16.828 1 95 40 CYS B N 1
ATOM 2997 C CA . CYS B 1 40 ? 13.414 -3.344 16 1 95 40 CYS B CA 1
ATOM 2998 C C . CYS B 1 40 ? 14.508 -3.957 16.875 1 95 40 CYS B C 1
ATOM 3000 O O . CYS B 1 40 ? 14.82 -3.443 17.938 1 95 40 CYS B O 1
ATOM 3002 N N . SER B 1 41 ? 14.992 -5.102 16.516 1 92.19 41 SER B N 1
ATOM 3003 C CA . SER B 1 41 ? 16.203 -5.727 17.016 1 92.19 41 SER B CA 1
ATOM 3004 C C . SER B 1 41 ? 17.203 -6.004 15.891 1 92.19 41 SER B C 1
ATOM 3006 O O . SER B 1 41 ? 16.984 -5.574 14.758 1 92.19 41 SER B O 1
ATOM 3008 N N . ASN B 1 42 ? 18.281 -6.641 16.172 1 87.62 42 ASN B N 1
ATOM 3009 C CA . ASN B 1 42 ? 19.281 -6.922 15.148 1 87.62 42 ASN B CA 1
ATOM 3010 C C . ASN B 1 42 ? 18.734 -7.832 14.055 1 87.62 42 ASN B C 1
ATOM 3012 O O . ASN B 1 42 ? 19.156 -7.758 12.906 1 87.62 42 ASN B O 1
ATOM 3016 N N . SER B 1 43 ? 17.656 -8.57 14.445 1 91.12 43 SER B N 1
ATOM 3017 C CA . SER B 1 43 ? 17.25 -9.562 13.461 1 91.12 43 SER B CA 1
ATOM 3018 C C . SER B 1 43 ? 15.758 -9.484 13.18 1 91.12 43 SER B C 1
ATOM 3020 O O . SER B 1 43 ? 15.227 -10.242 12.359 1 91.12 43 SER B O 1
ATOM 3022 N N . THR B 1 44 ? 15.117 -8.547 13.898 1 94.38 44 THR B N 1
ATOM 3023 C CA . THR B 1 44 ? 13.664 -8.562 13.758 1 94.38 44 THR B CA 1
ATOM 3024 C C . THR B 1 44 ? 13.109 -7.141 13.719 1 94.38 44 THR B C 1
ATOM 3026 O O . THR B 1 44 ? 13.547 -6.277 14.484 1 94.38 44 THR B O 1
ATOM 3029 N N . ILE B 1 45 ? 12.25 -6.871 12.875 1 95.81 45 ILE B N 1
ATOM 3030 C CA . ILE B 1 45 ? 11.453 -5.652 12.812 1 95.81 45 ILE B CA 1
ATOM 3031 C C . ILE B 1 45 ? 9.977 -5.996 13.008 1 95.81 45 ILE B C 1
ATOM 3033 O O . ILE B 1 45 ? 9.453 -6.895 12.352 1 95.81 45 ILE B O 1
ATOM 3037 N N . SER B 1 46 ? 9.305 -5.281 13.922 1 95.88 46 SER B N 1
ATOM 3038 C CA . SER B 1 46 ? 7.938 -5.637 14.281 1 95.88 46 SER B CA 1
ATOM 3039 C C . SER B 1 46 ? 7.027 -4.414 14.289 1 95.88 46 SER B C 1
ATOM 3041 O O . SER B 1 46 ? 7.43 -3.34 14.742 1 95.88 46 SER B O 1
ATOM 3043 N N . VAL B 1 47 ? 5.906 -4.582 13.766 1 95.94 47 VAL B N 1
ATOM 3044 C CA . VAL B 1 47 ? 4.816 -3.619 13.875 1 95.94 47 VAL B CA 1
ATOM 3045 C C . VAL B 1 47 ? 3.6 -4.285 14.508 1 95.94 47 VAL B C 1
ATOM 3047 O O . VAL B 1 47 ? 3.182 -5.367 14.086 1 95.94 47 VAL B O 1
ATOM 3050 N N . LYS B 1 48 ? 3.053 -3.656 15.508 1 96.19 48 LYS B N 1
ATOM 3051 C CA . LYS B 1 48 ? 1.894 -4.176 16.234 1 96.19 48 LYS B CA 1
ATOM 3052 C C . LYS B 1 48 ? 0.782 -3.133 16.312 1 96.19 48 LYS B C 1
ATOM 3054 O O . LYS B 1 48 ? 1.053 -1.94 16.469 1 96.19 48 LYS B O 1
ATOM 3059 N N . LYS B 1 49 ? -0.384 -3.551 16.141 1 95.19 49 LYS B N 1
ATOM 3060 C CA . LYS B 1 49 ? -1.563 -2.748 16.438 1 95.19 49 LYS B CA 1
ATOM 3061 C C . LYS B 1 49 ? -2.279 -3.279 17.688 1 95.19 49 LYS B C 1
ATOM 3063 O O . LYS B 1 49 ? -2.734 -4.426 17.703 1 95.19 49 LYS B O 1
ATOM 3068 N N . SER B 1 50 ? -2.369 -2.457 18.688 1 96 50 SER B N 1
ATOM 3069 C CA . SER B 1 50 ? -2.91 -2.893 19.969 1 96 50 SER B CA 1
ATOM 3070 C C . SER B 1 50 ? -4.047 -1.985 20.422 1 96 50 SER B C 1
ATOM 3072 O O . SER B 1 50 ? -3.947 -0.76 20.328 1 96 50 SER B O 1
ATOM 3074 N N . LEU B 1 51 ? -5.082 -2.605 20.828 1 95.25 51 LEU B N 1
ATOM 3075 C CA . LEU B 1 51 ? -6.152 -1.874 21.5 1 95.25 51 LEU B CA 1
ATOM 3076 C C . LEU B 1 51 ? -5.758 -1.526 22.938 1 95.25 51 LEU B C 1
ATOM 3078 O O . LEU B 1 51 ? -5.457 -2.416 23.734 1 95.25 51 LEU B O 1
ATOM 3082 N N . VAL B 1 52 ? -5.742 -0.27 23.312 1 95.88 52 VAL B N 1
ATOM 3083 C CA . VAL B 1 52 ? -5.301 0.175 24.625 1 95.88 52 VAL B CA 1
ATOM 3084 C C . VAL B 1 52 ? -6.285 1.198 25.188 1 95.88 52 VAL B C 1
ATOM 3086 O O . VAL B 1 52 ? -7.152 1.692 24.469 1 95.88 52 VAL B O 1
ATOM 3089 N N . ASN B 1 53 ? -6.07 1.433 26.438 1 95.81 53 ASN B N 1
ATOM 3090 C CA . ASN B 1 53 ? -6.812 2.541 27.031 1 95.81 53 ASN B CA 1
ATOM 3091 C C . ASN B 1 53 ? -6.406 3.879 26.422 1 95.81 53 ASN B C 1
ATOM 3093 O O . ASN B 1 53 ? -5.234 4.09 26.109 1 95.81 53 ASN B O 1
ATOM 3097 N N . GLU B 1 54 ? -7.34 4.816 26.312 1 93.5 54 GLU B N 1
ATOM 3098 C CA . GLU B 1 54 ? -7.078 6.105 25.672 1 93.5 54 GLU B CA 1
ATOM 3099 C C . GLU B 1 54 ? -5.973 6.867 26.406 1 93.5 54 GLU B C 1
ATOM 3101 O O . GLU B 1 54 ? -5.301 7.711 25.812 1 93.5 54 GLU B O 1
ATOM 3106 N N . LYS B 1 55 ? -5.711 6.535 27.688 1 92.31 55 LYS B N 1
ATOM 3107 C CA . LYS B 1 55 ? -4.719 7.246 28.484 1 92.31 55 LYS B CA 1
ATOM 3108 C C . LYS B 1 55 ? -3.395 6.492 28.516 1 92.31 55 LYS B C 1
ATOM 3110 O O . LYS B 1 55 ? -2.443 6.926 29.172 1 92.31 55 LYS B O 1
ATOM 3115 N N . SER B 1 56 ? -3.338 5.383 27.766 1 93.19 56 SER B N 1
ATOM 3116 C CA . SER B 1 56 ? -2.104 4.605 27.75 1 93.19 56 SER B CA 1
ATOM 3117 C C . SER B 1 56 ? -0.941 5.434 27.203 1 93.19 56 SER B C 1
ATOM 3119 O O . SER B 1 56 ? -1.126 6.266 26.312 1 93.19 56 SER B O 1
ATOM 3121 N N . VAL B 1 57 ? 0.214 5.141 27.703 1 92.81 57 VAL B N 1
ATOM 3122 C CA . VAL B 1 57 ? 1.424 5.863 27.328 1 92.81 57 VAL B CA 1
ATOM 3123 C C . VAL B 1 57 ? 1.754 5.59 25.875 1 92.81 57 VAL B C 1
ATOM 3125 O O . VAL B 1 57 ? 1.638 4.457 25.406 1 92.81 57 VAL B O 1
ATOM 3128 N N . ASP B 1 58 ? 2.133 6.613 25.219 1 93.38 58 ASP B N 1
ATOM 3129 C CA . ASP B 1 58 ? 2.496 6.496 23.812 1 93.38 58 ASP B CA 1
ATOM 3130 C C . ASP B 1 58 ? 3.936 6.008 23.656 1 93.38 58 ASP B C 1
ATOM 3132 O O . ASP B 1 58 ? 4.781 6.277 24.516 1 93.38 58 ASP B O 1
ATOM 3136 N N . GLN B 1 59 ? 4.188 5.238 22.641 1 96.12 59 GLN B N 1
ATOM 3137 C CA . GLN B 1 59 ? 5.562 4.996 22.219 1 96.12 59 GLN B CA 1
ATOM 3138 C C . GLN B 1 59 ? 6.145 6.227 21.531 1 96.12 59 GLN B C 1
ATOM 3140 O O . GLN B 1 59 ? 5.516 6.801 20.641 1 96.12 59 GLN B O 1
ATOM 3145 N N . ILE B 1 60 ? 7.316 6.617 21.953 1 96.88 60 ILE B N 1
ATOM 3146 C CA . ILE B 1 60 ? 7.934 7.828 21.422 1 96.88 60 ILE B CA 1
ATOM 3147 C C . ILE B 1 60 ? 9.312 7.5 20.859 1 96.88 60 ILE B C 1
ATOM 3149 O O . ILE B 1 60 ? 10.094 6.781 21.484 1 96.88 60 ILE B O 1
ATOM 3153 N N . PHE B 1 61 ? 9.578 7.977 19.703 1 97.81 61 PHE B N 1
ATOM 3154 C CA . PHE B 1 61 ? 10.883 7.867 19.078 1 97.81 61 PHE B CA 1
ATOM 3155 C C . PHE B 1 61 ? 11.594 9.219 19.062 1 97.81 61 PHE B C 1
ATOM 3157 O O . PHE B 1 61 ? 10.992 10.242 19.359 1 97.81 61 PHE B O 1
ATOM 3164 N N . ALA B 1 62 ? 12.859 9.188 18.766 1 96.5 62 ALA B N 1
ATOM 3165 C CA . ALA B 1 62 ? 13.641 10.398 18.562 1 96.5 62 ALA B CA 1
ATOM 3166 C C . ALA B 1 62 ? 14.219 10.453 17.141 1 96.5 62 ALA B C 1
ATOM 3168 O O . ALA B 1 62 ? 14.688 9.438 16.625 1 96.5 62 ALA B O 1
ATOM 3169 N N . PHE B 1 63 ? 14.203 11.547 16.562 1 95.19 63 PHE B N 1
ATOM 3170 C CA . PHE B 1 63 ? 14.758 11.695 15.227 1 95.19 63 PHE B CA 1
ATOM 3171 C C . PHE B 1 63 ? 16.266 11.953 15.289 1 95.19 63 PHE B C 1
ATOM 3173 O O . PHE B 1 63 ? 16.719 12.766 16.094 1 95.19 63 PHE B O 1
ATOM 3180 N N . PRO B 1 64 ? 17.031 11.375 14.469 1 94.81 64 PRO B N 1
ATOM 3181 C CA . PRO B 1 64 ? 16.641 10.281 13.586 1 94.81 64 PRO B CA 1
ATOM 3182 C C . PRO B 1 64 ? 16.609 8.93 14.297 1 94.81 64 PRO B C 1
ATOM 3184 O O . PRO B 1 64 ? 17.234 8.766 15.344 1 94.81 64 PRO B O 1
ATOM 3187 N N . ASP B 1 65 ? 15.789 8.078 13.875 1 96.69 65 ASP B N 1
ATOM 3188 C CA . ASP B 1 65 ? 15.664 6.75 14.469 1 96.69 65 ASP B CA 1
ATOM 3189 C C . ASP B 1 65 ? 15.867 5.66 13.422 1 96.69 65 ASP B C 1
ATOM 3191 O O . ASP B 1 65 ? 15.141 5.609 12.43 1 96.69 65 ASP B O 1
ATOM 3195 N N . VAL B 1 66 ? 16.766 4.738 13.555 1 95.75 66 VAL B N 1
ATOM 3196 C CA . VAL B 1 66 ? 17.125 3.693 12.602 1 95.75 66 VAL B CA 1
ATOM 3197 C C . VAL B 1 66 ? 15.961 2.713 12.445 1 95.75 66 VAL B C 1
ATOM 3199 O O . VAL B 1 66 ? 15.68 2.244 11.336 1 95.75 66 VAL B O 1
ATOM 3202 N N . CYS B 1 67 ? 15.336 2.432 13.547 1 96.94 67 CYS B N 1
ATOM 3203 C CA . CYS B 1 67 ? 14.219 1.498 13.516 1 96.94 67 CYS B CA 1
ATOM 3204 C C . CYS B 1 67 ? 13.094 2.014 12.625 1 96.94 67 CYS B C 1
ATOM 3206 O O . CYS B 1 67 ? 12.5 1.247 11.867 1 96.94 67 CYS B O 1
ATOM 3208 N N . LEU B 1 68 ? 12.789 3.295 12.656 1 97.56 68 LEU B N 1
ATOM 3209 C CA . LEU B 1 68 ? 11.742 3.863 11.82 1 97.56 68 LEU B CA 1
ATOM 3210 C C . LEU B 1 68 ? 12.094 3.725 10.344 1 97.56 68 LEU B C 1
ATOM 3212 O O . LEU B 1 68 ? 11.227 3.412 9.523 1 97.56 68 LEU B O 1
ATOM 3216 N N . GLY B 1 69 ? 13.344 3.994 10.031 1 96.81 69 GLY B N 1
ATOM 3217 C CA . GLY B 1 69 ? 13.781 3.766 8.664 1 96.81 69 GLY B CA 1
ATOM 3218 C C . GLY B 1 69 ? 13.602 2.33 8.211 1 96.81 69 GLY B C 1
ATOM 3219 O O . GLY B 1 69 ? 13.156 2.08 7.09 1 96.81 69 GLY B O 1
ATOM 3220 N N . GLU B 1 70 ? 13.891 1.4 9.094 1 95.81 70 GLU B N 1
ATOM 3221 C CA . GLU B 1 70 ? 13.766 -0.021 8.781 1 95.81 70 GLU B CA 1
ATOM 3222 C C . GLU B 1 70 ? 12.305 -0.419 8.594 1 95.81 70 GLU B C 1
ATOM 3224 O O . GLU B 1 70 ? 11.977 -1.195 7.691 1 95.81 70 GLU B O 1
ATOM 3229 N N . VAL B 1 71 ? 11.492 0.089 9.414 1 96.75 71 VAL B N 1
ATOM 3230 C CA . VAL B 1 71 ? 10.07 -0.233 9.328 1 96.75 71 VAL B CA 1
ATOM 3231 C C . VAL B 1 71 ? 9.5 0.289 8.008 1 96.75 71 VAL B C 1
ATOM 3233 O O . VAL B 1 71 ? 8.719 -0.396 7.348 1 96.75 71 VAL B O 1
ATOM 3236 N N . ILE B 1 72 ? 9.859 1.492 7.605 1 96.88 72 ILE B N 1
ATOM 3237 C CA . ILE B 1 72 ? 9.375 2.068 6.355 1 96.88 72 ILE B CA 1
ATOM 3238 C C . ILE B 1 72 ? 9.82 1.202 5.18 1 96.88 72 ILE B C 1
ATOM 3240 O O . ILE B 1 72 ? 9.008 0.835 4.328 1 96.88 72 ILE B O 1
ATOM 3244 N N . SER B 1 73 ? 11.062 0.803 5.184 1 93.38 73 SER B N 1
ATOM 3245 C CA . SER B 1 73 ? 11.609 0.021 4.078 1 93.38 73 SER B CA 1
ATOM 3246 C C . SER B 1 73 ? 11.008 -1.38 4.043 1 93.38 73 SER B C 1
ATOM 3248 O O . SER B 1 73 ? 10.797 -1.942 2.967 1 93.38 73 SER B O 1
ATOM 3250 N N . SER B 1 74 ? 10.656 -1.886 5.18 1 92.12 74 SER B N 1
ATOM 3251 C CA . SER B 1 74 ? 10.242 -3.283 5.266 1 92.12 74 SER B CA 1
ATOM 3252 C C . SER B 1 74 ? 8.734 -3.424 5.102 1 92.12 74 SER B C 1
ATOM 3254 O O . SER B 1 74 ? 8.25 -4.438 4.594 1 92.12 74 SER B O 1
ATOM 3256 N N . PHE B 1 75 ? 8.031 -2.391 5.539 1 93.19 75 PHE B N 1
ATOM 3257 C CA . PHE B 1 75 ? 6.594 -2.609 5.652 1 93.19 75 PHE B CA 1
ATOM 3258 C C . PHE B 1 75 ? 5.824 -1.609 4.801 1 93.19 75 PHE B C 1
ATOM 3260 O O . PHE B 1 75 ? 4.645 -1.815 4.504 1 93.19 75 PHE B O 1
ATOM 3267 N N . CYS B 1 76 ? 6.43 -0.504 4.41 1 93 76 CYS B N 1
ATOM 3268 C CA . CYS B 1 76 ? 5.617 0.571 3.852 1 93 76 CYS B CA 1
ATOM 3269 C C . CYS B 1 76 ? 5.887 0.738 2.361 1 93 76 CYS B C 1
ATOM 3271 O O . CYS B 1 76 ? 5.457 1.721 1.755 1 93 76 CYS B O 1
ATOM 3273 N N . GLY B 1 77 ? 6.645 -0.169 1.834 1 86.75 77 GLY B N 1
ATOM 3274 C CA . GLY B 1 77 ? 6.879 -0.141 0.399 1 86.75 77 GLY B CA 1
ATOM 3275 C C . GLY B 1 77 ? 5.719 -0.701 -0.404 1 86.75 77 GLY B C 1
ATOM 3276 O O . GLY B 1 77 ? 5.086 -1.677 0.007 1 86.75 77 GLY B O 1
ATOM 3277 N N . ASP B 1 78 ? 5.395 -0.018 -1.55 1 86.75 78 ASP B N 1
ATOM 3278 C CA . ASP B 1 78 ? 4.312 -0.506 -2.402 1 86.75 78 ASP B CA 1
ATOM 3279 C C . ASP B 1 78 ? 4.695 -0.417 -3.877 1 86.75 78 ASP B C 1
ATOM 3281 O O . ASP B 1 78 ? 3.83 -0.246 -4.738 1 86.75 78 ASP B O 1
ATOM 3285 N N . GLY B 1 79 ? 5.984 -0.442 -4.117 1 83.62 79 GLY B N 1
ATOM 3286 C CA . GLY B 1 79 ? 6.469 -0.476 -5.488 1 83.62 79 GLY B CA 1
ATOM 3287 C C . GLY B 1 79 ? 6.723 0.904 -6.062 1 83.62 79 GLY B C 1
ATOM 3288 O O . GLY B 1 79 ? 7.367 1.038 -7.105 1 83.62 79 GLY B O 1
ATOM 3289 N N . LYS B 1 80 ? 6.238 1.972 -5.449 1 92.88 80 LYS B N 1
ATOM 3290 C CA . LYS B 1 80 ? 6.508 3.34 -5.883 1 92.88 80 LYS B CA 1
ATOM 3291 C C . LYS B 1 80 ? 7.789 3.875 -5.25 1 92.88 80 LYS B C 1
ATOM 3293 O O . LYS B 1 80 ? 8.156 3.471 -4.145 1 92.88 80 LYS B O 1
ATOM 3298 N N . PRO B 1 81 ? 8.43 4.777 -5.938 1 95.44 81 PRO B N 1
ATOM 3299 C CA . PRO B 1 81 ? 9.68 5.312 -5.402 1 95.44 81 PRO B CA 1
ATOM 3300 C C . PRO B 1 81 ? 9.492 6.004 -4.055 1 95.44 81 PRO B C 1
ATOM 3302 O O . PRO B 1 81 ? 10.344 5.871 -3.166 1 95.44 81 PRO B O 1
ATOM 3305 N N . VAL B 1 82 ? 8.398 6.746 -3.947 1 98 82 VAL B N 1
ATOM 3306 C CA . VAL B 1 82 ? 8.117 7.461 -2.707 1 98 82 VAL B CA 1
ATOM 3307 C C . VAL B 1 82 ? 7.281 6.578 -1.782 1 98 82 VAL B C 1
ATOM 3309 O O . VAL B 1 82 ? 6.156 6.207 -2.121 1 98 82 VAL B O 1
ATOM 3312 N N . PRO B 1 83 ? 7.84 6.211 -0.624 1 97.56 83 PRO B N 1
ATOM 3313 C CA . PRO B 1 83 ? 7.035 5.391 0.284 1 97.56 83 PRO B CA 1
ATOM 3314 C C . PRO B 1 83 ? 5.762 6.102 0.746 1 97.56 83 PRO B C 1
ATOM 3316 O O . PRO B 1 83 ? 5.746 7.328 0.861 1 97.56 83 PRO B O 1
ATOM 3319 N N . ASN B 1 84 ? 4.715 5.355 1 1 96.44 84 ASN B N 1
ATOM 3320 C CA . ASN B 1 84 ? 3.434 5.926 1.404 1 96.44 84 ASN B CA 1
ATOM 3321 C C . ASN B 1 84 ? 3.393 6.207 2.904 1 96.44 84 ASN B C 1
ATOM 3323 O O . ASN B 1 84 ? 2.586 5.617 3.627 1 96.44 84 ASN B O 1
ATOM 3327 N N . VAL B 1 85 ? 4.219 7.047 3.34 1 98.44 85 VAL B N 1
ATOM 3328 C CA . VAL B 1 85 ? 4.23 7.531 4.715 1 98.44 85 VAL B CA 1
ATOM 3329 C C . VAL B 1 85 ? 4.098 9.055 4.727 1 98.44 85 VAL B C 1
ATOM 3331 O O . VAL B 1 85 ? 4.551 9.727 3.801 1 98.44 85 VAL B O 1
ATOM 3334 N N . ILE B 1 86 ? 3.5 9.547 5.723 1 98.75 86 ILE B N 1
ATOM 3335 C CA . ILE B 1 86 ? 3.262 10.977 5.828 1 98.75 86 ILE B CA 1
ATOM 3336 C C . ILE B 1 86 ? 4.035 11.547 7.016 1 98.75 86 ILE B C 1
ATOM 3338 O O . ILE B 1 86 ? 4.113 10.914 8.07 1 98.75 86 ILE B O 1
ATOM 3342 N N . HIS B 1 87 ? 4.582 12.727 6.82 1 98.81 87 HIS B N 1
ATOM 3343 C CA . HIS B 1 87 ? 5.32 13.445 7.855 1 98.81 87 HIS B CA 1
ATOM 3344 C C . HIS B 1 87 ? 4.676 14.789 8.164 1 98.81 87 HIS B C 1
ATOM 3346 O O . HIS B 1 87 ? 4.504 15.617 7.27 1 98.81 87 HIS B O 1
ATOM 3352 N N . TYR B 1 88 ? 4.344 14.992 9.367 1 98.06 88 TYR B N 1
ATOM 3353 C CA . TYR B 1 88 ? 3.928 16.281 9.898 1 98.06 88 TYR B CA 1
ATOM 3354 C C . TYR B 1 88 ? 4.945 16.828 10.898 1 98.06 88 TYR B C 1
ATOM 3356 O O . TYR B 1 88 ? 5.539 16.047 11.656 1 98.06 88 TYR B O 1
ATOM 3364 N N . ILE B 1 89 ? 5.109 18.094 10.922 1 96.31 89 ILE B N 1
ATOM 3365 C CA . ILE B 1 89 ? 5.91 18.75 11.938 1 96.31 89 ILE B CA 1
ATOM 3366 C C . ILE B 1 89 ? 5.008 19.594 12.836 1 96.31 89 ILE B C 1
ATOM 3368 O O . ILE B 1 89 ? 4.18 20.375 12.344 1 96.31 89 ILE B O 1
ATOM 3372 N N . TRP B 1 90 ? 5.109 19.359 14.109 1 94.88 90 TRP B N 1
ATOM 3373 C CA . TRP B 1 90 ? 4.344 20.094 15.117 1 94.88 90 TRP B CA 1
ATOM 3374 C C . TRP B 1 90 ? 5.273 20.797 16.109 1 94.88 90 TRP B C 1
ATOM 3376 O O . TRP B 1 90 ? 5.508 20.297 17.203 1 94.88 90 TRP B O 1
ATOM 3386 N N . PHE B 1 91 ? 5.773 21.953 15.734 1 90.31 91 PHE B N 1
ATOM 3387 C CA . PHE B 1 91 ? 6.676 22.75 16.562 1 90.31 91 PHE B CA 1
ATOM 3388 C C . PHE B 1 91 ? 5.945 23.938 17.172 1 90.31 91 PHE B C 1
ATOM 3390 O O . PHE B 1 91 ? 5 24.469 16.578 1 90.31 91 PHE B O 1
ATOM 3397 N N . GLY B 1 92 ? 6.383 24.375 18.328 1 80.25 92 GLY B N 1
ATOM 3398 C CA . GLY B 1 92 ? 5.844 25.547 18.984 1 80.25 92 GLY B CA 1
ATOM 3399 C C . GLY B 1 92 ? 4.746 25.219 19.984 1 80.25 92 GLY B C 1
ATOM 3400 O O . GLY B 1 92 ? 4.348 24.062 20.125 1 80.25 92 GLY B O 1
ATOM 3401 N N . ASN B 1 93 ? 4.391 26.172 20.703 1 75.12 93 ASN B N 1
ATOM 3402 C CA . ASN B 1 93 ? 3.354 26.031 21.719 1 75.12 93 ASN B CA 1
ATOM 3403 C C . ASN B 1 93 ? 1.978 26.406 21.172 1 75.12 93 ASN B C 1
ATOM 3405 O O . ASN B 1 93 ? 1.395 27.406 21.562 1 75.12 93 ASN B O 1
ATOM 3409 N N . MET B 1 94 ? 1.545 25.547 20.344 1 79.56 94 MET B N 1
ATOM 3410 C CA . MET B 1 94 ? 0.253 25.812 19.719 1 79.56 94 MET B CA 1
ATOM 3411 C C . MET B 1 94 ? -0.826 24.906 20.297 1 79.56 94 MET B C 1
ATOM 3413 O O . MET B 1 94 ? -0.521 23.844 20.844 1 79.56 94 MET B O 1
ATOM 3417 N N . THR B 1 95 ? -2.055 25.469 20.219 1 89.19 95 THR B N 1
ATOM 3418 C CA . THR B 1 95 ? -3.217 24.656 20.531 1 89.19 95 THR B CA 1
ATOM 3419 C C . THR B 1 95 ? -3.588 23.766 19.328 1 89.19 95 THR B C 1
ATOM 3421 O O . THR B 1 95 ? -3.609 24.234 18.188 1 89.19 95 THR B O 1
ATOM 3424 N N . PHE B 1 96 ? -3.781 22.5 19.578 1 95 96 PHE B N 1
ATOM 3425 C CA . PHE B 1 96 ? -4.199 21.594 18.516 1 95 96 PHE B CA 1
ATOM 3426 C C . PHE B 1 96 ? -5.68 21.781 18.188 1 95 96 PHE B C 1
ATOM 3428 O O . PHE B 1 96 ? -6.535 21.109 18.75 1 95 96 PHE B O 1
ATOM 3435 N N . ASP B 1 97 ? -5.945 22.609 17.281 1 94.94 97 ASP B N 1
ATOM 3436 C CA . ASP B 1 97 ? -7.305 23.016 16.938 1 94.94 97 ASP B CA 1
ATOM 3437 C C . ASP B 1 97 ? -7.93 22.062 15.922 1 94.94 97 ASP B C 1
ATOM 3439 O O . ASP B 1 97 ? -7.258 21.156 15.414 1 94.94 97 ASP B O 1
ATOM 3443 N N . PHE B 1 98 ? -9.219 22.391 15.609 1 96.88 98 PHE B N 1
ATOM 3444 C CA . PHE B 1 98 ? -10.047 21.578 14.719 1 96.88 98 PHE B CA 1
ATOM 3445 C C . PHE B 1 98 ? -9.422 21.484 13.336 1 96.88 98 PHE B C 1
ATOM 3447 O O . PHE B 1 98 ? -9.445 20.422 12.711 1 96.88 98 PHE B O 1
ATOM 3454 N N . ILE B 1 99 ? -8.805 22.484 12.875 1 95.69 99 ILE B N 1
ATOM 3455 C CA . ILE B 1 99 ? -8.281 22.516 11.516 1 95.69 99 ILE B CA 1
ATOM 3456 C C . ILE B 1 99 ? -7.137 21.516 11.383 1 95.69 99 ILE B C 1
ATOM 3458 O O . ILE B 1 99 ? -6.973 20.891 10.328 1 95.69 99 ILE B O 1
ATOM 3462 N N . TYR B 1 100 ? -6.371 21.344 12.43 1 96.69 100 TYR B N 1
ATOM 3463 C CA . TYR B 1 100 ? -5.266 20.375 12.406 1 96.69 100 TYR B CA 1
ATOM 3464 C C . TYR B 1 100 ? -5.785 18.953 12.461 1 96.69 100 TYR B C 1
ATOM 3466 O O . TYR B 1 100 ? -5.25 18.062 11.789 1 96.69 100 TYR B O 1
ATOM 3474 N N . PHE B 1 101 ? -6.84 18.734 13.258 1 98 101 PHE B N 1
ATOM 3475 C CA . PHE B 1 101 ? -7.535 17.453 13.281 1 98 101 PHE B CA 1
ATOM 3476 C C . PHE B 1 101 ? -7.988 17.062 11.875 1 98 101 PHE B C 1
ATOM 3478 O O . PHE B 1 101 ? -7.719 15.953 11.422 1 98 101 PHE B O 1
ATOM 3485 N N . VAL B 1 102 ? -8.578 18 11.18 1 98.25 102 VAL B N 1
ATOM 3486 C CA . VAL B 1 102 ? -9.133 17.719 9.859 1 98.25 102 VAL B CA 1
ATOM 3487 C C . VAL B 1 102 ? -8.008 17.422 8.867 1 98.25 102 VAL B C 1
ATOM 3489 O O . VAL B 1 102 ? -8.156 16.562 7.996 1 98.25 102 VAL B O 1
ATOM 3492 N N . SER B 1 103 ? -6.91 18.109 9 1 97.94 103 SER B N 1
ATOM 3493 C CA . SER B 1 103 ? -5.777 17.891 8.109 1 97.94 103 SER B CA 1
ATOM 3494 C C . SER B 1 103 ? -5.266 16.453 8.195 1 97.94 103 SER B C 1
ATOM 3496 O O . SER B 1 103 ? -5.23 15.742 7.195 1 97.94 103 SER B O 1
ATOM 3498 N N . ILE B 1 104 ? -4.977 16.016 9.414 1 98.62 104 ILE B N 1
ATOM 3499 C CA . ILE B 1 104 ? -4.41 14.68 9.609 1 98.62 104 ILE B CA 1
ATOM 3500 C C . ILE B 1 104 ? -5.461 13.617 9.281 1 98.62 104 ILE B C 1
ATOM 3502 O O . ILE B 1 104 ? -5.148 12.602 8.664 1 98.62 104 ILE B O 1
ATOM 3506 N N . PHE B 1 105 ? -6.703 13.891 9.641 1 98.56 105 PHE B N 1
ATOM 3507 C CA . PHE B 1 105 ? -7.773 12.953 9.328 1 98.56 105 PHE B CA 1
ATOM 3508 C C . PHE B 1 105 ? -7.938 12.805 7.82 1 98.56 105 PHE B C 1
ATOM 3510 O O . PHE B 1 105 ? -8.141 11.695 7.316 1 98.56 105 PHE B O 1
ATOM 3517 N N . SER B 1 106 ? -7.879 13.938 7.094 1 98.5 106 SER B N 1
ATOM 3518 C CA . SER B 1 106 ? -8.016 13.883 5.641 1 98.5 106 SER B CA 1
ATOM 3519 C C . SER B 1 106 ? -6.91 13.039 5.016 1 98.5 106 SER B C 1
ATOM 3521 O O . SER B 1 106 ? -7.152 12.305 4.059 1 98.5 106 SER B O 1
ATOM 3523 N N . ALA B 1 107 ? -5.66 13.156 5.543 1 98.19 107 ALA B N 1
ATOM 3524 C CA . ALA B 1 107 ? -4.555 12.328 5.066 1 98.19 107 ALA B CA 1
ATOM 3525 C C . ALA B 1 107 ? -4.836 10.852 5.309 1 98.19 107 ALA B C 1
ATOM 3527 O O . ALA B 1 107 ? -4.633 10.016 4.422 1 98.19 107 ALA B O 1
ATOM 3528 N N . HIS B 1 108 ? -5.293 10.57 6.512 1 97.56 108 HIS B N 1
ATOM 3529 C CA . HIS B 1 108 ? -5.645 9.203 6.867 1 97.56 108 HIS B CA 1
ATOM 3530 C C . HIS B 1 108 ? -6.746 8.664 5.961 1 97.56 108 HIS B C 1
ATOM 3532 O O . HIS B 1 108 ? -6.633 7.551 5.434 1 97.56 108 HIS B O 1
ATOM 3538 N N . LYS B 1 109 ? -7.723 9.43 5.766 1 96.56 109 LYS B N 1
ATOM 3539 C CA . LYS B 1 109 ? -8.922 9.016 5.047 1 96.56 109 LYS B CA 1
ATOM 3540 C C . LYS B 1 109 ? -8.633 8.82 3.562 1 96.56 109 LYS B C 1
ATOM 3542 O O . LYS B 1 109 ? -9.055 7.824 2.969 1 96.56 109 LYS B O 1
ATOM 3547 N N . TYR B 1 110 ? -7.941 9.719 2.961 1 96.38 110 TYR B N 1
ATOM 3548 C CA . TYR B 1 110 ? -7.887 9.727 1.503 1 96.38 110 TYR B CA 1
ATOM 3549 C C . TYR B 1 110 ? -6.555 9.172 1.007 1 96.38 110 TYR B C 1
ATOM 3551 O O . TYR B 1 110 ? -6.512 8.438 0.013 1 96.38 110 TYR B O 1
ATOM 3559 N N . GLN B 1 111 ? -5.434 9.5 1.668 1 96.19 111 GLN B N 1
ATOM 3560 C CA . GLN B 1 111 ? -4.141 8.992 1.235 1 96.19 111 GLN B CA 1
ATOM 3561 C C . GLN B 1 111 ? -3.922 7.559 1.722 1 96.19 111 GLN B C 1
ATOM 3563 O O . GLN B 1 111 ? -3.244 6.77 1.061 1 96.19 111 GLN B O 1
ATOM 3568 N N . LYS B 1 112 ? -4.496 7.281 3 1 95.31 112 LYS B N 1
ATOM 3569 C CA . LYS B 1 112 ? -4.383 5.969 3.625 1 95.31 112 LYS B CA 1
ATOM 3570 C C . LYS B 1 112 ? -2.928 5.52 3.703 1 95.31 112 LYS B C 1
ATOM 3572 O O . LYS B 1 112 ? -2.582 4.434 3.236 1 95.31 112 LYS B O 1
ATOM 3577 N N . PRO B 1 113 ? -2.104 6.289 4.324 1 96.88 113 PRO B N 1
ATOM 3578 C CA . PRO B 1 113 ? -0.677 5.973 4.434 1 96.88 113 PRO B CA 1
ATOM 3579 C C . PRO B 1 113 ? -0.406 4.785 5.352 1 96.88 113 PRO B C 1
ATOM 3581 O O . PRO B 1 113 ? -1.239 4.449 6.199 1 96.88 113 PRO B O 1
ATOM 3584 N N . CYS B 1 114 ? 0.736 4.184 5.121 1 96.06 114 CYS B N 1
ATOM 3585 C CA . CYS B 1 114 ? 1.241 3.127 5.992 1 96.06 114 CYS B CA 1
ATOM 3586 C C . CYS B 1 114 ? 1.415 3.637 7.418 1 96.06 114 CYS B C 1
ATOM 3588 O O . CYS B 1 114 ? 0.957 3 8.367 1 96.06 114 CYS B O 1
ATOM 3590 N N . LEU B 1 115 ? 2.018 4.73 7.555 1 97.88 115 LEU B N 1
ATOM 3591 C CA . LEU B 1 115 ? 2.254 5.387 8.836 1 97.88 115 LEU B CA 1
ATOM 3592 C C . LEU B 1 115 ? 2.15 6.902 8.695 1 97.88 115 LEU B C 1
ATOM 3594 O O . LEU B 1 115 ? 2.43 7.453 7.629 1 97.88 115 LEU B O 1
ATOM 3598 N N . ILE B 1 116 ? 1.76 7.52 9.711 1 98.62 116 ILE B N 1
ATOM 3599 C CA . ILE B 1 116 ? 1.784 8.969 9.852 1 98.62 116 ILE B CA 1
ATOM 3600 C C . ILE B 1 116 ? 2.721 9.367 10.984 1 98.62 116 ILE B C 1
ATOM 3602 O O . ILE B 1 116 ? 2.459 9.047 12.148 1 98.62 116 ILE B O 1
ATOM 3606 N N . PHE B 1 117 ? 3.75 10.086 10.641 1 98.75 117 PHE B N 1
ATOM 3607 C CA . PHE B 1 117 ? 4.715 10.547 11.633 1 98.75 117 PHE B CA 1
ATOM 3608 C C . PHE B 1 117 ? 4.402 11.977 12.062 1 98.75 117 PHE B C 1
ATOM 3610 O O . PHE B 1 117 ? 4.16 12.844 11.227 1 98.75 117 PHE B O 1
ATOM 3617 N N . LEU B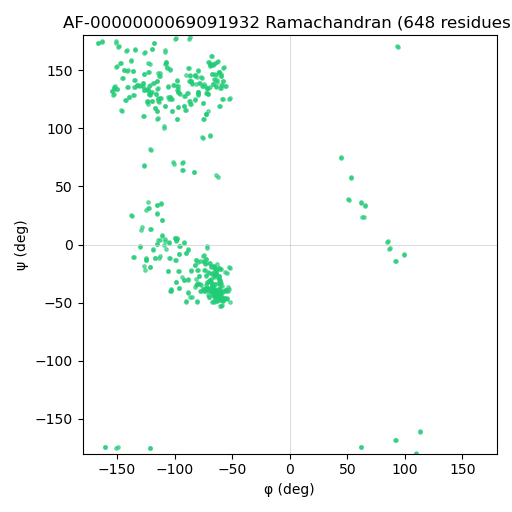 1 118 ? 4.383 12.18 13.297 1 98.19 118 LEU B N 1
ATOM 3618 C CA . LEU B 1 118 ? 4.281 13.523 13.859 1 98.19 118 LEU B CA 1
ATOM 3619 C C . LEU B 1 118 ? 5.547 13.883 14.625 1 98.19 118 LEU B C 1
ATOM 3621 O O . LEU B 1 118 ? 5.828 13.312 15.68 1 98.19 118 LEU B O 1
ATOM 3625 N N . TYR B 1 119 ? 6.312 14.758 14.078 1 97.75 119 TYR B N 1
ATOM 3626 C CA . TYR B 1 119 ? 7.5 15.289 14.742 1 97.75 119 TYR B CA 1
ATOM 3627 C C . TYR B 1 119 ? 7.141 16.469 15.633 1 97.75 119 TYR B C 1
ATOM 3629 O O . TYR B 1 119 ? 6.645 17.5 15.156 1 97.75 119 TYR B O 1
ATOM 3637 N N . TYR B 1 120 ? 7.449 16.297 16.891 1 95.31 120 TYR B N 1
ATOM 3638 C CA . TYR B 1 120 ? 6.922 17.297 17.812 1 95.31 120 TYR B CA 1
ATOM 3639 C C . TYR B 1 120 ? 7.988 17.734 18.812 1 95.31 120 TYR B C 1
ATOM 3641 O O . TYR B 1 120 ? 8.914 16.969 19.109 1 95.31 120 TYR B O 1
ATOM 3649 N N . GLU B 1 121 ? 7.859 19 19.234 1 92.81 121 GLU B N 1
ATOM 3650 C CA . GLU B 1 121 ? 8.617 19.5 20.375 1 92.81 121 GLU B CA 1
ATOM 3651 C C . GLU B 1 121 ? 7.852 19.297 21.688 1 92.81 121 GLU B C 1
ATOM 3653 O O . GLU B 1 121 ? 8.375 18.719 22.641 1 92.81 121 GLU B O 1
ATOM 3658 N N . LEU B 1 122 ? 6.633 19.703 21.641 1 92.06 122 LEU B N 1
ATOM 3659 C CA . LEU B 1 122 ? 5.66 19.469 22.688 1 92.06 122 LEU B CA 1
ATOM 3660 C C . LEU B 1 122 ? 4.469 18.672 22.156 1 92.06 122 LEU B C 1
ATOM 3662 O O . LEU B 1 122 ? 3.941 18.984 21.094 1 92.06 122 LEU B O 1
ATOM 3666 N N . LEU B 1 123 ? 4.125 17.656 22.875 1 93.5 123 LEU B N 1
ATOM 3667 C CA . LEU B 1 123 ? 3.027 16.812 22.422 1 93.5 123 LEU B CA 1
ATOM 3668 C C . LEU B 1 123 ? 1.735 17.609 22.312 1 93.5 123 LEU B C 1
ATOM 3670 O O . LEU B 1 123 ? 1.413 18.406 23.188 1 93.5 123 LEU B O 1
ATOM 3674 N N . PRO B 1 124 ? 1.022 17.422 21.219 1 94.88 124 PRO B N 1
ATOM 3675 C CA . PRO B 1 124 ? -0.298 18.062 21.156 1 94.88 124 PRO B CA 1
ATOM 3676 C C . PRO B 1 124 ? -1.247 17.547 22.234 1 94.88 124 PRO B C 1
ATOM 3678 O O . PRO B 1 124 ? -1.041 16.453 22.781 1 94.88 124 PRO B O 1
ATOM 3681 N N . SER B 1 125 ? -2.213 18.328 22.531 1 93.81 125 SER B N 1
ATOM 3682 C CA . SER B 1 125 ? -3.227 17.969 23.516 1 93.81 125 SER B CA 1
ATOM 3683 C C . SER B 1 125 ? -4.574 18.609 23.188 1 93.81 125 SER B C 1
ATOM 3685 O O . SER B 1 125 ? -4.688 19.359 22.219 1 93.81 125 SER B O 1
ATOM 3687 N N . GLY B 1 126 ? -5.586 18.125 23.969 1 93.94 126 GLY B N 1
ATOM 3688 C CA . GLY B 1 126 ? -6.914 18.688 23.781 1 93.94 126 GLY B CA 1
ATOM 3689 C C . GLY B 1 126 ? -7.887 17.719 23.141 1 93.94 126 GLY B C 1
ATOM 3690 O O . GLY B 1 126 ? -7.523 16.578 22.828 1 93.94 126 GLY B O 1
ATOM 3691 N N . THR B 1 127 ? -9.07 18.219 22.969 1 94.81 127 THR B N 1
ATOM 3692 C CA . THR B 1 127 ? -10.188 17.375 22.547 1 94.81 127 THR B CA 1
ATOM 3693 C C . THR B 1 127 ? -9.977 16.828 21.141 1 94.81 127 THR B C 1
ATOM 3695 O O . THR B 1 127 ? -10.234 15.664 20.875 1 94.81 127 THR B O 1
ATOM 3698 N N . TRP B 1 128 ? -9.5 17.656 20.281 1 96.88 128 TRP B N 1
ATOM 3699 C CA . TRP B 1 128 ? -9.352 17.266 18.891 1 96.88 128 TRP B CA 1
ATOM 3700 C C . TRP B 1 128 ? -8.203 16.266 18.734 1 96.88 128 TRP B C 1
ATOM 3702 O O . TRP B 1 128 ? -8.289 15.336 17.922 1 96.88 128 TRP B O 1
ATOM 3712 N N . TRP B 1 129 ? -7.152 16.453 19.484 1 96.62 129 TRP B N 1
ATOM 3713 C CA . TRP B 1 129 ? -6.047 15.492 19.484 1 96.62 129 TRP B CA 1
ATOM 3714 C C . TRP B 1 129 ? -6.5 14.133 20 1 96.62 129 TRP B C 1
ATOM 3716 O O . TRP B 1 129 ? -6.207 13.094 19.406 1 96.62 129 TRP B O 1
ATOM 3726 N N . ASN B 1 130 ? -7.227 14.203 21.078 1 95.88 130 ASN B N 1
ATOM 3727 C CA . ASN B 1 130 ? -7.73 12.969 21.672 1 95.88 130 ASN B CA 1
ATOM 3728 C C . ASN B 1 130 ? -8.633 12.211 20.703 1 95.88 130 ASN B C 1
ATOM 3730 O O . ASN B 1 130 ? -8.531 10.992 20.562 1 95.88 130 ASN B O 1
ATOM 3734 N N . LEU B 1 131 ? -9.492 12.945 20.047 1 97.19 131 LEU B N 1
ATOM 3735 C CA . LEU B 1 131 ? -10.367 12.312 19.062 1 97.19 131 LEU B CA 1
ATOM 3736 C C . LEU B 1 131 ? -9.562 11.719 17.906 1 97.19 131 LEU B C 1
ATOM 3738 O O . LEU B 1 131 ? -9.836 10.602 17.469 1 97.19 131 LEU B O 1
ATOM 3742 N N . LEU B 1 132 ? -8.602 12.453 17.453 1 97.75 132 LEU B N 1
ATOM 3743 C CA . LEU B 1 132 ? -7.77 12 16.344 1 97.75 132 LEU B CA 1
ATOM 3744 C C . LEU B 1 132 ? -7.113 10.656 16.672 1 97.75 132 LEU B C 1
ATOM 3746 O O . LEU B 1 132 ? -7.121 9.742 15.844 1 97.75 132 LEU B O 1
ATOM 3750 N N . ARG B 1 133 ? -6.566 10.539 17.828 1 96.56 133 ARG B N 1
ATOM 3751 C CA . ARG B 1 133 ? -5.848 9.344 18.25 1 96.56 133 ARG B CA 1
ATOM 3752 C C . ARG B 1 133 ? -6.785 8.141 18.328 1 96.56 133 ARG B C 1
ATOM 3754 O O . ARG B 1 133 ? -6.348 6.996 18.234 1 96.56 133 ARG B O 1
ATOM 3761 N N . LYS B 1 134 ? -8.031 8.414 18.516 1 96.56 134 LYS B N 1
ATOM 3762 C CA . LYS B 1 134 ? -9.016 7.332 18.594 1 96.56 134 LYS B CA 1
ATOM 3763 C C . LYS B 1 134 ? -9.398 6.828 17.203 1 96.56 134 LYS B C 1
ATOM 3765 O O . LYS B 1 134 ? -9.883 5.703 17.062 1 96.56 134 LYS B O 1
ATOM 3770 N N . ILE B 1 135 ? -9.195 7.656 16.219 1 96.44 135 ILE B N 1
ATOM 3771 C CA . ILE B 1 135 ? -9.672 7.344 14.883 1 96.44 135 ILE B CA 1
ATOM 3772 C C . ILE B 1 135 ? -8.5 6.887 14.016 1 96.44 135 ILE B C 1
ATOM 3774 O O . ILE B 1 135 ? -8.648 5.984 13.188 1 96.44 135 ILE B O 1
ATOM 3778 N N . VAL B 1 136 ? -7.398 7.488 14.188 1 96.75 136 VAL B N 1
ATOM 3779 C CA . VAL B 1 136 ? -6.211 7.227 13.375 1 96.75 136 VAL B CA 1
ATOM 3780 C C . VAL B 1 136 ? -5.234 6.352 14.164 1 96.75 136 VAL B C 1
ATOM 3782 O O . VAL B 1 136 ? -4.613 6.809 15.125 1 96.75 136 VAL B O 1
ATOM 3785 N N . ASP B 1 137 ? -4.988 5.172 13.734 1 94.62 137 ASP B N 1
ATOM 3786 C CA . ASP B 1 137 ? -4.281 4.195 14.562 1 94.62 137 ASP B CA 1
ATOM 3787 C C . ASP B 1 137 ? -2.844 4.016 14.086 1 94.62 137 ASP B C 1
ATOM 3789 O O . ASP B 1 137 ? -2.104 3.191 14.633 1 94.62 137 ASP B O 1
ATOM 3793 N N . ASN B 1 138 ? -2.465 4.742 13.102 1 96.5 138 ASN B N 1
ATOM 3794 C CA . ASN B 1 138 ? -1.124 4.547 12.555 1 96.5 138 ASN B CA 1
ATOM 3795 C C . ASN B 1 138 ? -0.251 5.781 12.758 1 96.5 138 ASN B C 1
ATOM 3797 O O . ASN B 1 138 ? 0.618 6.074 11.93 1 96.5 138 ASN B O 1
ATOM 3801 N N . ILE B 1 139 ? -0.497 6.594 13.742 1 97.94 139 ILE B N 1
ATOM 3802 C CA . ILE B 1 139 ? 0.324 7.75 14.086 1 97.94 139 ILE B CA 1
ATOM 3803 C C . ILE B 1 139 ? 1.551 7.297 14.875 1 97.94 139 ILE B C 1
ATOM 3805 O O . ILE B 1 139 ? 1.434 6.523 15.828 1 97.94 139 ILE B O 1
ATOM 3809 N N . VAL B 1 140 ? 2.689 7.684 14.5 1 98.38 140 VAL B N 1
ATOM 3810 C CA . VAL B 1 140 ? 3.957 7.461 15.188 1 98.38 140 VAL B CA 1
ATOM 3811 C C . VAL B 1 140 ? 4.516 8.789 15.688 1 98.38 140 VAL B C 1
ATOM 3813 O O . VAL B 1 140 ? 4.699 9.727 14.906 1 98.38 140 VAL B O 1
ATOM 3816 N N . LEU B 1 141 ? 4.75 8.891 16.953 1 98.12 141 LEU B N 1
ATOM 3817 C CA . LEU B 1 141 ? 5.238 10.117 17.562 1 98.12 141 LEU B CA 1
ATOM 3818 C C . LEU B 1 141 ? 6.762 10.141 17.609 1 98.12 141 LEU B C 1
ATOM 3820 O O . LEU B 1 141 ? 7.391 9.188 18.078 1 98.12 141 LEU B O 1
ATOM 3824 N N . VAL B 1 142 ? 7.344 11.195 17.109 1 98.31 142 VAL B N 1
ATOM 3825 C CA . VAL B 1 142 ? 8.797 11.336 17.047 1 98.31 142 VAL B CA 1
ATOM 3826 C C . VAL B 1 142 ? 9.219 12.656 17.688 1 98.31 142 VAL B C 1
ATOM 3828 O O . VAL B 1 142 ? 8.945 13.727 17.156 1 98.31 142 VAL B O 1
ATOM 3831 N N . LYS B 1 143 ? 9.867 12.602 18.812 1 96.25 143 LYS B N 1
ATOM 3832 C CA . LYS B 1 143 ? 10.359 13.797 19.484 1 96.25 143 LYS B CA 1
ATOM 3833 C C . LYS B 1 143 ? 11.547 14.398 18.719 1 96.25 143 LYS B C 1
ATOM 3835 O O . LYS B 1 143 ? 12.453 13.672 18.297 1 96.25 143 LYS B O 1
ATOM 3840 N N . MET B 1 144 ? 11.453 15.672 18.578 1 94.06 144 MET B N 1
ATOM 3841 C CA . MET B 1 144 ? 12.516 16.391 17.875 1 94.06 144 MET B CA 1
ATOM 3842 C C . MET B 1 144 ? 12.609 17.828 18.344 1 94.06 144 MET B C 1
ATOM 3844 O O . MET B 1 144 ? 11.586 18.5 18.5 1 94.06 144 MET B O 1
ATOM 3848 N N . ARG B 1 145 ? 13.828 18.234 18.578 1 87.5 145 ARG B N 1
ATOM 3849 C CA . ARG B 1 145 ? 14.039 19.641 18.906 1 87.5 145 ARG B CA 1
ATOM 3850 C C . ARG B 1 145 ? 14.258 20.469 17.656 1 87.5 145 ARG B C 1
ATOM 3852 O O . ARG B 1 145 ? 15.047 20.094 16.781 1 87.5 145 ARG B O 1
ATOM 3859 N N . PRO B 1 146 ? 13.531 21.531 17.594 1 87.12 146 PRO B N 1
ATOM 3860 C CA . PRO B 1 146 ? 13.773 22.375 16.422 1 87.12 146 PRO B CA 1
ATOM 3861 C C . PRO B 1 146 ? 15.211 22.875 16.344 1 87.12 146 PRO B C 1
ATOM 3863 O O . PRO B 1 146 ? 15.82 23.188 17.375 1 87.12 146 PRO B O 1
ATOM 3866 N N . PRO B 1 147 ? 15.68 22.812 15.18 1 82.25 147 PRO B N 1
ATOM 3867 C CA . PRO B 1 147 ? 17.031 23.359 15.07 1 82.25 147 PRO B CA 1
ATOM 3868 C C . PRO B 1 147 ? 17.094 24.844 15.398 1 82.25 147 PRO B C 1
ATOM 3870 O O . PRO B 1 147 ? 16.172 25.594 15.07 1 82.25 147 PRO B O 1
ATOM 3873 N N . MET B 1 148 ? 18.172 25.188 16.078 1 78.94 148 MET B N 1
ATOM 3874 C CA . MET B 1 148 ? 18.344 26.594 16.438 1 78.94 148 MET B CA 1
ATOM 3875 C C . MET B 1 148 ? 19.25 27.297 15.422 1 78.94 148 MET B C 1
ATOM 3877 O O . MET B 1 148 ? 19.234 28.531 15.328 1 78.94 148 MET B O 1
ATOM 3881 N N . MET B 1 149 ? 20.031 26.531 14.766 1 75.94 149 MET B N 1
ATOM 3882 C CA . MET B 1 149 ? 20.984 27.094 13.797 1 75.94 149 MET B CA 1
ATOM 3883 C C . MET B 1 149 ? 20.969 26.281 12.5 1 75.94 149 MET B C 1
ATOM 3885 O O . MET B 1 149 ? 20.719 25.078 12.516 1 75.94 149 MET B O 1
ATOM 3889 N N . ILE B 1 150 ? 21.078 26.969 11.453 1 71.12 150 ILE B N 1
ATOM 3890 C CA . ILE B 1 150 ? 21.328 26.359 10.156 1 71.12 150 ILE B CA 1
ATOM 3891 C C . ILE B 1 150 ? 22.594 26.953 9.539 1 71.12 150 ILE B C 1
ATOM 3893 O O . ILE B 1 150 ? 22.656 28.156 9.297 1 71.12 150 ILE B O 1
ATOM 3897 N N . SER B 1 151 ? 23.562 25.969 9.273 1 71.31 151 SER B N 1
ATOM 3898 C CA . SER B 1 151 ? 24.844 26.406 8.711 1 71.31 151 SER B CA 1
ATOM 3899 C C . SER B 1 151 ? 25.453 27.531 9.531 1 71.31 151 SER B C 1
ATOM 3901 O O . SER B 1 151 ? 25.875 28.547 8.977 1 71.31 151 SER B O 1
ATOM 3903 N N . GLY B 1 152 ? 25.312 27.438 10.797 1 70.94 152 GLY B N 1
ATOM 3904 C CA . GLY B 1 152 ? 25.969 28.359 11.703 1 70.94 152 GLY B CA 1
ATOM 3905 C C . GLY B 1 152 ? 25.156 29.625 11.945 1 70.94 152 GLY B C 1
ATOM 3906 O O . GLY B 1 152 ? 25.594 30.516 12.672 1 70.94 152 GLY B O 1
ATOM 3907 N N . LYS B 1 153 ? 24.031 29.828 11.336 1 74.19 153 LYS B N 1
ATOM 3908 C CA . LYS B 1 153 ? 23.203 31.016 11.477 1 74.19 153 LYS B CA 1
ATOM 3909 C C . LYS B 1 153 ? 21.969 30.719 12.32 1 74.19 153 LYS B C 1
ATOM 3911 O O . LYS B 1 153 ? 21.312 29.688 12.141 1 74.19 153 LYS B O 1
ATOM 3916 N N . ARG B 1 154 ? 21.672 31.562 13.18 1 75.38 154 ARG B N 1
ATOM 3917 C CA . ARG B 1 154 ? 20.547 31.359 14.078 1 75.38 154 ARG B CA 1
ATOM 3918 C C . ARG B 1 154 ? 19.219 31.484 13.32 1 75.38 154 ARG B C 1
ATOM 3920 O O . ARG B 1 154 ? 19.062 32.375 12.484 1 75.38 154 ARG B O 1
ATOM 3927 N N . ILE B 1 155 ? 18.328 30.547 13.594 1 72.44 155 ILE B N 1
ATOM 3928 C CA . ILE B 1 155 ? 16.984 30.578 13.023 1 72.44 155 ILE B CA 1
ATOM 3929 C C . ILE B 1 155 ? 16.016 31.203 14.016 1 72.44 155 ILE B C 1
ATOM 3931 O O . ILE B 1 155 ? 15.812 30.688 15.109 1 72.44 155 ILE B O 1
ATOM 3935 N N . LYS B 1 156 ? 15.422 32.312 13.602 1 67.31 156 LYS B N 1
ATOM 3936 C CA . LYS B 1 156 ? 14.578 33.062 14.547 1 67.31 156 LYS B CA 1
ATOM 3937 C C . LYS B 1 156 ? 13.133 32.531 14.492 1 67.31 156 LYS B C 1
ATOM 3939 O O . LYS B 1 156 ? 12.484 32.406 15.531 1 67.31 156 LYS B O 1
ATOM 3944 N N . PHE B 1 157 ? 12.641 32.25 13.273 1 68.31 157 PHE B N 1
ATOM 3945 C CA . PHE B 1 157 ? 11.219 31.969 13.133 1 68.31 157 PHE B CA 1
ATOM 3946 C C . PHE B 1 157 ? 10.977 30.453 13.023 1 68.31 157 PHE B C 1
ATOM 3948 O O . PHE B 1 157 ? 11.711 29.75 12.328 1 68.31 157 PHE B O 1
ATOM 3955 N N . VAL B 1 158 ? 9.922 30 13.758 1 66.19 158 VAL B N 1
ATOM 3956 C CA . VAL B 1 158 ? 9.547 28.594 13.836 1 66.19 158 VAL B CA 1
ATOM 3957 C C . VAL B 1 158 ? 9.312 28.047 12.43 1 66.19 158 VAL B C 1
ATOM 3959 O O . VAL B 1 158 ? 9.695 26.922 12.125 1 66.19 158 VAL B O 1
ATOM 3962 N N . GLN B 1 159 ? 8.703 28.844 11.586 1 67.38 159 GLN B N 1
ATOM 3963 C CA . GLN B 1 159 ? 8.398 28.422 10.227 1 67.38 159 GLN B CA 1
ATOM 3964 C C . GLN B 1 159 ? 9.672 28.078 9.453 1 67.38 159 GLN B C 1
ATOM 3966 O O . GLN B 1 159 ? 9.672 27.172 8.617 1 67.38 159 GLN B O 1
ATOM 3971 N N . HIS B 1 160 ? 10.68 28.734 9.805 1 73.81 160 HIS B N 1
ATOM 3972 C CA . HIS B 1 160 ? 11.938 28.5 9.109 1 73.81 160 HIS B CA 1
ATOM 3973 C C . HIS B 1 160 ? 12.617 27.234 9.617 1 73.81 160 HIS B C 1
ATOM 3975 O O . HIS B 1 160 ? 13.359 26.594 8.883 1 73.81 160 HIS B O 1
ATOM 3981 N N . LYS B 1 161 ? 12.289 26.953 10.883 1 79 161 LYS B N 1
ATOM 3982 C CA . LYS B 1 161 ? 12.836 25.734 11.453 1 79 161 LYS B CA 1
ATOM 3983 C C . LYS B 1 161 ? 12.242 24.5 10.773 1 79 161 LYS B C 1
ATOM 3985 O O . LYS B 1 161 ? 12.953 23.547 10.477 1 79 161 LYS B O 1
ATOM 3990 N N . SER B 1 162 ? 10.977 24.641 10.461 1 86.06 162 SER B N 1
ATOM 3991 C CA . SER B 1 162 ? 10.305 23.516 9.812 1 86.06 162 SER B CA 1
ATOM 3992 C C . SER B 1 162 ? 10.797 23.328 8.383 1 86.06 162 SER B C 1
ATOM 3994 O O . SER B 1 162 ? 10.773 22.219 7.859 1 86.06 162 SER B O 1
ATOM 3996 N N . ASP B 1 163 ? 11.305 24.375 7.809 1 84.06 163 ASP B N 1
ATOM 3997 C CA . ASP B 1 163 ? 11.727 24.344 6.41 1 84.06 163 ASP B CA 1
ATOM 3998 C C . ASP B 1 163 ? 12.906 23.391 6.223 1 84.06 163 ASP B C 1
ATOM 4000 O O . ASP B 1 163 ? 12.914 22.578 5.293 1 84.06 163 ASP B O 1
ATOM 4004 N N . ILE B 1 164 ? 13.82 23.469 7.094 1 84.06 164 ILE B N 1
ATOM 4005 C CA . ILE B 1 164 ? 14.984 22.609 6.926 1 84.06 164 ILE B CA 1
ATOM 4006 C C . ILE B 1 164 ? 14.68 21.203 7.457 1 84.06 164 ILE B C 1
ATOM 4008 O O . ILE B 1 164 ? 15.156 20.219 6.902 1 84.06 164 ILE B O 1
ATOM 4012 N N . VAL B 1 165 ? 13.898 21.188 8.508 1 91.44 165 VAL B N 1
ATOM 4013 C CA . VAL B 1 165 ? 13.586 19.922 9.164 1 91.44 165 VAL B CA 1
ATOM 4014 C C . VAL B 1 165 ? 12.82 19.016 8.203 1 91.44 165 VAL B C 1
ATOM 4016 O O . VAL B 1 165 ? 13.109 17.812 8.109 1 91.44 165 VAL B O 1
ATOM 4019 N N . ARG B 1 166 ? 11.938 19.625 7.492 1 95.38 166 ARG B N 1
ATOM 4020 C CA . ARG B 1 166 ? 11.141 18.781 6.598 1 95.38 166 ARG B CA 1
ATOM 4021 C C . ARG B 1 166 ? 12.016 18.156 5.523 1 95.38 166 ARG B C 1
ATOM 4023 O O . ARG B 1 166 ? 11.781 17 5.129 1 95.38 166 ARG B O 1
ATOM 4030 N N . LEU B 1 167 ? 13.031 18.875 5.09 1 94.44 167 LEU B N 1
ATOM 4031 C CA . LEU B 1 167 ? 13.938 18.344 4.082 1 94.44 167 LEU B CA 1
ATOM 4032 C C . LEU B 1 167 ? 14.805 17.234 4.672 1 94.44 167 LEU B C 1
ATOM 4034 O O . LEU B 1 167 ? 15.055 16.219 4.02 1 94.44 167 LEU B O 1
ATOM 4038 N N . LYS B 1 168 ? 15.234 17.438 5.871 1 94.31 168 LYS B N 1
ATOM 4039 C CA . LYS B 1 168 ? 16.047 16.422 6.527 1 94.31 168 LYS B CA 1
ATOM 4040 C C . LYS B 1 168 ? 15.258 15.141 6.742 1 94.31 168 LYS B C 1
ATOM 4042 O O . LYS B 1 168 ? 15.789 14.039 6.57 1 94.31 168 LYS B O 1
ATOM 4047 N N . ILE B 1 169 ? 14.039 15.289 7.129 1 97.88 169 ILE B N 1
ATOM 4048 C CA . ILE B 1 169 ? 13.148 14.148 7.32 1 97.88 169 ILE B CA 1
ATOM 4049 C C . ILE B 1 169 ? 13 13.391 6 1 97.88 169 ILE B C 1
ATOM 4051 O O . ILE B 1 169 ? 13.133 12.164 5.957 1 97.88 169 ILE B O 1
ATOM 4055 N N . LEU B 1 170 ? 12.75 14.102 4.938 1 98.38 170 LEU B N 1
ATOM 4056 C CA . LEU B 1 170 ? 12.539 13.492 3.625 1 98.38 170 LEU B CA 1
ATOM 4057 C C . LEU B 1 170 ? 13.812 12.828 3.125 1 98.38 170 LEU B C 1
ATOM 4059 O O . LEU B 1 170 ? 13.766 11.789 2.471 1 98.38 170 LEU B O 1
ATOM 4063 N N . LYS B 1 171 ? 14.93 13.445 3.406 1 97.94 171 LYS B N 1
ATOM 4064 C CA . LYS B 1 171 ? 16.203 12.828 3.037 1 97.94 171 LYS B CA 1
ATOM 4065 C C . LYS B 1 171 ? 16.391 11.492 3.758 1 97.94 171 LYS B C 1
ATOM 4067 O O . LYS B 1 171 ? 16.828 10.516 3.154 1 97.94 171 LYS B O 1
ATOM 4072 N N . GLU B 1 172 ? 16.031 11.492 5.031 1 98 172 GLU B N 1
ATOM 4073 C CA . GLU B 1 172 ? 16.281 10.352 5.902 1 98 172 GLU B CA 1
ATOM 4074 C C . GLU B 1 172 ? 15.336 9.195 5.598 1 98 172 GLU B C 1
ATOM 4076 O O . GLU B 1 172 ? 15.75 8.039 5.586 1 98 172 GLU B O 1
ATOM 4081 N N . TYR B 1 173 ? 14.047 9.492 5.316 1 98.31 173 TYR B N 1
ATOM 4082 C CA . TYR B 1 173 ? 13.047 8.438 5.305 1 98.31 173 TYR B CA 1
ATOM 4083 C C . TYR B 1 173 ? 12.305 8.406 3.977 1 98.31 173 TYR B C 1
ATOM 4085 O O . TYR B 1 173 ? 11.625 7.422 3.66 1 98.31 173 TYR B O 1
ATOM 4093 N N . GLY B 1 174 ? 12.453 9.492 3.135 1 98.56 174 GLY B N 1
ATOM 4094 C CA . GLY B 1 174 ? 11.5 9.641 2.053 1 98.56 174 GLY B CA 1
ATOM 4095 C C . GLY B 1 174 ? 10.07 9.812 2.541 1 98.56 174 GLY B C 1
ATOM 4096 O O . GLY B 1 174 ? 9.836 10.008 3.736 1 98.56 174 GLY B O 1
ATOM 4097 N N . GLY B 1 175 ? 9.133 9.836 1.603 1 98.69 175 GLY B N 1
ATOM 4098 C CA . GLY B 1 175 ? 7.734 9.953 1.97 1 98.69 175 GLY B CA 1
ATOM 4099 C C . GLY B 1 175 ? 7.109 11.266 1.521 1 98.69 175 GLY B C 1
ATOM 4100 O O . GLY B 1 175 ? 7.582 11.891 0.568 1 98.69 175 GLY B O 1
ATOM 4101 N N . ILE B 1 176 ? 6.016 11.57 2.16 1 98.69 176 ILE B N 1
ATOM 4102 C CA . ILE B 1 176 ? 5.219 12.75 1.847 1 98.69 176 ILE B CA 1
ATOM 4103 C C . ILE B 1 176 ? 5.227 13.711 3.037 1 98.69 176 ILE B C 1
ATOM 4105 O O . ILE B 1 176 ? 4.738 13.375 4.117 1 98.69 176 ILE B O 1
ATOM 4109 N N . TYR B 1 177 ? 5.812 14.867 2.84 1 98.44 177 TYR B N 1
ATOM 4110 C CA . TYR B 1 177 ? 5.676 15.906 3.855 1 98.44 177 TYR B CA 1
ATOM 4111 C C . TYR B 1 177 ? 4.395 16.703 3.65 1 98.44 177 TYR B C 1
ATOM 4113 O O . TYR B 1 177 ? 4.047 17.062 2.52 1 98.44 177 TYR B O 1
ATOM 4121 N N . VAL B 1 178 ? 3.744 17.031 4.723 1 97.62 178 VAL B N 1
ATOM 4122 C CA . VAL B 1 178 ? 2.48 17.766 4.668 1 97.62 178 VAL B CA 1
ATOM 4123 C C . VAL B 1 178 ? 2.439 18.812 5.77 1 97.62 178 VAL B C 1
ATOM 4125 O O . VAL B 1 178 ? 2.635 18.5 6.945 1 97.62 178 VAL B O 1
ATOM 4128 N N . ASP B 1 179 ? 2.164 20.062 5.367 1 94.56 179 ASP B N 1
ATOM 4129 C CA . ASP B 1 179 ? 1.89 21.062 6.383 1 94.56 179 ASP B CA 1
ATOM 4130 C C . ASP B 1 179 ? 0.608 20.75 7.148 1 94.56 179 ASP B C 1
ATOM 4132 O O . ASP B 1 179 ? -0.302 20.109 6.605 1 94.56 179 ASP B O 1
ATOM 4136 N N . THR B 1 180 ? 0.492 21.234 8.328 1 94.56 180 THR B N 1
ATOM 4137 C CA . THR B 1 180 ? -0.655 20.922 9.172 1 94.56 180 THR B CA 1
ATOM 4138 C C . THR B 1 180 ? -1.904 21.641 8.68 1 94.56 180 THR B C 1
ATOM 4140 O O . THR B 1 180 ? -3.014 21.359 9.133 1 94.56 180 THR B O 1
ATOM 4143 N N . ASP B 1 181 ? -1.742 22.594 7.77 1 93.25 181 ASP B N 1
ATOM 4144 C CA . ASP B 1 181 ? -2.916 23.234 7.188 1 93.25 181 ASP B CA 1
ATOM 4145 C C . ASP B 1 181 ? -3.074 22.859 5.715 1 93.25 181 ASP B C 1
ATOM 4147 O O . ASP B 1 181 ? -3.6 23.641 4.922 1 93.25 181 ASP B O 1
ATOM 4151 N N . GLN B 1 182 ? -2.514 21.812 5.27 1 94.94 182 GLN B N 1
ATOM 4152 C CA . GLN B 1 182 ? -2.703 21.156 3.982 1 94.94 182 GLN B CA 1
ATOM 4153 C C . GLN B 1 182 ? -3.688 19.984 4.102 1 94.94 182 GLN B C 1
ATOM 4155 O O . GLN B 1 182 ? -3.623 19.203 5.055 1 94.94 182 GLN B O 1
ATOM 4160 N N . TYR B 1 183 ? -4.633 19.859 3.131 1 96.69 183 TYR B N 1
ATOM 4161 C CA . TYR B 1 183 ? -5.684 18.859 3.213 1 96.69 183 TYR B CA 1
ATOM 4162 C C . TYR B 1 183 ? -5.719 18 1.954 1 96.69 183 TYR B C 1
ATOM 4164 O O . TYR B 1 183 ? -5.449 18.484 0.855 1 96.69 183 TYR B O 1
ATOM 4172 N N . PHE B 1 184 ? -6.074 16.75 2.135 1 96.94 184 PHE B N 1
ATOM 4173 C CA . PHE B 1 184 ? -6.285 15.828 1.029 1 96.94 184 PHE B CA 1
ATOM 4174 C C . PHE B 1 184 ? -7.77 15.727 0.684 1 96.94 184 PHE B C 1
ATOM 4176 O O . PHE B 1 184 ? -8.617 15.695 1.575 1 96.94 184 PHE B O 1
ATOM 4183 N N . LEU B 1 185 ? -8.07 15.648 -0.575 1 96 185 LEU B N 1
ATOM 4184 C CA . LEU B 1 185 ? -9.445 15.445 -1.021 1 96 185 LEU B CA 1
ATOM 4185 C C . LEU B 1 185 ? -9.586 14.125 -1.768 1 96 185 LEU B C 1
ATOM 4187 O O . LEU B 1 185 ? -10.703 13.672 -2.033 1 96 185 LEU B O 1
ATOM 4191 N N . ARG B 1 186 ? -8.492 13.555 -2.086 1 94.44 186 ARG B N 1
ATOM 4192 C CA . ARG B 1 186 ? -8.359 12.242 -2.711 1 94.44 186 ARG B CA 1
ATOM 4193 C C . ARG B 1 186 ? -6.938 11.703 -2.57 1 94.44 186 ARG B C 1
ATOM 4195 O O . ARG B 1 186 ? -6.059 12.398 -2.059 1 94.44 186 ARG B O 1
ATOM 4202 N N . SER B 1 187 ? -6.785 10.477 -3.01 1 93.56 187 SER B N 1
ATOM 4203 C CA . SER B 1 187 ? -5.441 9.898 -2.982 1 93.56 187 SER B CA 1
ATOM 4204 C C . SER B 1 187 ? -4.504 10.641 -3.93 1 93.56 187 SER B C 1
ATOM 4206 O O . SER B 1 187 ? -4.895 11 -5.043 1 93.56 187 SER B O 1
ATOM 4208 N N . GLU B 1 188 ? -3.299 10.789 -3.488 1 94.75 188 GLU B N 1
ATOM 4209 C CA . GLU B 1 188 ? -2.295 11.461 -4.312 1 94.75 188 GLU B CA 1
ATOM 4210 C C . GLU B 1 188 ? -1.172 10.5 -4.695 1 94.75 188 GLU B C 1
ATOM 4212 O O . GLU B 1 188 ? -0.015 10.906 -4.816 1 94.75 188 GLU B O 1
ATOM 4217 N N . ASP B 1 189 ? -1.497 9.273 -4.891 1 92.12 189 ASP B N 1
ATOM 4218 C CA . ASP B 1 189 ? -0.546 8.219 -5.219 1 92.12 189 ASP B CA 1
ATOM 4219 C C . ASP B 1 189 ? 0.178 8.516 -6.531 1 92.12 189 ASP B C 1
ATOM 4221 O O . ASP B 1 189 ? 1.334 8.133 -6.711 1 92.12 189 ASP B O 1
ATOM 4225 N N . GLU B 1 190 ? -0.532 9.18 -7.41 1 90.25 190 GLU B N 1
ATOM 4226 C CA . GLU B 1 190 ? 0.072 9.461 -8.703 1 90.25 190 GLU B CA 1
ATOM 4227 C C . GLU B 1 190 ? 1.323 10.328 -8.555 1 90.25 190 GLU B C 1
ATOM 4229 O O . GLU B 1 190 ? 2.232 10.258 -9.391 1 90.25 190 GLU B O 1
ATOM 4234 N N . PHE B 1 191 ? 1.431 11 -7.457 1 94.81 191 PHE B N 1
ATOM 4235 C CA . PHE B 1 191 ? 2.555 11.906 -7.27 1 94.81 191 PHE B CA 1
ATOM 4236 C C . PHE B 1 191 ? 3.717 11.203 -6.582 1 94.81 191 PHE B C 1
ATOM 4238 O O . PHE B 1 191 ? 4.773 11.805 -6.367 1 94.81 191 PHE B O 1
ATOM 4245 N N . ARG B 1 192 ? 3.568 9.961 -6.309 1 95.94 192 ARG B N 1
ATOM 4246 C CA . ARG B 1 192 ? 4.609 9.164 -5.668 1 95.94 192 ARG B CA 1
ATOM 4247 C C . ARG B 1 192 ? 5.395 8.359 -6.699 1 95.94 192 ARG B C 1
ATOM 4249 O O . ARG B 1 192 ? 6.258 7.555 -6.34 1 95.94 192 ARG B O 1
ATOM 4256 N N . THR B 1 193 ? 5.117 8.562 -7.98 1 93.25 193 THR B N 1
ATOM 4257 C CA . THR B 1 193 ? 5.633 7.691 -9.031 1 93.25 193 THR B CA 1
ATOM 4258 C C . THR B 1 193 ? 6.973 8.203 -9.547 1 93.25 193 THR B C 1
ATOM 4260 O O . THR B 1 193 ? 7.605 7.566 -10.391 1 93.25 193 THR B O 1
ATOM 4263 N N . THR B 1 194 ? 7.406 9.375 -9.125 1 95.69 194 THR B N 1
ATOM 4264 C CA . THR B 1 194 ? 8.727 9.914 -9.445 1 95.69 194 THR B CA 1
ATOM 4265 C C . THR B 1 194 ? 9.547 10.117 -8.172 1 95.69 194 THR B C 1
ATOM 4267 O O . THR B 1 194 ? 9.031 9.969 -7.062 1 95.69 194 THR B O 1
ATOM 4270 N N . ASN B 1 195 ? 10.781 10.461 -8.367 1 97.5 195 ASN B N 1
ATOM 4271 C CA . ASN B 1 195 ? 11.688 10.562 -7.223 1 97.5 195 ASN B CA 1
ATOM 4272 C C . ASN B 1 195 ? 11.344 11.75 -6.332 1 97.5 195 ASN B C 1
ATOM 4274 O O . ASN B 1 195 ? 11.609 11.727 -5.133 1 97.5 195 ASN B O 1
ATOM 4278 N N . CYS B 1 196 ? 10.836 12.766 -6.953 1 98.12 196 CYS B N 1
ATOM 4279 C CA . CYS B 1 196 ? 10.438 13.961 -6.219 1 98.12 196 CYS B CA 1
ATOM 4280 C C . CYS B 1 196 ? 9.344 14.719 -6.965 1 98.12 196 CYS B C 1
ATOM 4282 O O . CYS B 1 196 ? 9.414 14.883 -8.18 1 98.12 196 CYS B O 1
ATOM 4284 N N . THR B 1 197 ? 8.328 15.094 -6.289 1 97.12 197 THR B N 1
ATOM 4285 C CA . THR B 1 197 ? 7.211 15.836 -6.855 1 97.12 197 THR B CA 1
ATOM 4286 C C . THR B 1 197 ? 6.801 16.984 -5.934 1 97.12 197 THR B C 1
ATOM 4288 O O . THR B 1 197 ? 6.73 16.812 -4.715 1 97.12 197 THR B O 1
ATOM 4291 N N . MET B 1 198 ? 6.57 18.156 -6.484 1 94.94 198 MET B N 1
ATOM 4292 C CA . MET B 1 198 ? 6.031 19.312 -5.781 1 94.94 198 MET B CA 1
ATOM 4293 C C . MET B 1 198 ? 4.988 20.031 -6.633 1 94.94 198 MET B C 1
ATOM 4295 O O . MET B 1 198 ? 4.938 19.828 -7.848 1 94.94 198 MET B O 1
ATOM 4299 N N . GLY B 1 199 ? 4.227 20.719 -5.914 1 90.5 199 GLY B N 1
ATOM 4300 C CA . GLY B 1 199 ? 3.27 21.562 -6.598 1 90.5 199 GLY B CA 1
ATOM 4301 C C . GLY B 1 199 ? 3.615 23.047 -6.516 1 90.5 199 GLY B C 1
ATOM 4302 O O . GLY B 1 199 ? 4.258 23.484 -5.559 1 90.5 199 GLY B O 1
ATOM 4303 N N . MET B 1 200 ? 3.121 23.75 -7.457 1 84.56 200 MET B N 1
ATOM 4304 C CA . MET B 1 200 ? 3.262 25.203 -7.406 1 84.56 200 MET B CA 1
ATOM 4305 C C . MET B 1 200 ? 2.232 25.812 -6.465 1 84.56 200 MET B C 1
ATOM 4307 O O . MET B 1 200 ? 1.055 25.453 -6.504 1 84.56 200 MET B O 1
ATOM 4311 N N . ALA B 1 201 ? 2.697 26.672 -5.598 1 79.44 201 ALA B N 1
ATOM 4312 C CA . ALA B 1 201 ? 1.781 27.406 -4.723 1 79.44 201 ALA B CA 1
ATOM 4313 C C . ALA B 1 201 ? 1.104 28.547 -5.473 1 79.44 201 ALA B C 1
ATOM 4315 O O . ALA B 1 201 ? -0.066 28.844 -5.23 1 79.44 201 ALA B O 1
ATOM 4316 N N . HIS B 1 202 ? 1.767 29.172 -6.238 1 77.19 202 HIS B N 1
ATOM 4317 C CA . HIS B 1 202 ? 1.294 30.188 -7.168 1 77.19 202 HIS B CA 1
ATOM 4318 C C . HIS B 1 202 ? 2.176 30.25 -8.414 1 77.19 202 HIS B C 1
ATOM 4320 O O . HIS B 1 202 ? 3.111 29.453 -8.555 1 77.19 202 HIS B O 1
ATOM 4326 N N . ASP B 1 203 ? 1.782 30.984 -9.305 1 70.81 203 ASP B N 1
ATOM 4327 C CA . ASP B 1 203 ? 2.357 30.953 -10.641 1 70.81 203 ASP B CA 1
ATOM 4328 C C . ASP B 1 203 ? 3.879 31.078 -10.586 1 70.81 203 ASP B C 1
ATOM 4330 O O . ASP B 1 203 ? 4.578 30.578 -11.477 1 70.81 203 ASP B O 1
ATOM 4334 N N . MET B 1 204 ? 4.383 31.562 -9.547 1 72.56 204 MET B N 1
ATOM 4335 C CA . MET B 1 204 ? 5.816 31.828 -9.625 1 72.56 204 MET B CA 1
ATOM 4336 C C . MET B 1 204 ? 6.551 31.203 -8.445 1 72.56 204 MET B C 1
ATOM 4338 O O . MET B 1 204 ? 7.711 31.531 -8.188 1 72.56 204 MET B O 1
ATOM 4342 N N . ALA B 1 205 ? 5.914 30.328 -7.75 1 83.25 205 ALA B N 1
ATOM 4343 C CA . ALA B 1 205 ? 6.621 29.797 -6.59 1 83.25 205 ALA B CA 1
ATOM 4344 C C . ALA B 1 205 ? 6.137 28.375 -6.25 1 83.25 205 ALA B C 1
ATOM 4346 O O . ALA B 1 205 ? 4.938 28.109 -6.305 1 83.25 205 ALA B O 1
ATOM 4347 N N . MET B 1 206 ? 7.109 27.547 -5.977 1 87.62 206 MET B N 1
ATOM 4348 C CA . MET B 1 206 ? 6.793 26.203 -5.504 1 87.62 206 MET B CA 1
ATOM 4349 C C . MET B 1 206 ? 6.164 26.25 -4.117 1 87.62 206 MET B C 1
ATOM 4351 O O . MET B 1 206 ? 6.441 27.156 -3.336 1 87.62 206 MET B O 1
ATOM 4355 N N . GLY B 1 207 ? 5.289 25.359 -3.848 1 88.44 207 GLY B N 1
ATOM 4356 C CA . GLY B 1 207 ? 4.746 25.203 -2.51 1 88.44 207 GLY B CA 1
ATOM 4357 C C . GLY B 1 207 ? 5.461 24.125 -1.707 1 88.44 207 GLY B C 1
ATOM 4358 O O . GLY B 1 207 ? 5.676 23.016 -2.197 1 88.44 207 GLY B O 1
ATOM 4359 N N . SER B 1 208 ? 5.848 24.469 -0.518 1 90.06 208 SER B N 1
ATOM 4360 C CA . SER B 1 208 ? 6.594 23.516 0.302 1 90.06 208 SER B CA 1
ATOM 4361 C C . SER B 1 208 ? 5.688 22.844 1.321 1 90.06 208 SER B C 1
ATOM 4363 O O . SER B 1 208 ? 6.16 22.062 2.158 1 90.06 208 SER B O 1
ATOM 4365 N N . ALA B 1 209 ? 4.371 23.141 1.231 1 92 209 ALA B N 1
ATOM 4366 C CA . ALA B 1 209 ? 3.426 22.562 2.186 1 92 209 ALA B CA 1
ATOM 4367 C C . ALA B 1 209 ? 3.17 21.094 1.882 1 92 209 ALA B C 1
ATOM 4369 O O . ALA B 1 209 ? 2.619 20.375 2.715 1 92 209 ALA B O 1
ATOM 4370 N N . LEU B 1 210 ? 3.537 20.703 0.749 1 95.31 210 LEU B N 1
ATOM 4371 C CA . LEU B 1 210 ? 3.35 19.328 0.284 1 95.31 210 LEU B CA 1
ATOM 4372 C C . LEU B 1 210 ? 4.508 18.891 -0.61 1 95.31 210 LEU B C 1
ATOM 4374 O O . LEU B 1 210 ? 4.73 19.484 -1.67 1 95.31 210 LEU B O 1
ATOM 4378 N N . ILE B 1 211 ? 5.262 17.922 -0.168 1 97 211 ILE B N 1
ATOM 4379 C CA . ILE B 1 211 ? 6.426 17.453 -0.91 1 97 211 ILE B CA 1
ATOM 4380 C C . ILE B 1 211 ? 6.449 15.93 -0.93 1 97 211 ILE B C 1
ATOM 4382 O O . ILE B 1 211 ? 6.301 15.289 0.112 1 97 211 ILE B O 1
ATOM 4386 N N . PHE B 1 212 ? 6.582 15.383 -2.074 1 98.31 212 PHE B N 1
ATOM 4387 C CA . PHE B 1 212 ? 6.809 13.953 -2.254 1 98.31 212 PHE B CA 1
ATOM 4388 C C . PHE B 1 212 ? 8.266 13.672 -2.605 1 98.31 212 PHE B C 1
ATOM 4390 O O . PHE B 1 212 ? 8.797 14.242 -3.561 1 98.31 212 PHE B O 1
ATOM 4397 N N . ALA B 1 213 ? 8.914 12.781 -1.856 1 98.75 213 ALA B N 1
ATOM 4398 C CA . ALA B 1 213 ? 10.32 12.523 -2.168 1 98.75 213 ALA B CA 1
ATOM 4399 C C . ALA B 1 213 ? 10.711 11.094 -1.809 1 98.75 213 ALA B C 1
ATOM 4401 O O . ALA B 1 213 ? 10.305 10.578 -0.764 1 98.75 213 ALA B O 1
ATOM 4402 N N . LYS B 1 214 ? 11.375 10.492 -2.725 1 98.38 214 LYS B N 1
ATOM 4403 C CA . LYS B 1 214 ? 12.047 9.242 -2.365 1 98.38 214 LYS B CA 1
ATOM 4404 C C . LYS B 1 214 ? 13.172 9.492 -1.364 1 98.38 214 LYS B C 1
ATOM 4406 O O . LYS B 1 214 ? 13.672 10.617 -1.247 1 98.38 214 LYS B O 1
ATOM 4411 N N . LYS B 1 215 ? 13.5 8.477 -0.588 1 97.94 215 LYS B N 1
ATOM 4412 C CA . LYS B 1 215 ? 14.641 8.586 0.313 1 97.94 215 LYS B CA 1
ATOM 4413 C C . LYS B 1 215 ? 15.891 9.039 -0.436 1 97.94 215 LYS B C 1
ATOM 4415 O O . LYS B 1 215 ? 16.203 8.5 -1.5 1 97.94 215 LYS B O 1
ATOM 4420 N N . ASP B 1 216 ? 16.516 10.086 0.011 1 98.06 216 ASP B N 1
ATOM 4421 C CA . ASP B 1 216 ? 17.781 10.609 -0.521 1 98.06 216 ASP B CA 1
ATOM 4422 C C . ASP B 1 216 ? 17.594 11.109 -1.951 1 98.06 216 ASP B C 1
ATOM 4424 O O . ASP B 1 216 ? 18.484 10.945 -2.789 1 98.06 216 ASP B O 1
ATOM 4428 N N . ALA B 1 217 ? 16.484 11.633 -2.281 1 98.38 217 ALA B N 1
ATOM 4429 C CA . ALA B 1 217 ? 16.25 12.211 -3.6 1 98.38 217 ALA B CA 1
ATOM 4430 C C . ALA B 1 217 ? 17.25 13.328 -3.898 1 98.38 217 ALA B C 1
ATOM 4432 O O . ALA B 1 217 ? 17.531 14.156 -3.035 1 98.38 217 ALA B O 1
ATOM 4433 N N . SER B 1 218 ? 17.719 13.391 -5.113 1 98.06 218 SER B N 1
ATOM 4434 C CA . SER B 1 218 ? 18.734 14.344 -5.516 1 98.06 218 SER B CA 1
ATOM 4435 C C . SER B 1 218 ? 18.25 15.781 -5.34 1 98.06 218 SER B C 1
ATOM 4437 O O . SER B 1 218 ? 19 16.641 -4.883 1 98.06 218 SER B O 1
ATOM 4439 N N . PHE B 1 219 ? 17.109 16.062 -5.703 1 97.56 219 PHE B N 1
ATOM 4440 C CA . PHE B 1 219 ? 16.562 17.422 -5.582 1 97.56 219 PHE B CA 1
ATOM 4441 C C . PHE B 1 219 ? 16.594 17.875 -4.129 1 97.56 219 PHE B C 1
ATOM 4443 O O . PHE B 1 219 ? 17 19.016 -3.844 1 97.56 219 PHE B O 1
ATOM 4450 N N . ILE B 1 220 ? 16.141 16.984 -3.205 1 96.75 220 ILE B N 1
ATOM 4451 C CA . ILE B 1 220 ? 16.109 17.297 -1.779 1 96.75 220 ILE B CA 1
ATOM 4452 C C . ILE B 1 220 ? 17.531 17.578 -1.287 1 96.75 220 ILE B C 1
ATOM 4454 O O . ILE B 1 220 ? 17.75 18.547 -0.548 1 96.75 220 ILE B O 1
ATOM 4458 N N . ASN B 1 221 ? 18.453 16.812 -1.741 1 95.75 221 ASN B N 1
ATOM 4459 C CA . ASN B 1 221 ? 19.844 17 -1.337 1 95.75 221 ASN B CA 1
ATOM 4460 C C . ASN B 1 221 ? 20.375 18.344 -1.812 1 95.75 221 ASN B C 1
ATOM 4462 O O . ASN B 1 221 ? 21.047 19.047 -1.053 1 95.75 221 ASN B O 1
ATOM 4466 N N . LYS B 1 222 ? 20.078 18.672 -3.006 1 93.81 222 LYS B N 1
ATOM 4467 C CA . LYS B 1 222 ? 20.516 19.969 -3.529 1 93.81 222 LYS B CA 1
ATOM 4468 C C . LYS B 1 222 ? 19.859 21.109 -2.768 1 93.81 222 LYS B C 1
ATOM 4470 O O . LYS B 1 222 ? 20.5 22.141 -2.52 1 93.81 222 LYS B O 1
ATOM 4475 N N . TRP B 1 223 ? 18.594 20.938 -2.453 1 92.38 223 TRP B N 1
ATOM 4476 C CA . TRP B 1 223 ? 17.859 21.938 -1.682 1 92.38 223 TRP B CA 1
ATOM 4477 C C . TRP B 1 223 ? 18.5 22.125 -0.308 1 92.38 223 TRP B C 1
ATOM 4479 O O . TRP B 1 223 ? 18.734 23.266 0.121 1 92.38 223 TRP B O 1
ATOM 4489 N N . ILE B 1 224 ? 18.828 21.109 0.365 1 90.12 224 ILE B N 1
ATOM 4490 C CA . ILE B 1 224 ? 19.5 21.156 1.664 1 90.12 224 ILE B CA 1
ATOM 4491 C C . ILE B 1 224 ? 20.844 21.875 1.524 1 90.12 224 ILE B C 1
ATOM 4493 O O . ILE B 1 224 ? 21.172 22.75 2.328 1 90.12 224 ILE B O 1
ATOM 4497 N N . ASP B 1 225 ? 21.562 21.516 0.509 1 87.75 225 ASP B N 1
ATOM 4498 C CA . ASP B 1 225 ? 22.891 22.094 0.279 1 87.75 225 ASP B CA 1
ATOM 4499 C C . ASP B 1 225 ? 22.797 23.594 0.059 1 87.75 225 ASP B C 1
ATOM 4501 O O . ASP B 1 225 ? 23.703 24.344 0.434 1 87.75 225 ASP B O 1
ATOM 4505 N N . SER B 1 226 ? 21.766 24 -0.517 1 84.5 226 SER B N 1
ATOM 4506 C CA . SER B 1 226 ? 21.609 25.406 -0.852 1 84.5 226 SER B CA 1
ATOM 4507 C C . SER B 1 226 ? 21.469 26.266 0.404 1 84.5 226 SER B C 1
ATOM 4509 O O . SER B 1 226 ? 21.703 27.469 0.366 1 84.5 226 SER B O 1
ATOM 4511 N N . TYR B 1 227 ? 21 25.688 1.494 1 79.06 227 TYR B N 1
ATOM 4512 C CA . TYR B 1 227 ? 20.844 26.438 2.73 1 79.06 227 TYR B CA 1
ATOM 4513 C C . TYR B 1 227 ? 22.188 26.922 3.264 1 79.06 227 TYR B C 1
ATOM 4515 O O . TYR B 1 227 ? 22.25 27.875 4.051 1 79.06 227 TYR B O 1
ATOM 4523 N N . SER B 1 228 ? 23.234 26.234 2.906 1 74.31 228 SER B N 1
ATOM 4524 C CA . SER B 1 228 ? 24.562 26.641 3.354 1 74.31 228 SER B CA 1
ATOM 4525 C C . SER B 1 228 ? 24.922 28.016 2.793 1 74.31 228 SER B C 1
ATOM 4527 O O . SER B 1 228 ? 25.75 28.719 3.363 1 74.31 228 SER B O 1
ATOM 4529 N N . PHE B 1 229 ? 24.203 28.422 1.791 1 71.56 229 PHE B N 1
ATOM 4530 C CA . PHE B 1 229 ? 24.562 29.656 1.122 1 71.56 229 PHE B CA 1
ATOM 4531 C C . PHE B 1 229 ? 23.531 30.75 1.425 1 71.56 229 PHE B C 1
ATOM 4533 O O . PHE B 1 229 ? 23.641 31.875 0.92 1 71.56 229 PHE B O 1
ATOM 4540 N N . TYR B 1 230 ? 22.547 30.391 2.195 1 65 230 TYR B N 1
ATOM 4541 C CA . TYR B 1 230 ? 21.422 31.281 2.346 1 65 230 TYR B CA 1
ATOM 4542 C C . TYR B 1 230 ? 21.719 32.375 3.359 1 65 230 TYR B C 1
ATOM 4544 O O . TYR B 1 230 ? 22.438 32.156 4.336 1 65 230 TYR B O 1
ATOM 4552 N N . ASP B 1 231 ? 21.234 33.594 2.887 1 63.5 231 ASP B N 1
ATOM 4553 C CA . ASP B 1 231 ? 21.172 34.719 3.805 1 63.5 231 ASP B CA 1
ATOM 4554 C C . ASP B 1 231 ? 20.047 34.531 4.828 1 63.5 231 ASP B C 1
ATOM 4556 O O . ASP B 1 231 ? 18.875 34.469 4.465 1 63.5 231 ASP B O 1
ATOM 4560 N N . PRO B 1 232 ? 20.344 34.344 6.098 1 63.12 232 PRO B N 1
ATOM 4561 C CA . PRO B 1 232 ? 19.359 34.062 7.141 1 63.12 232 PRO B CA 1
ATOM 4562 C C . PRO B 1 232 ? 18.25 35.094 7.207 1 63.12 232 PRO B C 1
ATOM 4564 O O . PRO B 1 232 ? 17.156 34.812 7.711 1 63.12 232 PRO B O 1
ATOM 4567 N N . THR B 1 233 ? 18.5 36.312 6.754 1 62.12 233 THR B N 1
ATOM 4568 C CA . THR B 1 233 ? 17.531 37.375 6.859 1 62.12 233 THR B CA 1
ATOM 4569 C C . THR B 1 233 ? 16.406 37.188 5.832 1 62.12 233 THR B C 1
ATOM 4571 O O . THR B 1 233 ? 15.359 37.844 5.93 1 62.12 233 THR B O 1
ATOM 4574 N N . GLN B 1 234 ? 16.531 36.281 4.934 1 62.91 234 GLN B N 1
ATOM 4575 C CA . GLN B 1 234 ? 15.555 36.094 3.871 1 62.91 234 GLN B CA 1
ATOM 4576 C C . GLN B 1 234 ? 15.047 34.656 3.842 1 62.91 234 GLN B C 1
ATOM 4578 O O . GLN B 1 234 ? 14.742 34.125 2.773 1 62.91 234 GLN B O 1
ATOM 4583 N N . TRP B 1 235 ? 15.047 34.094 4.988 1 56.44 235 TRP B N 1
ATOM 4584 C CA . TRP B 1 235 ? 14.797 32.656 5.055 1 56.44 235 TRP B CA 1
ATOM 4585 C C . TRP B 1 235 ? 13.438 32.312 4.445 1 56.44 235 TRP B C 1
ATOM 4587 O O . TRP B 1 235 ? 13.32 31.312 3.707 1 56.44 235 TRP B O 1
ATOM 4597 N N . GLY B 1 236 ? 12.406 32.969 4.867 1 56.81 236 GLY B N 1
ATOM 4598 C CA . GLY B 1 236 ? 11.07 32.688 4.367 1 56.81 236 GLY B CA 1
ATOM 4599 C C . GLY B 1 236 ? 10.984 32.688 2.854 1 56.81 236 GLY B C 1
ATOM 4600 O O . GLY B 1 236 ? 10.422 31.766 2.254 1 56.81 236 GLY B O 1
ATOM 4601 N N . LEU B 1 237 ? 11.492 33.688 2.381 1 57.97 237 LEU B N 1
ATOM 4602 C CA . LEU B 1 237 ? 11.555 33.844 0.932 1 57.97 237 LEU B CA 1
ATOM 4603 C C . LEU B 1 237 ? 12.438 32.781 0.3 1 57.97 237 LEU B C 1
ATOM 4605 O O . LEU B 1 237 ? 12.133 32.25 -0.777 1 57.97 237 LEU B O 1
ATOM 4609 N N . ASN B 1 238 ? 13.297 32.344 1.131 1 61.5 238 ASN B N 1
ATOM 4610 C CA . ASN B 1 238 ? 14.359 31.5 0.566 1 61.5 238 ASN B CA 1
ATOM 4611 C C . ASN B 1 238 ? 13.891 30.078 0.337 1 61.5 238 ASN B C 1
ATOM 4613 O O . ASN B 1 238 ? 14.234 29.453 -0.671 1 61.5 238 ASN B O 1
ATOM 4617 N N . SER B 1 239 ? 12.984 29.672 1.258 1 70.38 239 SER B N 1
ATOM 4618 C CA . SER B 1 239 ? 12.695 28.25 1.105 1 70.38 239 SER B CA 1
ATOM 4619 C C . SER B 1 239 ? 11.969 27.969 -0.205 1 70.38 239 SER B C 1
ATOM 4621 O O . SER B 1 239 ? 12.445 27.172 -1.027 1 70.38 239 SER B O 1
ATOM 4623 N N . VAL B 1 240 ? 10.953 28.703 -0.464 1 78.81 240 VAL B N 1
ATOM 4624 C CA . VAL B 1 240 ? 10.164 28.391 -1.652 1 78.81 240 VAL B CA 1
ATOM 4625 C C . VAL B 1 240 ? 10.852 28.984 -2.889 1 78.81 240 VAL B C 1
ATOM 4627 O O . VAL B 1 240 ? 10.773 28.406 -3.975 1 78.81 240 VAL B O 1
ATOM 4630 N N . LEU B 1 241 ? 11.531 30.062 -2.65 1 81.94 241 LEU B N 1
ATOM 4631 C CA . LEU B 1 241 ? 12.25 30.672 -3.766 1 81.94 241 LEU B CA 1
ATOM 4632 C C . LEU B 1 241 ? 13.391 29.766 -4.227 1 81.94 241 LEU B C 1
ATOM 4634 O O . LEU B 1 241 ? 13.633 29.625 -5.43 1 81.94 241 LEU B O 1
ATOM 4638 N N . MET B 1 242 ? 14.062 29.234 -3.305 1 84.69 242 MET B N 1
ATOM 4639 C CA . MET B 1 242 ? 15.164 28.359 -3.662 1 84.69 242 MET B CA 1
ATOM 4640 C C . MET B 1 242 ? 14.648 27.109 -4.375 1 84.69 242 MET B C 1
ATOM 4642 O O . MET B 1 242 ? 15.227 26.672 -5.367 1 84.69 242 MET B O 1
ATOM 4646 N N . ALA B 1 243 ? 13.609 26.547 -3.807 1 89.69 243 ALA B N 1
ATOM 4647 C CA . ALA B 1 243 ? 13.023 25.375 -4.469 1 89.69 243 ALA B CA 1
ATOM 4648 C C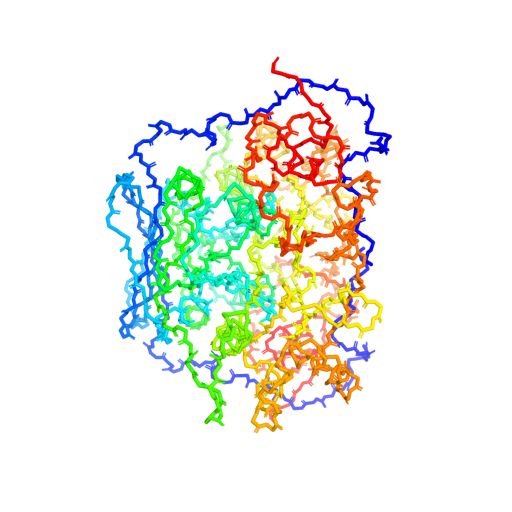 . ALA B 1 243 ? 12.648 25.703 -5.914 1 89.69 243 ALA B C 1
ATOM 4650 O O . ALA B 1 243 ? 12.867 24.891 -6.812 1 89.69 243 ALA B O 1
ATOM 4651 N N . THR B 1 244 ? 12.148 26.875 -6.098 1 89.69 244 THR B N 1
ATOM 4652 C CA . THR B 1 244 ? 11.75 27.312 -7.434 1 89.69 244 THR B CA 1
ATOM 4653 C C . THR B 1 244 ? 12.961 27.438 -8.344 1 89.69 244 THR B C 1
ATOM 4655 O O . THR B 1 244 ? 12.953 26.922 -9.469 1 89.69 244 THR B O 1
ATOM 4658 N N . LYS B 1 245 ? 13.93 28.094 -7.867 1 88.44 245 LYS B N 1
ATOM 4659 C CA . LYS B 1 245 ? 15.156 28.25 -8.641 1 88.44 245 LYS B CA 1
ATOM 4660 C C . LYS B 1 245 ? 15.758 26.891 -9.008 1 88.44 245 LYS B C 1
ATOM 4662 O O . LYS B 1 245 ? 16.141 26.672 -10.164 1 88.44 245 LYS B O 1
ATOM 4667 N N . LEU B 1 246 ? 15.852 26.031 -8.078 1 91.56 246 LEU B N 1
ATOM 4668 C CA . LEU B 1 246 ? 16.438 24.703 -8.289 1 91.56 246 LEU B CA 1
ATOM 4669 C C . LEU B 1 246 ? 15.609 23.922 -9.305 1 91.56 246 LEU B C 1
ATOM 4671 O O . LEU B 1 246 ? 16.172 23.156 -10.094 1 91.56 246 LEU B O 1
ATOM 4675 N N . SER B 1 247 ? 14.289 24.047 -9.219 1 92.75 247 SER B N 1
ATOM 4676 C CA . SER B 1 247 ? 13.43 23.344 -10.164 1 92.75 247 SER B CA 1
ATOM 4677 C C . SER B 1 247 ? 13.711 23.766 -11.602 1 92.75 247 SER B C 1
ATOM 4679 O O . SER B 1 247 ? 13.578 22.969 -12.531 1 92.75 247 SER B O 1
ATOM 4681 N N . GLN B 1 248 ? 14.062 24.984 -11.781 1 91.88 248 GLN B N 1
ATOM 4682 C CA . GLN B 1 248 ? 14.406 25.516 -13.102 1 91.88 248 GLN B CA 1
ATOM 4683 C C . GLN B 1 248 ? 15.789 25.031 -13.539 1 91.88 248 GLN B C 1
ATOM 4685 O O . GLN B 1 248 ? 15.992 24.703 -14.711 1 91.88 248 GLN B O 1
ATOM 4690 N N . MET B 1 249 ? 16.672 24.969 -12.641 1 93.31 249 MET B N 1
ATOM 4691 C CA . MET B 1 249 ? 18.047 24.562 -12.922 1 93.31 249 MET B CA 1
ATOM 4692 C C . MET B 1 249 ? 18.125 23.062 -13.211 1 93.31 249 MET B C 1
ATOM 4694 O O . MET B 1 249 ? 18.922 22.625 -14.039 1 93.31 249 MET B O 1
ATOM 4698 N N . TYR B 1 250 ? 17.297 22.312 -12.469 1 95.25 250 TYR B N 1
ATOM 4699 C CA . TYR B 1 250 ? 17.328 20.859 -12.586 1 95.25 250 TYR B CA 1
ATOM 4700 C C . TYR B 1 250 ? 15.945 20.297 -12.867 1 95.25 250 TYR B C 1
ATOM 4702 O O . TYR B 1 250 ? 15.414 19.516 -12.086 1 95.25 250 TYR B O 1
ATOM 4710 N N . PRO B 1 251 ? 15.383 20.516 -13.969 1 94.12 251 PRO B N 1
ATOM 4711 C CA . PRO B 1 251 ? 14 20.125 -14.281 1 94.12 251 PRO B CA 1
ATOM 4712 C C . PRO B 1 251 ? 13.812 18.609 -14.312 1 94.12 251 PRO B C 1
ATOM 4714 O O . PRO B 1 251 ? 12.695 18.125 -14.117 1 94.12 251 PRO B O 1
ATOM 4717 N N . ALA B 1 252 ? 14.836 17.828 -14.461 1 95.44 252 ALA B N 1
ATOM 4718 C CA . ALA B 1 252 ? 14.727 16.375 -14.539 1 95.44 252 ALA B CA 1
ATOM 4719 C C . ALA B 1 252 ? 14.609 15.758 -13.156 1 95.44 252 ALA B C 1
ATOM 4721 O O . ALA B 1 252 ? 14.195 14.602 -13.016 1 95.44 252 ALA B O 1
ATOM 4722 N N . MET B 1 253 ? 14.891 16.547 -12.117 1 96.44 253 MET B N 1
ATOM 4723 C CA . MET B 1 253 ? 14.961 16 -10.766 1 96.44 253 MET B CA 1
ATOM 4724 C C . MET B 1 253 ? 13.641 16.188 -10.031 1 96.44 253 MET B C 1
ATOM 4726 O O . MET B 1 253 ? 13.438 15.648 -8.945 1 96.44 253 MET B O 1
ATOM 4730 N N . LEU B 1 254 ? 12.781 16.922 -10.664 1 96.31 254 LEU B N 1
ATOM 4731 C CA . LEU B 1 254 ? 11.539 17.281 -9.977 1 96.31 254 LEU B CA 1
ATOM 4732 C C . LEU B 1 254 ? 10.359 17.281 -10.945 1 96.31 254 LEU B C 1
ATOM 4734 O O . LEU B 1 254 ? 10.406 17.938 -11.984 1 96.31 254 LEU B O 1
ATOM 4738 N N . ARG B 1 255 ? 9.391 16.5 -10.57 1 95.38 255 ARG B N 1
ATOM 4739 C CA . ARG B 1 255 ? 8.109 16.656 -11.25 1 95.38 255 ARG B CA 1
ATOM 4740 C C . ARG B 1 255 ? 7.301 17.797 -10.648 1 95.38 255 ARG B C 1
ATOM 4742 O O . ARG B 1 255 ? 7.051 17.828 -9.438 1 95.38 255 ARG B O 1
ATOM 4749 N N . VAL B 1 256 ? 6.898 18.719 -11.445 1 92.5 256 VAL B N 1
ATOM 4750 C CA . VAL B 1 256 ? 6.129 19.859 -10.992 1 92.5 256 VAL B CA 1
ATOM 4751 C C . VAL B 1 256 ? 4.668 19.703 -11.406 1 92.5 256 VAL B C 1
ATOM 4753 O O . VAL B 1 256 ? 4.371 19.453 -12.578 1 92.5 256 VAL B O 1
ATOM 4756 N N . ILE B 1 257 ? 3.83 19.812 -10.469 1 89.25 257 ILE B N 1
ATOM 4757 C CA . ILE B 1 257 ? 2.41 19.734 -10.789 1 89.25 257 ILE B CA 1
ATOM 4758 C C . ILE B 1 257 ? 1.772 21.109 -10.664 1 89.25 257 ILE B C 1
ATOM 4760 O O . ILE B 1 257 ? 2.277 21.969 -9.938 1 89.25 257 ILE B O 1
ATOM 4764 N N . SER B 1 258 ? 0.727 21.234 -11.336 1 81.5 258 SER B N 1
ATOM 4765 C CA . SER B 1 258 ? 0.066 22.531 -11.398 1 81.5 258 SER B CA 1
ATOM 4766 C C . SER B 1 258 ? -0.552 22.891 -10.047 1 81.5 258 SER B C 1
ATOM 4768 O O . SER B 1 258 ? -0.946 22.016 -9.281 1 81.5 258 SER B O 1
ATOM 4770 N N . HIS B 1 259 ? -0.663 24.172 -9.891 1 68.81 259 HIS B N 1
ATOM 4771 C CA . HIS B 1 259 ? -1.188 24.719 -8.648 1 68.81 259 HIS B CA 1
ATOM 4772 C C . HIS B 1 259 ? -2.652 24.344 -8.453 1 68.81 259 HIS B C 1
ATOM 4774 O O . HIS B 1 259 ? -3.127 24.25 -7.316 1 68.81 259 HIS B O 1
ATOM 4780 N N . HIS B 1 260 ? -3.266 24.156 -9.406 1 69.19 260 HIS B N 1
ATOM 4781 C CA . HIS B 1 260 ? -4.691 23.859 -9.312 1 69.19 260 HIS B CA 1
ATOM 4782 C C . HIS B 1 260 ? -4.926 22.453 -8.758 1 69.19 260 HIS B C 1
ATOM 4784 O O . HIS B 1 260 ? -6.039 22.125 -8.344 1 69.19 260 HIS B O 1
ATOM 4790 N N . CYS B 1 261 ? -3.855 21.906 -8.555 1 73.31 261 CYS B N 1
ATOM 4791 C CA . CYS B 1 261 ? -4.004 20.5 -8.188 1 73.31 261 CYS B CA 1
ATOM 4792 C C . CYS B 1 261 ? -3.973 20.328 -6.676 1 73.31 261 CYS B C 1
ATOM 4794 O O . CYS B 1 261 ? -4.809 19.625 -6.109 1 73.31 261 CYS B O 1
ATOM 4796 N N . VAL B 1 262 ? -3.086 21.172 -6.008 1 80.19 262 VAL B N 1
ATOM 4797 C CA . VAL B 1 262 ? -2.865 20.719 -4.633 1 80.19 262 VAL B CA 1
ATOM 4798 C C . VAL B 1 262 ? -2.902 21.922 -3.693 1 80.19 262 VAL B C 1
ATOM 4800 O O . VAL B 1 262 ? -3.033 21.766 -2.477 1 80.19 262 VAL B O 1
ATOM 4803 N N . PHE B 1 263 ? -2.904 23.188 -4.215 1 79.44 263 PHE B N 1
ATOM 4804 C CA . PHE B 1 263 ? -2.777 24.312 -3.299 1 79.44 263 PHE B CA 1
ATOM 4805 C C . PHE B 1 263 ? -3.91 25.312 -3.506 1 79.44 263 PHE B C 1
ATOM 4807 O O . PHE B 1 263 ? -4.215 26.109 -2.617 1 79.44 263 PHE B O 1
ATOM 4814 N N . PHE B 1 264 ? -4.531 25.234 -4.621 1 78.06 264 PHE B N 1
ATOM 4815 C CA . PHE B 1 264 ? -5.52 26.234 -5.008 1 78.06 264 PHE B CA 1
ATOM 4816 C C . PHE B 1 264 ? -6.871 25.938 -4.359 1 78.06 264 PHE B C 1
ATOM 4818 O O . PHE B 1 264 ? -7.188 24.781 -4.074 1 78.06 264 PHE B O 1
ATOM 4825 N N . PRO B 1 265 ? -7.547 27.109 -4.039 1 74.69 265 PRO B N 1
ATOM 4826 C CA . PRO B 1 265 ? -7.406 28.516 -4.383 1 74.69 265 PRO B CA 1
ATOM 4827 C C . PRO B 1 265 ? -6.688 29.328 -3.297 1 74.69 265 PRO B C 1
ATOM 4829 O O . PRO B 1 265 ? -6.34 28.781 -2.248 1 74.69 265 PRO B O 1
ATOM 4832 N N . HIS B 1 266 ? -6.52 30.625 -3.652 1 75.31 266 HIS B N 1
ATOM 4833 C CA . HIS B 1 266 ? -5.867 31.547 -2.727 1 75.31 266 HIS B CA 1
ATOM 4834 C C . HIS B 1 266 ? -6.727 31.781 -1.493 1 75.31 266 HIS B C 1
ATOM 4836 O O . HIS B 1 266 ? -7.938 31.547 -1.518 1 75.31 266 HIS B O 1
ATOM 4842 N N . GLY B 1 267 ? -6.082 32.281 -0.465 1 74.31 267 GLY B N 1
ATOM 4843 C CA . GLY B 1 267 ? -6.691 32.5 0.841 1 74.31 267 GLY B CA 1
ATOM 4844 C C . GLY B 1 267 ? -7.961 33.312 0.788 1 74.31 267 GLY B C 1
ATOM 4845 O O . GLY B 1 267 ? -8.938 33 1.472 1 74.31 267 GLY B O 1
ATOM 4846 N N . LEU B 1 268 ? -8.031 34.281 -0.03 1 75.25 268 LEU B N 1
ATOM 4847 C CA . LEU B 1 268 ? -9.203 35.156 -0.112 1 75.25 268 LEU B CA 1
ATOM 4848 C C . LEU B 1 268 ? -10.406 34.375 -0.64 1 75.25 268 LEU B C 1
ATOM 4850 O O . LEU B 1 268 ? -11.531 34.594 -0.181 1 75.25 268 LEU B O 1
ATOM 4854 N N . VAL B 1 269 ? -10.141 33.562 -1.452 1 82.94 269 VAL B N 1
ATOM 4855 C CA . VAL B 1 269 ? -11.211 32.75 -2.033 1 82.94 269 VAL B CA 1
ATOM 4856 C C . VAL B 1 269 ? -11.633 31.656 -1.055 1 82.94 269 VAL B C 1
ATOM 4858 O O . VAL B 1 269 ? -12.82 31.391 -0.877 1 82.94 269 VAL B O 1
ATOM 4861 N N . LEU B 1 270 ? -10.789 31.156 -0.36 1 87.62 270 LEU B N 1
ATOM 4862 C CA . LEU B 1 270 ? -11.039 30.047 0.549 1 87.62 270 LEU B CA 1
ATOM 4863 C C . LEU B 1 270 ? -12.055 30.422 1.619 1 87.62 270 LEU B C 1
ATOM 4865 O O . LEU B 1 270 ? -12.969 29.656 1.922 1 87.62 270 LEU B O 1
ATOM 4869 N N . PHE B 1 271 ? -11.961 31.641 2.074 1 88.06 271 PHE B N 1
ATOM 4870 C CA . PHE B 1 271 ? -12.727 32.031 3.262 1 88.06 271 PHE B CA 1
ATOM 4871 C C . PHE B 1 271 ? -13.938 32.875 2.883 1 88.06 271 PHE B C 1
ATOM 4873 O O . PHE B 1 271 ? -14.836 33.062 3.699 1 88.06 271 PHE B O 1
ATOM 4880 N N . ASN B 1 272 ? -13.969 33.312 1.63 1 88.44 272 ASN B N 1
ATOM 4881 C CA . ASN B 1 272 ? -15 34.281 1.335 1 88.44 272 ASN B CA 1
ATOM 4882 C C . ASN B 1 272 ? -15.875 33.844 0.163 1 88.44 272 ASN B C 1
ATOM 4884 O O . ASN B 1 272 ? -16.906 34.469 -0.104 1 88.44 272 ASN B O 1
ATOM 4888 N N . GLN B 1 273 ? -15.445 32.875 -0.5 1 92.5 273 GLN B N 1
ATOM 4889 C CA . GLN B 1 273 ? -16.172 32.438 -1.695 1 92.5 273 GLN B CA 1
ATOM 4890 C C . GLN B 1 273 ? -16.188 30.922 -1.817 1 92.5 273 GLN B C 1
ATOM 4892 O O . GLN B 1 273 ? -15.516 30.219 -1.046 1 92.5 273 GLN B O 1
ATOM 4897 N N . ASN B 1 274 ? -17.047 30.531 -2.711 1 93.06 274 ASN B N 1
ATOM 4898 C CA . ASN B 1 274 ? -17.062 29.125 -3.09 1 93.06 274 ASN B CA 1
ATOM 4899 C C . ASN B 1 274 ? -16.281 28.891 -4.371 1 93.06 274 ASN B C 1
ATOM 4901 O O . ASN B 1 274 ? -16.359 29.672 -5.32 1 93.06 274 ASN B O 1
ATOM 4905 N N . TYR B 1 275 ? -15.531 27.969 -4.312 1 92 275 TYR B N 1
ATOM 4906 C CA . TYR B 1 275 ? -14.688 27.578 -5.441 1 92 275 TYR B CA 1
ATOM 4907 C C . TYR B 1 275 ? -14.93 26.125 -5.828 1 92 275 TYR B C 1
ATOM 4909 O O . TYR B 1 275 ? -15.078 25.266 -4.961 1 92 275 TYR B O 1
ATOM 4917 N N . LYS B 1 276 ? -15.078 25.859 -7.16 1 92.88 276 LYS B N 1
ATOM 4918 C CA . LYS B 1 276 ? -15.242 24.484 -7.648 1 92.88 276 LYS B CA 1
ATOM 4919 C C . LYS B 1 276 ? -13.914 23.734 -7.613 1 92.88 276 LYS B C 1
ATOM 4921 O O . LYS B 1 276 ? -13.047 23.953 -8.461 1 92.88 276 LYS B O 1
ATOM 4926 N N . TRP B 1 277 ? -13.836 22.797 -6.648 1 92.81 277 TRP B N 1
ATOM 4927 C CA . TRP B 1 277 ? -12.602 22.047 -6.477 1 92.81 277 TRP B CA 1
ATOM 4928 C C . TRP B 1 277 ? -12.789 20.594 -6.859 1 92.81 277 TRP B C 1
ATOM 4930 O O . TRP B 1 277 ? -12.156 19.703 -6.281 1 92.81 277 TRP B O 1
ATOM 4940 N N . SER B 1 278 ? -13.594 20.297 -7.859 1 92.88 278 SER B N 1
ATOM 4941 C CA . SER B 1 278 ? -13.961 18.938 -8.227 1 92.88 278 SER B CA 1
ATOM 4942 C C . SER B 1 278 ? -12.773 18.172 -8.789 1 92.88 278 SER B C 1
ATOM 4944 O O . SER B 1 278 ? -12.773 16.938 -8.797 1 92.88 278 SER B O 1
ATOM 4946 N N . HIS B 1 279 ? -11.797 18.906 -9.203 1 90.81 279 HIS B N 1
ATOM 4947 C CA . HIS B 1 279 ? -10.648 18.219 -9.797 1 90.81 279 HIS B CA 1
ATOM 4948 C C . HIS B 1 279 ? -9.406 18.375 -8.922 1 90.81 279 HIS B C 1
ATOM 4950 O O . HIS B 1 279 ? -8.32 17.922 -9.297 1 90.81 279 HIS B O 1
ATOM 4956 N N . SER B 1 280 ? -9.57 19 -7.785 1 91.62 280 SER B N 1
ATOM 4957 C CA . SER B 1 280 ? -8.445 19.219 -6.887 1 91.62 280 SER B CA 1
ATOM 4958 C C . SER B 1 280 ? -8.07 17.938 -6.145 1 91.62 280 SER B C 1
ATOM 4960 O O . SER B 1 280 ? -8.945 17.141 -5.797 1 91.62 280 SER B O 1
ATOM 4962 N N . TYR B 1 281 ? -6.801 17.766 -5.941 1 93.81 281 TYR B N 1
ATOM 4963 C CA . TYR B 1 281 ? -6.312 16.656 -5.117 1 93.81 281 TYR B CA 1
ATOM 4964 C C . TYR B 1 281 ? -6.242 17.078 -3.65 1 93.81 281 TYR B C 1
ATOM 4966 O O . TYR B 1 281 ? -6.348 16.234 -2.756 1 93.81 281 TYR B O 1
ATOM 4974 N N . GLY B 1 282 ? -6.023 18.312 -3.418 1 92.62 282 GLY B N 1
ATOM 4975 C CA . GLY B 1 282 ? -5.914 18.875 -2.082 1 92.62 282 GLY B CA 1
ATOM 4976 C C . GLY B 1 282 ? -5.977 20.391 -2.07 1 92.62 282 GLY B C 1
ATOM 4977 O O . GLY B 1 282 ? -6.086 21.016 -3.123 1 92.62 282 GLY B O 1
ATOM 4978 N N . LEU B 1 283 ? -6.012 20.969 -0.861 1 91.12 283 LEU B N 1
ATOM 4979 C CA . LEU B 1 283 ? -6.035 22.422 -0.672 1 91.12 283 LEU B CA 1
ATOM 4980 C C . LEU B 1 283 ? -5.176 22.828 0.52 1 91.12 283 LEU B C 1
ATOM 4982 O O . LEU B 1 283 ? -5.031 22.062 1.477 1 91.12 283 LEU B O 1
ATOM 4986 N N . HIS B 1 284 ? -4.645 24.016 0.383 1 91.06 284 HIS B N 1
ATOM 4987 C CA . HIS B 1 284 ? -3.873 24.641 1.461 1 91.06 284 HIS B CA 1
ATOM 4988 C C . HIS B 1 284 ? -4.574 25.875 1.999 1 91.06 284 HIS B C 1
ATOM 4990 O O . HIS B 1 284 ? -4.977 26.75 1.228 1 91.06 284 HIS B O 1
ATOM 4996 N N . ILE B 1 285 ? -4.863 26.078 3.24 1 87.06 285 ILE B N 1
ATOM 4997 C CA . ILE B 1 285 ? -5.703 27.172 3.703 1 87.06 285 ILE B CA 1
ATOM 4998 C C . ILE B 1 285 ? -4.828 28.344 4.152 1 87.06 285 ILE B C 1
ATOM 5000 O O . ILE B 1 285 ? -5.324 29.438 4.391 1 87.06 285 ILE B O 1
ATOM 5004 N N . PHE B 1 286 ? -3.551 28.25 4.113 1 80.31 286 PHE B N 1
ATOM 5005 C CA . PHE B 1 286 ? -2.682 29.344 4.539 1 80.31 286 PHE B CA 1
ATOM 5006 C C . PHE B 1 286 ? -3.178 29.953 5.84 1 80.31 286 PHE B C 1
ATOM 5008 O O . PHE B 1 286 ? -3.58 31.109 5.871 1 80.31 286 PHE B O 1
ATOM 5015 N N . LYS B 1 287 ? -3.012 29.359 6.887 1 76.19 287 LYS B N 1
ATOM 5016 C CA . LYS B 1 287 ? -3.662 29.656 8.164 1 76.19 287 LYS B CA 1
ATOM 5017 C C . LYS B 1 287 ? -3.092 30.922 8.797 1 76.19 287 LYS B C 1
ATOM 5019 O O . LYS B 1 287 ? -3.715 31.516 9.68 1 76.19 287 LYS B O 1
ATOM 5024 N N . THR B 1 288 ? -1.943 31.266 8.258 1 70.25 288 THR B N 1
ATOM 5025 C CA . THR B 1 288 ? -1.318 32.438 8.891 1 70.25 288 THR B CA 1
ATOM 5026 C C . THR B 1 288 ? -2.215 33.656 8.781 1 70.25 288 THR B C 1
ATOM 5028 O O . THR B 1 288 ? -2.672 34 7.688 1 70.25 288 THR B O 1
ATOM 5031 N N . GLY B 1 289 ? -2.629 34.219 9.836 1 69.12 289 GLY B N 1
ATOM 5032 C CA . GLY B 1 289 ? -3.441 35.438 9.891 1 69.12 289 GLY B CA 1
ATOM 5033 C C . GLY B 1 289 ? -4.918 35.156 10.086 1 69.12 289 GLY B C 1
ATOM 5034 O O . GLY B 1 289 ? -5.719 36.062 10.25 1 69.12 289 GLY B O 1
ATOM 5035 N N . ARG B 1 290 ? -5.293 33.906 10.016 1 76.81 290 ARG B N 1
ATOM 5036 C CA . ARG B 1 290 ? -6.711 33.594 10.109 1 76.81 290 ARG B CA 1
ATOM 5037 C C . ARG B 1 290 ? -6.973 32.656 11.289 1 76.81 290 ARG B C 1
ATOM 5039 O O . ARG B 1 290 ? -8.047 32.031 11.375 1 76.81 290 ARG B O 1
ATOM 5046 N N . ILE B 1 291 ? -6.062 32.531 12.086 1 76.62 291 ILE B N 1
ATOM 5047 C CA . ILE B 1 291 ? -6.117 31.516 13.141 1 76.62 291 ILE B CA 1
ATOM 5048 C C . ILE B 1 291 ? -7.293 31.812 14.07 1 76.62 291 ILE B C 1
ATOM 5050 O O . ILE B 1 291 ? -7.973 30.906 14.539 1 76.62 291 ILE B O 1
ATOM 5054 N N . GLN B 1 292 ? -7.516 33.031 14.344 1 78.06 292 GLN B N 1
ATOM 5055 C CA . GLN B 1 292 ? -8.594 33.406 15.258 1 78.06 292 GLN B CA 1
ATOM 5056 C C . GLN B 1 292 ? -9.953 32.969 14.703 1 78.06 292 GLN B C 1
ATOM 5058 O O . GLN B 1 292 ? -10.797 32.438 15.438 1 78.06 292 GLN B O 1
ATOM 5063 N N . GLU B 1 293 ? -10.102 33.188 13.5 1 82.12 293 GLU B N 1
ATOM 5064 C CA . GLU B 1 293 ? -11.344 32.781 12.844 1 82.12 293 GLU B CA 1
ATOM 5065 C C . GLU B 1 293 ? -11.469 31.25 12.797 1 82.12 293 GLU B C 1
ATOM 5067 O O . GLU B 1 293 ? -12.555 30.703 13.031 1 82.12 293 GLU B O 1
ATOM 5072 N N . LEU B 1 294 ? -10.461 30.625 12.602 1 88.19 294 LEU B N 1
ATOM 5073 C CA . LEU B 1 294 ? -10.445 29.172 12.391 1 88.19 294 LEU B CA 1
ATOM 5074 C C . LEU B 1 294 ? -10.68 28.438 13.703 1 88.19 294 LEU B C 1
ATOM 5076 O O . LEU B 1 294 ? -11.133 27.297 13.703 1 88.19 294 LEU B O 1
ATOM 5080 N N . ARG B 1 295 ? -10.422 29.078 14.773 1 89.06 295 ARG B N 1
ATOM 5081 C CA . ARG B 1 295 ? -10.57 28.453 16.094 1 89.06 295 ARG B CA 1
ATOM 5082 C C . ARG B 1 295 ? -12.031 28.141 16.391 1 89.06 295 ARG B C 1
ATOM 5084 O O . ARG B 1 295 ? -12.328 27.328 17.25 1 89.06 295 ARG B O 1
ATOM 5091 N N . HIS B 1 296 ? -12.898 28.781 15.664 1 89.94 296 HIS B N 1
ATOM 5092 C CA . HIS B 1 296 ? -14.32 28.594 15.906 1 89.94 296 HIS B CA 1
ATOM 5093 C C . HIS B 1 296 ? -14.867 27.422 15.086 1 89.94 296 HIS B C 1
ATOM 5095 O O . HIS B 1 296 ? -16.031 27.047 15.242 1 89.94 296 HIS B O 1
ATOM 5101 N N . TYR B 1 297 ? -14.117 26.844 14.297 1 94.12 297 TYR B N 1
ATOM 5102 C CA . TYR B 1 297 ? -14.57 25.75 13.453 1 94.12 297 TYR B CA 1
ATOM 5103 C C . TYR B 1 297 ? -14.695 24.469 14.266 1 94.12 297 TYR B C 1
ATOM 5105 O O . TYR B 1 297 ? -13.859 24.172 15.125 1 94.12 297 TYR B O 1
ATOM 5113 N N . ASN B 1 298 ? -15.672 23.75 14.125 1 95.69 298 ASN B N 1
ATOM 5114 C CA . ASN B 1 298 ? -15.961 22.453 14.703 1 95.69 298 ASN B CA 1
ATOM 5115 C C . ASN B 1 298 ? -17.031 21.703 13.914 1 95.69 298 ASN B C 1
ATOM 5117 O O . ASN B 1 298 ? -17.5 22.188 12.883 1 95.69 298 ASN B O 1
ATOM 5121 N N . PHE B 1 299 ? -17.469 20.531 14.414 1 96 299 PHE B N 1
ATOM 5122 C CA . PHE B 1 299 ? -18.422 19.688 13.695 1 96 299 PHE B CA 1
ATOM 5123 C C . PHE B 1 299 ? -19.734 20.422 13.5 1 96 299 PHE B C 1
ATOM 5125 O O . PHE B 1 299 ? -20.438 20.203 12.5 1 96 299 PHE B O 1
ATOM 5132 N N . HIS B 1 300 ? -20.062 21.312 14.398 1 95.12 300 HIS B N 1
ATOM 5133 C CA . HIS B 1 300 ? -21.344 22 14.344 1 95.12 300 HIS B CA 1
ATOM 5134 C C . HIS B 1 300 ? -21.266 23.234 13.445 1 95.12 300 HIS B C 1
ATOM 5136 O O . HIS B 1 300 ? -22.109 23.406 12.555 1 95.12 300 HIS B O 1
ATOM 5142 N N . THR B 1 301 ? -20.234 24.031 13.578 1 95.69 301 THR B N 1
ATOM 5143 C CA . THR B 1 301 ? -20.172 25.312 12.891 1 95.69 301 THR B CA 1
ATOM 5144 C C . THR B 1 301 ? -19.953 25.109 11.391 1 95.69 301 THR B C 1
ATOM 5146 O O . THR B 1 301 ? -20.453 25.891 10.578 1 95.69 301 THR B O 1
ATOM 5149 N N . ILE B 1 302 ? -19.25 24.094 11.016 1 96 302 ILE B N 1
ATOM 5150 C CA . ILE B 1 302 ? -18.906 23.938 9.609 1 96 302 ILE B CA 1
ATOM 5151 C C . ILE B 1 302 ? -20.156 23.594 8.812 1 96 302 ILE B C 1
ATOM 5153 O O . ILE B 1 302 ? -20.172 23.672 7.578 1 96 302 ILE B O 1
ATOM 5157 N N . ARG B 1 303 ? -21.203 23.188 9.43 1 96.19 303 ARG B N 1
ATOM 5158 C CA . ARG B 1 303 ? -22.453 22.812 8.766 1 96.19 303 ARG B CA 1
ATOM 5159 C C . ARG B 1 303 ? -23.047 24 8 1 96.19 303 ARG B C 1
ATOM 5161 O O . ARG B 1 303 ? -23.688 23.812 6.969 1 96.19 303 ARG B O 1
ATOM 5168 N N . LYS B 1 304 ? -22.688 25.188 8.523 1 95.06 304 LYS B N 1
ATOM 5169 C CA . LYS B 1 304 ? -23.391 26.344 7.984 1 95.06 304 LYS B CA 1
ATOM 5170 C C . LYS B 1 304 ? -22.422 27.312 7.324 1 95.06 304 LYS B C 1
ATOM 5172 O O . LYS B 1 304 ? -22.828 28.328 6.766 1 95.06 304 LYS B O 1
ATOM 5177 N N . ILE B 1 305 ? -21.203 27.062 7.395 1 94.31 305 ILE B N 1
ATOM 5178 C CA . ILE B 1 305 ? -20.203 27.938 6.773 1 94.31 305 ILE B CA 1
ATOM 5179 C C . ILE B 1 305 ? -20.25 27.766 5.258 1 94.31 305 ILE B C 1
ATOM 5181 O O . ILE B 1 305 ? -19.859 26.719 4.73 1 94.31 305 ILE B O 1
ATOM 5185 N N . ASN B 1 306 ? -20.672 28.781 4.59 1 94.88 306 ASN B N 1
ATOM 5186 C CA . ASN B 1 306 ? -20.891 28.703 3.148 1 94.88 306 ASN B CA 1
ATOM 5187 C C . ASN B 1 306 ? -19.75 29.328 2.363 1 94.88 306 ASN B C 1
ATOM 5189 O O . ASN B 1 306 ? -19.922 30.344 1.699 1 94.88 306 ASN B O 1
ATOM 5193 N N . ASN B 1 307 ? -18.719 28.781 2.338 1 93.81 307 ASN B N 1
ATOM 5194 C CA . ASN B 1 307 ? -17.531 29.109 1.549 1 93.81 307 ASN B CA 1
ATOM 5195 C C . ASN B 1 307 ? -16.703 27.859 1.231 1 93.81 307 ASN B C 1
ATOM 5197 O O . ASN B 1 307 ? -17.125 26.734 1.522 1 93.81 307 ASN B O 1
ATOM 5201 N N . THR B 1 308 ? -15.562 27.953 0.617 1 94.12 308 THR B N 1
ATOM 5202 C CA . THR B 1 308 ? -14.773 26.828 0.123 1 94.12 308 THR B CA 1
ATOM 5203 C C . THR B 1 308 ? -14.289 25.969 1.279 1 94.12 308 THR B C 1
ATOM 5205 O O . THR B 1 308 ? -14.398 24.734 1.228 1 94.12 308 THR B O 1
ATOM 5208 N N . ILE B 1 309 ? -13.805 26.562 2.324 1 93.38 309 ILE B N 1
ATOM 5209 C CA . ILE B 1 309 ? -13.25 25.812 3.449 1 93.38 309 ILE B CA 1
ATOM 5210 C C . ILE B 1 309 ? -14.367 25.016 4.133 1 93.38 309 ILE B C 1
ATOM 5212 O O . ILE B 1 309 ? -14.18 23.844 4.48 1 93.38 309 ILE B O 1
ATOM 5216 N N . GLY B 1 310 ? -15.461 25.688 4.305 1 94.69 310 GLY B N 1
ATOM 5217 C CA . GLY B 1 310 ? -16.594 24.984 4.871 1 94.69 310 GLY B CA 1
ATOM 5218 C C . GLY B 1 310 ? -17 23.766 4.051 1 94.69 310 GLY B C 1
ATOM 5219 O O . GLY B 1 310 ? -17.219 22.688 4.598 1 94.69 310 GLY B O 1
ATOM 5220 N N . ALA B 1 311 ? -17.125 23.938 2.795 1 96 311 ALA B N 1
ATOM 5221 C CA . ALA B 1 311 ? -17.5 22.859 1.889 1 96 311 ALA B CA 1
ATOM 5222 C C . ALA B 1 311 ? -16.484 21.719 1.936 1 96 311 ALA B C 1
ATOM 5224 O O . ALA B 1 311 ? -16.859 20.547 1.976 1 96 311 ALA B O 1
ATOM 5225 N N . MET B 1 312 ? -15.305 22.094 1.936 1 95.25 312 MET B N 1
ATOM 5226 C CA . MET B 1 312 ? -14.234 21.094 1.97 1 95.25 312 MET B CA 1
ATOM 5227 C C . MET B 1 312 ? -14.289 20.297 3.264 1 95.25 312 MET B C 1
ATOM 5229 O O . MET B 1 312 ? -14.172 19.062 3.238 1 95.25 312 MET B O 1
ATOM 5233 N N . PHE B 1 313 ? -14.391 20.969 4.375 1 97.06 313 PHE B N 1
ATOM 5234 C CA . PHE B 1 313 ? -14.438 20.281 5.664 1 97.06 313 PHE B CA 1
ATOM 5235 C C . PHE B 1 313 ? -15.625 19.344 5.734 1 97.06 313 PHE B C 1
ATOM 5237 O O . PHE B 1 313 ? -15.508 18.219 6.215 1 97.06 313 PHE B O 1
ATOM 5244 N N . ARG B 1 314 ? -16.766 19.766 5.258 1 96.75 314 ARG B N 1
ATOM 5245 C CA . ARG B 1 314 ? -17.953 18.906 5.238 1 96.75 314 ARG B CA 1
ATOM 5246 C C . ARG B 1 314 ? -17.734 17.703 4.336 1 96.75 314 ARG B C 1
ATOM 5248 O O . ARG B 1 314 ? -18.125 16.578 4.676 1 96.75 314 ARG B O 1
ATOM 5255 N N . TYR B 1 315 ? -17.094 17.922 3.229 1 96.88 315 TYR B N 1
ATOM 5256 C CA . TYR B 1 315 ? -16.766 16.828 2.334 1 96.88 315 TYR B CA 1
ATOM 5257 C C . TYR B 1 315 ? -15.883 15.797 3.031 1 96.88 315 TYR B C 1
ATOM 5259 O O . TYR B 1 315 ? -16.125 14.594 2.932 1 96.88 315 TYR B O 1
ATOM 5267 N N . ILE B 1 316 ? -14.883 16.281 3.738 1 97.12 316 ILE B N 1
ATOM 5268 C CA . ILE B 1 316 ? -13.922 15.43 4.41 1 97.12 316 ILE B CA 1
ATOM 5269 C C . ILE B 1 316 ? -14.594 14.695 5.57 1 97.12 316 ILE B C 1
ATOM 5271 O O . ILE B 1 316 ? -14.406 13.492 5.746 1 97.12 316 ILE B O 1
ATOM 5275 N N . LEU B 1 317 ? -15.445 15.383 6.277 1 97.25 317 LEU B N 1
ATOM 5276 C CA . LEU B 1 317 ? -15.93 14.852 7.547 1 97.25 317 LEU B CA 1
ATOM 5277 C C . LEU B 1 317 ? -17.297 14.203 7.379 1 97.25 317 LEU B C 1
ATOM 5279 O O . LEU B 1 317 ? -17.609 13.227 8.07 1 97.25 317 LEU B O 1
ATOM 5283 N N . PHE B 1 318 ? -18.094 14.758 6.434 1 95.94 31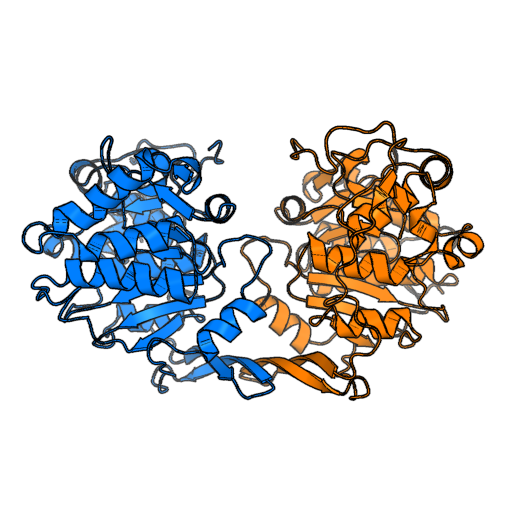8 PHE B N 1
ATOM 5284 C CA . PHE B 1 318 ? -19.469 14.289 6.309 1 95.94 318 PHE B CA 1
ATOM 5285 C C . PHE B 1 318 ? -19.688 13.609 4.961 1 95.94 318 PHE B C 1
ATOM 5287 O O . PHE B 1 318 ? -20.812 13.211 4.633 1 95.94 318 PHE B O 1
ATOM 5294 N N . ASP B 1 319 ? -18.719 13.531 4.164 1 94.62 319 ASP B N 1
ATOM 5295 C CA . ASP B 1 319 ? -18.766 12.93 2.834 1 94.62 319 ASP B CA 1
ATOM 5296 C C . ASP B 1 319 ? -19.734 13.688 1.922 1 94.62 319 ASP B C 1
ATOM 5298 O O . ASP B 1 319 ? -20.344 13.094 1.024 1 94.62 319 ASP B O 1
ATOM 5302 N N . ASN B 1 320 ? -19.953 14.906 2.246 1 95.62 320 ASN B N 1
ATOM 5303 C CA . ASN B 1 320 ? -20.828 15.773 1.48 1 95.62 320 ASN B CA 1
ATOM 5304 C C . ASN B 1 320 ? -20.438 17.25 1.627 1 95.62 320 ASN B C 1
ATOM 5306 O O . ASN B 1 320 ? -20.328 17.75 2.744 1 95.62 320 ASN B O 1
ATOM 5310 N N . LYS B 1 321 ? -20.297 17.922 0.575 1 96.25 321 LYS B N 1
ATOM 5311 C CA . LYS B 1 321 ? -19.812 19.297 0.61 1 96.25 321 LYS B CA 1
ATOM 5312 C C . LYS B 1 321 ? -20.938 20.266 0.938 1 96.25 321 LYS B C 1
ATOM 5314 O O . LYS B 1 321 ? -20.688 21.438 1.252 1 96.25 321 LYS B O 1
ATOM 5319 N N . GLU B 1 322 ? -22.156 19.828 0.787 1 96.44 322 GLU B N 1
ATOM 5320 C CA . GLU B 1 322 ? -23.328 20.703 0.898 1 96.44 322 GLU B CA 1
ATOM 5321 C C . GLU B 1 322 ? -23.531 21.172 2.336 1 96.44 322 GLU B C 1
ATOM 5323 O O . GLU B 1 322 ? -23.109 20.5 3.279 1 96.44 322 GLU B O 1
ATOM 5328 N N . LEU B 1 323 ? -24.156 22.328 2.439 1 96.56 323 LEU B N 1
ATOM 5329 C CA . LEU B 1 323 ? -24.609 22.75 3.76 1 96.56 323 LEU B CA 1
ATOM 5330 C C . LEU B 1 323 ? -25.547 21.703 4.363 1 96.56 323 LEU B C 1
ATOM 5332 O O . LEU B 1 323 ? -26.172 20.922 3.637 1 96.56 323 LEU B O 1
ATOM 5336 N N . CYS B 1 324 ? -25.516 21.734 5.715 1 94.5 324 CYS B N 1
ATOM 5337 C CA . CYS B 1 324 ? -26.375 20.672 6.242 1 94.5 324 CYS B CA 1
ATOM 5338 C C . CYS B 1 324 ? -26.938 21.062 7.602 1 94.5 324 CYS B C 1
ATOM 5340 O O . CYS B 1 324 ? -26.453 21.984 8.242 1 94.5 324 CYS B O 1
ATOM 5342 N N . PHE B 1 325 ? -28.078 20.5 7.883 1 90.56 325 PHE B N 1
ATOM 5343 C CA . PHE B 1 325 ? -28.781 20.688 9.148 1 90.56 325 PHE B CA 1
ATOM 5344 C C . PHE B 1 325 ? -28.828 19.406 9.953 1 90.56 325 PHE B C 1
ATOM 5346 O O . PHE B 1 325 ? -28.672 18.312 9.391 1 90.56 325 PHE B O 1
ATOM 5353 N N . ASN B 1 326 ? -28.812 19.453 11.281 1 79 326 ASN B N 1
ATOM 5354 C CA . ASN B 1 326 ? -28.844 18.312 12.188 1 79 326 ASN B CA 1
ATOM 5355 C C . ASN B 1 326 ? -30.141 17.531 12.047 1 79 326 ASN B C 1
ATOM 5357 O O . ASN B 1 326 ? -31.203 18.109 11.844 1 79 326 ASN B O 1
#